Protein AF-G8LL32-F1 (afdb_monomer_lite)

pLDDT: mean 96.15, std 7.53, range [54.66, 98.94]

InterPro domains:
  IPR011234 Fumarylacetoacetase-like, C-terminal [PF01557] (2-169)
  IPR011234 Fumarylacetoacetase-like, C-terminal [PF01557] (186-384)
  IPR012684 4-hydroxyphenylacetate degradation bifunctional isomerase/decarboxylase, C-terminal subunit [TIGR02303] (182-386)
  IPR036663 Fumarylacetoacetase-like, C-terminal domain superfamily [G3DSA:3.90.850.10] (1-174)
  IPR036663 Fumarylacetoacetase-like, C-terminal domain superfamily [G3DSA:3.90.850.10] (175-390)
  IPR036663 Fumarylacetoacetase-like, C-terminal domain superfamily [SSF56529] (2-174)
  IPR036663 Fumarylacetoacetase-like, C-terminal domain superfamily [SSF56529] (180-387)

Foldseek 3Di:
DDADQDPQQEDEFAAADADEPPFWKWWFKFKKFFFAAKFALDALVRQLVGTQAMWIKTQMFTACPDQQAARCLTRHFGNRIYTYDGDPDSFQAQKKKFKDKPNHTDDIDGLPPQPDGPSRVSNVCSHFFIDHGGDIDTRGGDNDTDTDDQQIWIWMDIPRHDIRIHHYHHNVPDDRDPDFDPDAKEKEWDPFFPQSCVVVVDDRDPDTRIGTEDPQQEDEFPEADEDEPPADFKWKFKFKKWFFAAKFALDALVCQVVRTQAIWIKIQMFRPRPDDSGNPPDHSTGHGGNNIYIYPDGDGVVLVVDQQAKWKWKDKVNHTQDIDTSVRGNQDSSRVSNVSNHRHMHGGGYMYGRTGHDRIDGDDAQIWMWMDIPSHDIGIYGYHYPVVVD

Organism: NCBI:txid299767

Radius of gyration: 21.28 Å; chains: 1; bounding box: 47×54×56 Å

Structure (mmCIF, N/CA/C/O backbone):
data_AF-G8LL32-F1
#
_entry.id   AF-G8LL32-F1
#
loop_
_atom_site.group_PDB
_atom_site.id
_atom_site.type_symbol
_atom_site.label_atom_id
_atom_site.label_alt_id
_atom_site.label_comp_id
_atom_site.label_asym_id
_atom_site.label_entity_id
_atom_site.label_seq_id
_atom_site.pdbx_PDB_ins_code
_atom_site.Cartn_x
_atom_site.Cartn_y
_atom_site.Cartn_z
_atom_site.occupancy
_atom_site.B_iso_or_equiv
_atom_site.auth_seq_id
_atom_site.auth_comp_id
_atom_site.auth_asym_id
_atom_site.auth_atom_id
_atom_site.pdbx_PDB_model_num
ATOM 1 N N . MET A 1 1 ? 7.694 8.382 9.536 1.00 93.69 1 MET A N 1
ATOM 2 C CA . MET A 1 1 ? 7.614 6.925 9.305 1.00 93.69 1 MET A CA 1
ATOM 3 C C . MET A 1 1 ? 6.224 6.638 8.783 1.00 93.69 1 MET A C 1
ATOM 5 O O . MET A 1 1 ? 5.277 7.141 9.370 1.00 93.69 1 MET A O 1
ATOM 9 N N . TRP A 1 2 ? 6.109 5.889 7.692 1.00 98.56 2 TRP A N 1
ATOM 10 C CA . TRP A 1 2 ? 4.830 5.624 7.040 1.00 98.56 2 TRP A CA 1
ATOM 11 C C . TRP A 1 2 ? 4.590 4.122 6.922 1.00 98.56 2 TRP A C 1
ATOM 13 O O . TRP A 1 2 ? 5.540 3.364 6.735 1.00 98.56 2 TRP A O 1
ATOM 23 N N . PHE A 1 3 ? 3.328 3.716 6.982 1.00 98.50 3 PHE A N 1
ATOM 24 C CA . PHE A 1 3 ? 2.848 2.377 6.649 1.00 98.50 3 PHE A CA 1
ATOM 25 C C . PHE A 1 3 ? 1.470 2.501 5.991 1.00 98.50 3 PHE A C 1
ATOM 27 O O . PHE A 1 3 ? 0.882 3.582 5.977 1.00 98.50 3 PHE A O 1
ATOM 34 N N . ILE A 1 4 ? 0.963 1.398 5.446 1.00 98.69 4 ILE A N 1
ATOM 35 C CA . ILE A 1 4 ? -0.342 1.335 4.783 1.00 98.69 4 ILE A CA 1
ATOM 36 C C . ILE A 1 4 ? -1.200 0.311 5.522 1.00 98.69 4 ILE A C 1
ATOM 38 O O . ILE A 1 4 ? -0.712 -0.762 5.878 1.00 98.69 4 ILE A O 1
ATOM 42 N N . LYS A 1 5 ? -2.472 0.645 5.743 1.00 98.56 5 LYS A N 1
ATOM 43 C CA . LYS A 1 5 ? -3.515 -0.301 6.148 1.00 98.56 5 LYS A CA 1
ATOM 44 C C . LYS A 1 5 ? -4.241 -0.731 4.865 1.00 98.56 5 LYS A C 1
ATOM 46 O O . LYS A 1 5 ? -5.001 0.073 4.326 1.00 98.56 5 LYS A O 1
ATOM 51 N N . PRO A 1 6 ? -3.928 -1.913 4.293 1.00 97.50 6 PRO A N 1
ATOM 52 C CA . PRO A 1 6 ? -4.515 -2.350 3.027 1.00 97.50 6 PRO A CA 1
ATOM 53 C C . PRO A 1 6 ? -6.019 -2.589 3.153 1.00 97.50 6 PRO A C 1
ATOM 55 O O . PRO A 1 6 ? -6.573 -2.639 4.253 1.00 97.50 6 PRO A O 1
ATOM 58 N N . HIS A 1 7 ? -6.692 -2.736 2.015 1.00 94.94 7 HIS A N 1
ATOM 59 C CA . HIS A 1 7 ? -8.152 -2.758 1.962 1.00 94.94 7 HIS A CA 1
ATOM 60 C C . HIS A 1 7 ? -8.793 -3.865 2.818 1.00 94.94 7 HIS A C 1
ATOM 62 O O . HIS A 1 7 ? -9.849 -3.635 3.395 1.00 94.94 7 HIS A O 1
ATOM 68 N N . ASN A 1 8 ? -8.147 -5.026 2.974 1.00 95.88 8 ASN A N 1
ATOM 69 C CA . ASN A 1 8 ? -8.643 -6.128 3.807 1.00 95.88 8 ASN A CA 1
ATOM 70 C C . ASN A 1 8 ? -8.736 -5.755 5.302 1.00 95.88 8 ASN A C 1
ATOM 72 O O . ASN A 1 8 ? -9.461 -6.390 6.067 1.00 95.88 8 ASN A O 1
ATOM 76 N N . THR A 1 9 ? -8.005 -4.723 5.732 1.00 97.62 9 THR A N 1
ATOM 77 C CA . THR A 1 9 ? -8.032 -4.239 7.116 1.00 97.62 9 THR A CA 1
ATOM 78 C C . THR A 1 9 ? -9.205 -3.300 7.386 1.00 97.62 9 THR A C 1
ATOM 80 O O . THR A 1 9 ? -9.646 -3.198 8.529 1.00 97.62 9 THR A O 1
ATOM 83 N N . VAL A 1 10 ? -9.688 -2.582 6.367 1.00 96.19 10 VAL A N 1
ATOM 84 C CA . VAL A 1 10 ? -10.584 -1.438 6.555 1.00 96.19 10 VAL A CA 1
ATOM 85 C C . VAL A 1 10 ? -12.012 -1.922 6.761 1.00 96.19 10 VAL A C 1
ATOM 87 O O . VAL A 1 10 ? -12.608 -2.513 5.865 1.00 96.19 10 VAL A O 1
ATOM 90 N N . ILE A 1 11 ? -12.575 -1.630 7.932 1.00 96.50 11 ILE A N 1
ATOM 91 C CA . ILE A 1 11 ? -13.955 -1.980 8.295 1.00 96.50 11 ILE A CA 1
ATOM 92 C C . ILE A 1 11 ? -14.689 -0.768 8.871 1.00 96.50 11 ILE A C 1
ATOM 94 O O . ILE A 1 11 ? -14.073 0.249 9.200 1.00 96.50 11 ILE A O 1
ATOM 98 N N . ARG A 1 12 ? -16.016 -0.834 8.963 1.00 96.88 12 ARG A N 1
ATOM 99 C CA . ARG A 1 12 ? -16.858 0.260 9.462 1.00 96.88 12 ARG A CA 1
ATOM 100 C C . ARG A 1 12 ? -17.305 0.006 10.894 1.00 96.88 12 ARG A C 1
ATOM 102 O O . ARG A 1 12 ? -17.034 -1.031 11.487 1.00 96.88 12 ARG A O 1
ATOM 109 N N . THR A 1 13 ? -17.962 1.002 11.480 1.00 97.06 13 THR A N 1
ATOM 110 C CA . THR A 1 13 ? -18.588 0.858 12.799 1.00 97.06 13 THR A CA 1
ATOM 111 C C . THR A 1 13 ? -19.578 -0.314 12.791 1.00 97.06 13 THR A C 1
ATOM 113 O O . THR A 1 13 ? -20.335 -0.486 11.838 1.00 97.06 13 THR A O 1
ATOM 116 N N . GLY A 1 14 ? -19.554 -1.135 13.836 1.00 97.19 14 GLY A N 1
ATOM 117 C CA . GLY A 1 14 ? -20.373 -2.339 13.985 1.00 97.19 14 GLY A CA 1
ATOM 118 C C . GLY A 1 14 ? -19.782 -3.613 13.372 1.00 97.19 14 GLY A C 1
ATOM 119 O O . GLY A 1 14 ? -20.133 -4.700 13.835 1.00 97.19 14 GLY A O 1
ATOM 120 N N . ASP A 1 15 ? -18.869 -3.508 12.403 1.00 97.06 15 ASP A N 1
ATOM 121 C CA . ASP A 1 15 ? -18.200 -4.675 11.819 1.00 97.06 15 ASP A CA 1
ATOM 122 C C . ASP A 1 15 ? -17.259 -5.338 12.843 1.00 97.06 15 ASP A C 1
ATOM 124 O O . ASP A 1 15 ? -16.648 -4.639 13.661 1.00 97.06 15 ASP A O 1
ATOM 128 N N . PRO A 1 16 ? -17.111 -6.674 12.825 1.00 97.94 16 PRO A N 1
ATOM 129 C CA . PRO A 1 16 ? -16.255 -7.367 13.778 1.00 97.94 16 PRO A CA 1
ATOM 130 C C . PRO A 1 16 ? -14.769 -7.132 13.490 1.00 97.94 16 PRO A C 1
ATOM 132 O O . PRO A 1 16 ? -14.341 -7.198 12.341 1.00 97.94 16 PRO A O 1
ATOM 135 N N . ILE A 1 17 ? -13.975 -6.943 14.547 1.00 98.50 17 ILE A N 1
ATOM 136 C CA . ILE A 1 17 ? -12.513 -7.085 14.517 1.00 98.50 17 ILE A CA 1
ATOM 137 C C . ILE A 1 17 ? -12.204 -8.578 14.733 1.00 98.50 17 ILE A C 1
ATOM 139 O O . ILE A 1 17 ? -12.417 -9.069 15.849 1.00 98.50 17 ILE A O 1
ATOM 143 N N . PRO A 1 18 ? -11.724 -9.320 13.714 1.00 98.06 18 PRO A N 1
ATOM 144 C CA . PRO A 1 18 ? -11.361 -10.726 13.857 1.00 98.06 18 PRO A CA 1
ATOM 145 C C . PRO A 1 18 ? -10.114 -10.862 14.733 1.00 98.06 18 PRO A C 1
ATOM 147 O O . PRO A 1 18 ? -9.065 -10.290 14.446 1.00 98.06 18 PRO A O 1
ATOM 150 N N . PHE A 1 19 ? -10.220 -11.618 15.816 1.00 98.50 19 PHE A N 1
ATOM 151 C CA . PHE A 1 19 ? -9.150 -11.836 16.775 1.00 98.50 19 PHE A CA 1
ATOM 152 C C . PHE A 1 19 ? -8.359 -13.101 16.400 1.00 98.50 19 PHE A C 1
ATOM 154 O O . PHE A 1 19 ? -8.915 -14.203 16.504 1.00 98.50 19 PHE A O 1
ATOM 161 N N . PRO A 1 20 ? -7.080 -12.984 15.991 1.00 97.38 20 PRO A N 1
ATOM 162 C CA . PRO A 1 20 ? -6.228 -14.134 15.705 1.00 97.38 20 PRO A CA 1
ATOM 163 C C . PRO A 1 20 ? -5.839 -14.883 16.984 1.00 97.38 20 PRO A C 1
ATOM 165 O O . PRO A 1 20 ? -5.491 -14.290 18.005 1.00 97.38 20 PRO A O 1
ATOM 168 N N . GLN A 1 21 ? -5.873 -16.213 16.941 1.00 94.19 21 GLN A N 1
ATOM 169 C CA . GLN A 1 21 ? -5.579 -17.030 18.121 1.00 94.19 21 GLN A CA 1
ATOM 170 C C . GLN A 1 21 ? -4.102 -17.081 18.465 1.00 94.19 21 GLN A C 1
ATOM 172 O O . GLN A 1 21 ? -3.250 -17.188 17.593 1.00 94.19 21 GLN A O 1
ATOM 177 N N . GLY A 1 22 ? -3.818 -17.088 19.769 1.00 94.94 22 GLY A N 1
ATOM 178 C CA . GLY A 1 22 ? -2.451 -17.159 20.287 1.00 94.94 22 GLY A CA 1
ATOM 179 C C . GLY A 1 22 ? -1.688 -15.838 20.212 1.00 94.94 22 GLY A C 1
ATOM 180 O O . GLY A 1 22 ? -0.536 -15.791 20.629 1.00 94.94 22 GLY A O 1
ATOM 181 N N . GLU A 1 23 ? -2.330 -14.774 19.735 1.00 97.69 23 GLU A N 1
ATOM 182 C CA . GLU A 1 23 ? -1.725 -13.462 19.558 1.00 97.69 23 GLU A CA 1
ATOM 183 C C . GLU A 1 23 ? -2.150 -12.486 20.660 1.00 97.69 23 GLU A C 1
ATOM 185 O O . GLU A 1 23 ? -3.222 -12.599 21.259 1.00 97.69 23 GLU A O 1
ATOM 190 N N . THR A 1 24 ? -1.312 -11.478 20.903 1.00 98.19 24 THR A N 1
ATOM 191 C CA . THR A 1 24 ? -1.713 -10.289 21.666 1.00 98.19 24 THR A CA 1
ATOM 192 C C . THR A 1 24 ? -2.208 -9.237 20.685 1.00 98.19 24 THR A C 1
ATOM 194 O O . THR A 1 24 ? -1.467 -8.841 19.795 1.00 98.19 24 THR A O 1
ATOM 197 N N . VAL A 1 25 ? -3.439 -8.758 20.842 1.00 98.69 25 VAL A N 1
ATOM 198 C CA . VAL A 1 25 ? -4.019 -7.734 19.959 1.00 98.69 25 VAL A CA 1
ATOM 199 C C . VAL A 1 25 ? -4.248 -6.464 20.757 1.00 98.69 25 VAL A C 1
ATOM 201 O O . VAL A 1 25 ? -4.760 -6.519 21.872 1.00 98.69 25 VAL A O 1
ATOM 204 N N . LEU A 1 26 ? -3.867 -5.323 20.194 1.00 98.81 26 LEU A N 1
ATOM 205 C CA . LEU A 1 26 ? -3.928 -4.016 20.832 1.00 98.81 26 LEU A CA 1
ATOM 206 C C . LEU A 1 26 ? -4.859 -3.089 20.049 1.00 98.81 26 LEU A C 1
ATOM 208 O O . LEU A 1 26 ? -4.767 -2.995 18.824 1.00 98.81 26 LEU A O 1
ATOM 212 N N . SER A 1 27 ? -5.707 -2.353 20.765 1.00 98.75 27 SER A N 1
ATOM 213 C CA . SER A 1 27 ? -6.406 -1.194 20.210 1.00 98.75 27 SER A CA 1
ATOM 214 C C . SER A 1 27 ? -5.409 -0.058 19.986 1.00 98.75 27 SER A C 1
ATOM 216 O O . SER A 1 27 ? -4.553 0.205 20.831 1.00 98.75 27 SER A O 1
ATOM 218 N N . GLY A 1 28 ? -5.535 0.643 18.868 1.00 98.50 28 GLY A N 1
ATOM 219 C CA . GLY A 1 28 ? -4.786 1.850 18.533 1.00 98.50 28 GLY A CA 1
ATOM 220 C C . GLY A 1 28 ? -5.731 2.989 18.197 1.00 98.50 28 GLY A C 1
ATOM 221 O O . GLY A 1 28 ? -5.738 3.464 17.062 1.00 98.50 28 GLY A O 1
ATOM 222 N N . ALA A 1 29 ? -6.564 3.396 19.155 1.00 98.81 29 ALA A N 1
ATOM 223 C CA . ALA A 1 29 ? -7.530 4.462 18.931 1.00 98.81 29 ALA A CA 1
ATOM 224 C C . ALA A 1 29 ? -6.843 5.743 18.444 1.00 98.81 29 ALA A C 1
ATOM 226 O O . ALA A 1 29 ? -5.882 6.221 19.047 1.00 98.81 29 ALA A O 1
ATOM 227 N N . THR A 1 30 ? -7.335 6.290 17.339 1.00 98.88 30 THR A N 1
ATOM 228 C CA . THR A 1 30 ? -6.754 7.448 16.664 1.00 98.88 30 THR A CA 1
ATOM 229 C C . THR A 1 30 ? -7.823 8.225 15.894 1.00 98.88 30 THR A C 1
ATOM 231 O O . THR A 1 30 ? -9.017 7.922 15.938 1.00 98.88 30 THR A O 1
ATOM 234 N N . VAL A 1 31 ? -7.392 9.262 15.191 1.00 98.81 31 VAL A N 1
ATOM 235 C CA . VAL A 1 31 ? -8.194 10.023 14.244 1.00 98.81 31 VAL A CA 1
ATOM 236 C C . VAL A 1 31 ? -7.475 10.024 12.899 1.00 98.81 31 VAL A C 1
ATOM 238 O O . VAL A 1 31 ? -6.245 10.025 12.831 1.00 98.81 31 VAL A O 1
ATOM 241 N N . ALA A 1 32 ? -8.248 9.989 11.825 1.00 98.88 32 ALA A N 1
ATOM 242 C CA . ALA A 1 32 ? -7.775 10.082 10.460 1.00 98.88 32 ALA A CA 1
ATOM 243 C C . ALA A 1 32 ? -8.175 11.438 9.880 1.00 98.88 32 ALA A C 1
ATOM 245 O O . ALA A 1 32 ? -9.332 11.835 10.026 1.00 98.88 32 ALA A O 1
ATOM 246 N N . LEU A 1 33 ? -7.262 12.127 9.194 1.00 98.75 33 LEU A N 1
ATOM 247 C CA . LEU A 1 33 ? -7.684 13.139 8.219 1.00 98.75 33 LEU A CA 1
ATOM 248 C C . LEU A 1 33 ? -8.174 12.426 6.959 1.00 98.75 33 LEU A C 1
ATOM 250 O O . LEU A 1 33 ? -7.640 11.372 6.613 1.00 98.75 33 LEU A O 1
ATOM 254 N N . VAL A 1 34 ? -9.154 13.009 6.273 1.00 98.75 34 VAL A N 1
ATOM 255 C CA . VAL A 1 34 ? -9.659 12.518 4.985 1.00 98.75 34 VAL A CA 1
ATOM 256 C C . VAL A 1 34 ? -9.464 13.597 3.929 1.00 98.75 34 VAL A C 1
ATOM 258 O O . VAL A 1 34 ? -9.883 14.742 4.104 1.00 98.75 34 VAL A O 1
ATOM 261 N N . VAL A 1 35 ? -8.819 13.231 2.828 1.00 98.69 35 VAL A N 1
ATOM 262 C CA . VAL A 1 35 ? -8.505 14.123 1.711 1.00 98.69 35 VAL A CA 1
ATOM 263 C C . VAL A 1 35 ? -9.782 14.446 0.928 1.00 98.69 35 VAL A C 1
ATOM 265 O O . VAL A 1 35 ? -10.558 13.555 0.588 1.00 98.69 35 VAL A O 1
ATOM 268 N N . GLY A 1 36 ? -10.027 15.727 0.647 1.00 98.31 36 GLY A N 1
ATOM 269 C CA . GLY A 1 36 ? -11.224 16.218 -0.052 1.00 98.31 36 GLY A CA 1
ATOM 270 C C . GLY A 1 36 ? -11.025 16.574 -1.521 1.00 98.31 36 GLY A C 1
ATOM 271 O O . GLY A 1 36 ? -11.975 16.527 -2.300 1.00 98.31 36 GLY A O 1
ATOM 272 N N . LYS A 1 37 ? -9.797 16.908 -1.915 1.00 98.25 37 LYS A N 1
ATOM 273 C CA . LYS A 1 37 ? -9.388 17.183 -3.300 1.00 98.25 37 LYS A CA 1
ATOM 274 C C . LYS A 1 37 ? -7.978 16.637 -3.517 1.00 98.25 37 LYS A C 1
ATOM 276 O O . LYS A 1 37 ? -7.243 16.484 -2.546 1.00 98.25 37 LYS A O 1
ATOM 281 N N . THR A 1 38 ? -7.606 16.353 -4.765 1.00 98.62 38 THR A N 1
ATOM 282 C CA . THR A 1 38 ? -6.273 15.829 -5.106 1.00 98.62 38 THR A CA 1
ATOM 283 C C . THR A 1 38 ? -5.172 16.665 -4.455 1.00 98.62 38 THR A C 1
ATOM 285 O O . THR A 1 38 ? -5.115 17.872 -4.675 1.00 98.62 38 THR A O 1
ATOM 288 N N . ALA A 1 39 ? -4.315 16.027 -3.660 1.00 98.62 39 ALA A N 1
ATOM 289 C CA . ALA A 1 39 ? -3.266 16.663 -2.876 1.00 98.62 39 ALA A CA 1
ATOM 290 C C . ALA A 1 39 ? -1.891 16.220 -3.384 1.00 98.62 39 ALA A C 1
ATOM 292 O O . ALA A 1 39 ? -1.514 15.054 -3.251 1.00 98.62 39 ALA A O 1
ATOM 293 N N . ARG A 1 40 ? -1.133 17.163 -3.949 1.00 98.19 40 ARG A N 1
ATOM 294 C CA . ARG A 1 40 ? 0.231 16.948 -4.440 1.00 98.19 40 ARG A CA 1
ATOM 295 C C . ARG A 1 40 ? 1.090 18.170 -4.131 1.00 98.19 40 ARG A C 1
ATOM 297 O O . ARG A 1 40 ? 0.722 19.270 -4.522 1.00 98.19 40 ARG A O 1
ATOM 304 N N . ASN A 1 41 ? 2.227 17.967 -3.461 1.00 97.69 41 ASN A N 1
ATOM 305 C CA . ASN A 1 41 ? 3.124 19.032 -2.989 1.00 97.69 41 ASN A CA 1
ATOM 306 C C . ASN A 1 41 ? 2.388 20.125 -2.194 1.00 97.69 41 ASN A C 1
ATOM 308 O O . ASN A 1 41 ? 2.609 21.310 -2.427 1.00 97.69 41 ASN A O 1
ATOM 312 N N . VAL A 1 42 ? 1.488 19.738 -1.286 1.00 98.62 42 VAL A N 1
ATOM 313 C CA . VAL A 1 42 ? 0.660 20.696 -0.542 1.00 98.62 42 VAL A CA 1
ATOM 314 C C . VAL A 1 42 ? 1.506 21.403 0.526 1.00 98.62 42 VAL A C 1
ATOM 316 O O . VAL A 1 42 ? 2.085 20.719 1.376 1.00 98.62 42 VAL A O 1
ATOM 319 N N . PRO A 1 43 ? 1.589 22.746 0.533 1.00 98.56 43 PRO A N 1
ATOM 320 C CA . PRO A 1 43 ? 2.199 23.496 1.629 1.00 98.56 43 PRO A CA 1
ATOM 321 C C . PRO A 1 43 ? 1.439 23.297 2.948 1.00 98.56 43 PRO A C 1
ATOM 323 O O . PRO A 1 43 ? 0.221 23.122 2.957 1.00 98.56 43 PRO A O 1
ATOM 326 N N . VAL A 1 44 ? 2.145 23.334 4.081 1.00 98.50 44 VAL A N 1
ATOM 327 C CA . VAL A 1 44 ? 1.537 23.110 5.409 1.00 98.50 44 VAL A CA 1
ATOM 328 C C . VAL A 1 44 ? 0.410 24.112 5.698 1.00 98.50 44 VAL A C 1
ATOM 330 O O . VAL A 1 44 ? -0.621 23.733 6.246 1.00 98.50 44 VAL A O 1
ATOM 333 N N . ASP A 1 45 ? 0.576 25.373 5.310 1.00 98.25 45 ASP A N 1
ATOM 334 C CA . ASP A 1 45 ? -0.392 26.455 5.512 1.00 98.25 45 ASP A CA 1
ATOM 335 C C . ASP A 1 45 ? -1.637 26.357 4.614 1.00 98.25 45 ASP A C 1
ATOM 337 O O . ASP A 1 45 ? -2.685 26.894 4.970 1.00 98.25 45 ASP A O 1
ATOM 341 N N . GLU A 1 46 ? -1.567 25.605 3.513 1.00 98.25 46 GLU A N 1
ATOM 342 C CA . GLU A 1 46 ? -2.703 25.341 2.617 1.00 98.25 46 GLU A CA 1
ATOM 343 C C . GLU A 1 46 ? -3.421 24.016 2.925 1.00 98.25 46 GLU A C 1
ATOM 345 O O . GLU A 1 46 ? -4.496 23.744 2.385 1.00 98.25 46 GLU A O 1
ATOM 350 N N . ALA A 1 47 ? -2.862 23.175 3.802 1.00 98.31 47 ALA A N 1
ATOM 351 C CA . ALA A 1 47 ? -3.331 21.808 4.027 1.00 98.31 47 ALA A CA 1
ATOM 352 C C . ALA A 1 47 ? -4.822 21.712 4.392 1.00 98.31 47 ALA A C 1
ATOM 354 O O . ALA A 1 47 ? -5.505 20.791 3.942 1.00 98.31 47 ALA A O 1
ATOM 355 N N . ALA A 1 48 ? -5.350 22.675 5.153 1.00 97.62 48 ALA A N 1
ATOM 356 C CA . ALA A 1 48 ? -6.758 22.704 5.550 1.00 97.62 48 ALA A CA 1
ATOM 357 C C . ALA A 1 48 ? -7.720 22.721 4.346 1.00 97.62 48 ALA A C 1
ATOM 359 O O . ALA A 1 48 ? -8.794 22.133 4.415 1.00 97.62 48 ALA A O 1
ATOM 360 N N . GLU A 1 49 ? -7.332 23.323 3.218 1.00 98.06 49 GLU A N 1
ATOM 361 C CA . GLU A 1 49 ? -8.167 23.362 2.012 1.00 98.06 49 GLU A CA 1
ATOM 362 C C . GLU A 1 49 ? -8.251 22.018 1.278 1.00 98.06 49 GLU A C 1
ATOM 364 O O . GLU A 1 49 ? -9.103 21.836 0.403 1.00 98.06 49 GLU A O 1
ATOM 369 N N . TYR A 1 50 ? -7.326 21.104 1.574 1.00 98.56 50 TYR A N 1
ATOM 370 C CA . TYR A 1 50 ? -7.256 19.768 0.989 1.00 98.56 50 TYR A CA 1
ATOM 371 C C . TYR A 1 50 ? -7.890 18.705 1.889 1.00 98.56 50 TYR A C 1
ATOM 373 O O . TYR A 1 50 ? -8.113 17.586 1.431 1.00 98.56 50 TYR A O 1
ATOM 381 N N . ILE A 1 51 ? -8.212 19.041 3.139 1.00 98.62 51 ILE A N 1
ATOM 382 C CA . ILE A 1 51 ? -8.826 18.138 4.113 1.00 98.62 51 ILE A CA 1
ATOM 383 C C . ILE A 1 51 ? -10.349 18.321 4.063 1.00 98.62 51 ILE A C 1
ATOM 385 O O . ILE A 1 51 ? -10.868 19.393 4.355 1.00 98.62 51 ILE A O 1
ATOM 389 N N . ALA A 1 52 ? -11.085 17.264 3.705 1.00 98.50 52 ALA A N 1
ATOM 390 C CA . ALA A 1 52 ? -12.555 17.264 3.733 1.00 98.50 52 ALA A CA 1
ATOM 391 C C . ALA A 1 52 ? -13.112 17.270 5.163 1.00 98.50 52 ALA A C 1
ATOM 393 O O . ALA A 1 52 ? -14.233 17.715 5.411 1.00 98.50 52 ALA A O 1
ATOM 394 N N . GLY A 1 53 ? -12.345 16.705 6.088 1.00 98.62 53 GLY A N 1
ATOM 395 C CA . GLY A 1 53 ? -12.715 16.514 7.476 1.00 98.62 53 GLY A CA 1
ATOM 396 C C . GLY A 1 53 ? -11.903 15.386 8.093 1.00 98.62 53 GLY A C 1
ATOM 397 O O . GLY A 1 53 ? -10.857 14.987 7.575 1.00 98.62 53 GLY A O 1
ATOM 398 N N . TYR A 1 54 ? -12.413 14.860 9.198 1.00 98.88 54 TYR A N 1
ATOM 399 C CA . TYR A 1 54 ? -11.742 13.846 9.995 1.00 98.88 54 TYR A CA 1
ATOM 400 C C . TYR A 1 54 ? -12.700 12.715 10.361 1.00 98.88 54 TYR A C 1
ATOM 402 O O . TYR A 1 54 ? -13.907 12.927 10.447 1.00 98.88 54 TYR A O 1
ATOM 410 N N . ALA A 1 55 ? -12.170 11.528 10.629 1.00 98.81 55 ALA A N 1
ATOM 411 C CA . ALA A 1 55 ? -12.935 10.386 11.122 1.00 98.81 55 ALA A CA 1
ATOM 412 C C . ALA A 1 55 ? -12.194 9.727 12.286 1.00 98.81 55 ALA A C 1
ATOM 414 O O . ALA A 1 55 ? -10.969 9.622 12.255 1.00 98.81 55 ALA A O 1
ATOM 415 N N . LEU A 1 56 ? -12.916 9.252 13.305 1.00 98.88 56 LEU A N 1
ATOM 416 C CA . LEU A 1 56 ? -12.302 8.357 14.292 1.00 98.88 56 LEU A CA 1
ATOM 417 C C . LEU A 1 56 ? -11.844 7.080 13.593 1.00 98.88 56 LEU A C 1
ATOM 419 O O . LEU A 1 56 ? -12.506 6.600 12.674 1.00 98.88 56 LEU A O 1
ATOM 423 N N . ALA A 1 57 ? -10.727 6.525 14.036 1.00 98.88 57 ALA A N 1
ATOM 424 C CA . ALA A 1 57 ? -10.186 5.293 13.494 1.00 98.88 57 ALA A CA 1
ATOM 425 C C . ALA A 1 57 ? -9.554 4.453 14.602 1.00 98.88 57 ALA A C 1
ATOM 427 O O . ALA A 1 57 ? -9.201 4.963 15.664 1.00 98.88 57 ALA A O 1
ATOM 428 N N . ASN A 1 58 ? -9.381 3.165 14.342 1.00 98.88 58 ASN A N 1
ATOM 429 C CA . ASN A 1 58 ? -8.629 2.270 15.203 1.00 98.88 58 ASN A CA 1
ATOM 430 C C . ASN A 1 58 ? -7.497 1.623 14.404 1.00 98.88 58 ASN A C 1
ATOM 432 O O . ASN A 1 58 ? -7.734 0.857 13.474 1.00 98.88 58 ASN A O 1
ATOM 436 N N . GLU A 1 59 ? -6.256 1.923 14.763 1.00 98.50 59 GLU A N 1
ATOM 437 C CA . GLU A 1 59 ? -5.078 1.235 14.251 1.00 98.50 59 GLU A CA 1
ATOM 438 C C . GLU A 1 59 ? -4.838 -0.030 15.082 1.00 98.50 59 GLU A C 1
ATOM 440 O O . GLU A 1 59 ? -3.925 -0.090 15.904 1.00 98.50 59 GLU A O 1
ATOM 445 N N . VAL A 1 60 ? -5.695 -1.037 14.902 1.00 98.81 60 VAL A N 1
ATOM 446 C CA . VAL A 1 60 ? -5.539 -2.323 15.592 1.00 98.81 60 VAL A CA 1
ATOM 447 C C . VAL A 1 60 ? -4.237 -2.971 15.131 1.00 98.81 60 VAL A C 1
ATOM 449 O O . VAL A 1 60 ? -3.918 -2.972 13.937 1.00 98.81 60 VAL A O 1
ATOM 452 N N . SER A 1 61 ? -3.469 -3.499 16.080 1.00 98.75 61 SER A N 1
ATOM 453 C CA . SER A 1 61 ? -2.132 -4.023 15.815 1.00 98.75 61 SER A CA 1
ATOM 454 C C . SER A 1 61 ? -1.768 -5.136 16.792 1.00 98.75 61 SER A C 1
ATOM 456 O O . SER A 1 61 ? -2.217 -5.141 17.937 1.00 98.75 61 SER A O 1
ATOM 458 N N . LEU A 1 62 ? -0.885 -6.041 16.372 1.00 98.56 62 LEU A N 1
ATOM 459 C CA . LEU A 1 62 ? -0.053 -6.805 17.312 1.00 98.56 62 LEU A CA 1
ATOM 460 C C . LEU A 1 62 ? 0.989 -5.871 17.983 1.00 98.56 62 LEU A C 1
ATOM 462 O O . LEU A 1 62 ? 1.134 -4.725 17.534 1.00 98.56 62 LEU A O 1
ATOM 466 N N . PRO A 1 63 ? 1.724 -6.305 19.029 1.00 97.75 63 PRO A N 1
ATOM 467 C CA . PRO A 1 63 ? 2.732 -5.477 19.685 1.00 97.75 63 PRO A CA 1
ATOM 468 C C . PRO A 1 63 ? 3.794 -4.929 18.724 1.00 97.75 63 PRO A C 1
ATOM 470 O O . PRO A 1 63 ? 4.281 -5.617 17.827 1.00 97.75 63 PRO A O 1
ATOM 473 N N . GLU A 1 64 ? 4.178 -3.671 18.931 1.00 92.31 64 GLU A N 1
ATOM 474 C CA . GLU A 1 64 ? 5.194 -2.982 18.131 1.00 92.31 64 GLU A CA 1
ATOM 475 C C . GLU A 1 64 ? 6.597 -3.227 18.706 1.00 92.31 64 GLU A C 1
ATOM 477 O O . GLU A 1 64 ? 7.202 -2.356 19.327 1.00 92.31 64 GLU A O 1
ATOM 482 N N . GLU A 1 65 ? 7.118 -4.440 18.524 1.00 91.94 65 GLU A N 1
ATOM 483 C CA . GLU A 1 65 ? 8.419 -4.843 19.090 1.00 91.94 65 GLU A CA 1
ATOM 484 C C . GLU A 1 65 ? 9.622 -4.335 18.281 1.00 91.94 65 GLU A C 1
ATOM 486 O O . GLU A 1 65 ? 10.738 -4.225 18.791 1.00 91.94 65 GLU A O 1
ATOM 491 N N . SER A 1 66 ? 9.410 -4.019 17.003 1.00 95.06 66 SER A N 1
ATOM 492 C CA . SER A 1 66 ? 10.441 -3.509 16.107 1.00 95.06 66 SER A CA 1
ATOM 493 C C . SER A 1 66 ? 9.858 -2.518 15.113 1.00 95.06 66 SER A C 1
ATOM 495 O O . SER A 1 66 ? 8.780 -2.718 14.556 1.00 95.06 66 SER A O 1
ATOM 497 N N . PHE A 1 67 ? 10.631 -1.472 14.837 1.00 96.00 67 PHE A N 1
ATOM 498 C CA . PHE A 1 67 ? 10.329 -0.491 13.799 1.00 96.00 67 PHE A CA 1
ATOM 499 C C . PHE A 1 67 ? 11.283 -0.596 12.607 1.00 96.00 67 PHE A C 1
ATOM 501 O O . PHE A 1 67 ? 11.243 0.257 11.729 1.00 96.00 67 PHE A O 1
ATOM 508 N N . TYR A 1 68 ? 12.145 -1.620 12.546 1.00 95.94 68 TYR A N 1
ATOM 509 C CA . TYR A 1 68 ? 13.149 -1.727 11.485 1.00 95.94 68 TYR A CA 1
ATOM 510 C C . TYR A 1 68 ? 12.553 -2.176 10.145 1.00 95.94 68 TYR A C 1
ATOM 512 O O . TYR A 1 68 ? 12.757 -1.514 9.127 1.00 95.94 68 TYR A O 1
ATOM 520 N N . ARG A 1 69 ? 11.805 -3.286 10.129 1.00 96.56 69 ARG A N 1
ATOM 521 C CA . ARG A 1 69 ? 11.113 -3.801 8.934 1.00 96.56 69 ARG A CA 1
ATOM 522 C C . ARG A 1 69 ? 9.623 -3.460 8.970 1.00 96.56 69 ARG A C 1
ATOM 524 O O . ARG A 1 69 ? 9.094 -3.271 10.063 1.00 96.56 69 ARG A O 1
ATOM 531 N N . PRO A 1 70 ? 8.953 -3.356 7.809 1.00 98.06 70 PRO A N 1
ATOM 532 C CA . PRO A 1 70 ? 7.515 -3.121 7.750 1.00 98.06 70 PRO A CA 1
ATOM 533 C C . PRO A 1 70 ? 6.738 -4.137 8.591 1.00 98.06 70 PRO A C 1
ATOM 535 O O . PRO A 1 70 ? 6.941 -5.345 8.480 1.00 98.06 70 PRO A O 1
ATOM 538 N N . ALA A 1 71 ? 5.832 -3.642 9.429 1.00 97.56 71 ALA A N 1
ATOM 539 C CA . ALA A 1 71 ? 5.086 -4.444 10.393 1.00 97.56 71 ALA A CA 1
ATOM 540 C C . ALA A 1 71 ? 3.858 -5.134 9.756 1.00 97.56 71 ALA A C 1
ATOM 542 O O . ALA A 1 71 ? 2.733 -4.982 10.229 1.00 97.56 71 ALA A O 1
ATOM 543 N N . ILE A 1 72 ? 4.0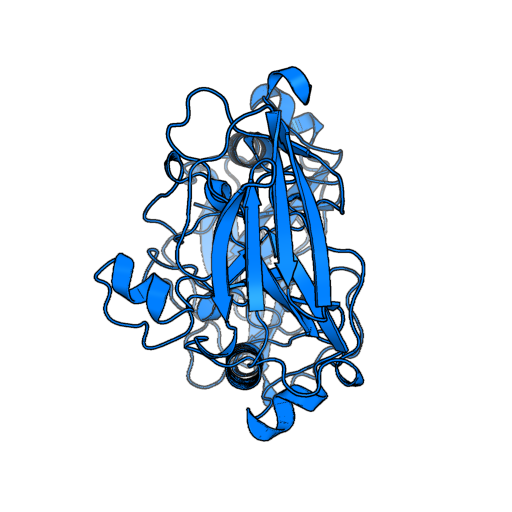61 -5.872 8.655 1.00 98.38 72 ILE A N 1
ATOM 544 C CA . ILE A 1 72 ? 2.975 -6.429 7.826 1.00 98.38 72 ILE A CA 1
ATOM 545 C C . ILE A 1 72 ? 2.076 -7.379 8.629 1.00 98.38 72 ILE A C 1
ATOM 547 O O . ILE A 1 72 ? 0.885 -7.109 8.760 1.00 98.38 72 ILE A O 1
ATOM 551 N N . LYS A 1 73 ? 2.641 -8.418 9.259 1.00 97.50 73 LYS A N 1
ATOM 552 C CA . LYS A 1 73 ? 1.890 -9.356 10.122 1.00 97.50 73 LYS A CA 1
ATOM 553 C C . LYS A 1 73 ? 1.186 -8.672 11.295 1.00 97.50 73 LYS A C 1
ATOM 555 O O . LYS A 1 73 ? 0.133 -9.125 11.732 1.00 97.50 73 LYS A O 1
ATOM 560 N N . ALA A 1 74 ? 1.774 -7.596 11.817 1.00 98.38 74 ALA A N 1
ATOM 561 C CA . ALA A 1 74 ? 1.224 -6.900 12.971 1.00 98.38 74 ALA A CA 1
ATOM 562 C C . ALA A 1 74 ? 0.025 -6.022 12.603 1.00 98.38 74 ALA A C 1
ATOM 564 O O . ALA A 1 74 ? -0.928 -5.953 13.374 1.00 98.38 74 ALA A O 1
ATOM 565 N N . LYS A 1 75 ? 0.071 -5.356 11.442 1.00 98.62 75 LYS A N 1
ATOM 566 C CA . LYS A 1 75 ? -0.863 -4.274 11.094 1.00 98.62 75 LYS A CA 1
ATOM 567 C C . LYS A 1 75 ? -1.803 -4.590 9.933 1.00 98.62 75 LYS A C 1
ATOM 569 O O . LYS A 1 75 ? -2.811 -3.903 9.806 1.00 98.62 75 LYS A O 1
ATOM 574 N N . CYS A 1 76 ? -1.511 -5.582 9.095 1.00 98.50 76 CYS A N 1
ATOM 575 C CA . CYS A 1 76 ? -2.250 -5.832 7.849 1.00 98.50 76 CYS A CA 1
ATOM 576 C C . CYS A 1 76 ? -3.243 -7.004 7.925 1.00 98.50 76 CYS A C 1
ATOM 578 O O . CYS A 1 76 ? -3.731 -7.445 6.888 1.00 98.50 76 CYS A O 1
ATOM 580 N N . ARG A 1 77 ? -3.541 -7.516 9.125 1.00 98.31 77 ARG A N 1
ATOM 581 C CA . ARG A 1 77 ? -4.538 -8.581 9.321 1.00 98.31 77 ARG A CA 1
ATOM 582 C C . ARG A 1 77 ? -5.951 -8.084 9.009 1.00 98.31 77 ARG A C 1
ATOM 584 O O . ARG A 1 77 ? -6.242 -6.891 9.113 1.00 98.31 77 ARG A O 1
ATOM 591 N N . ASP A 1 78 ? -6.826 -9.005 8.631 1.00 97.44 78 ASP A N 1
ATOM 592 C CA . ASP A 1 78 ? -8.204 -8.681 8.258 1.00 97.44 78 ASP A CA 1
ATOM 593 C C . ASP A 1 78 ? -8.918 -7.915 9.383 1.00 97.44 78 ASP A C 1
ATOM 595 O O . ASP A 1 78 ? -8.786 -8.251 10.557 1.00 97.44 78 ASP A O 1
ATOM 599 N N . GLY A 1 79 ? -9.645 -6.851 9.037 1.00 97.12 79 GLY A N 1
ATOM 600 C CA . GLY A 1 79 ? -10.394 -6.038 10.003 1.00 97.12 79 GLY A CA 1
ATOM 601 C C . GLY A 1 79 ? -9.567 -5.175 10.968 1.00 97.12 79 GLY A C 1
ATOM 602 O O . GLY A 1 79 ? -10.133 -4.590 11.889 1.00 97.12 79 GLY A O 1
ATOM 603 N N . PHE A 1 80 ? -8.245 -5.054 10.790 1.00 98.62 80 PHE A N 1
ATOM 604 C CA . PHE A 1 80 ? -7.382 -4.300 11.715 1.00 98.62 80 PHE A CA 1
ATOM 605 C C . PHE A 1 80 ? -7.400 -2.765 11.533 1.00 98.62 80 PHE A C 1
ATOM 607 O O . PHE A 1 80 ? -6.561 -2.063 12.105 1.00 98.62 80 PHE A O 1
ATOM 614 N N . CYS A 1 81 ? -8.313 -2.214 10.735 1.00 98.62 81 CYS A N 1
ATOM 615 C CA . CYS A 1 81 ? -8.488 -0.773 10.550 1.00 98.62 81 CYS A CA 1
ATOM 616 C C . CYS A 1 81 ? -9.966 -0.337 10.562 1.00 98.62 81 CYS A C 1
ATOM 618 O O . CYS A 1 81 ? -10.494 0.103 9.538 1.00 98.62 81 CYS A O 1
ATOM 620 N N . PRO A 1 82 ? -10.661 -0.416 11.709 1.00 98.75 82 PRO A N 1
ATOM 621 C CA . PRO A 1 82 ? -11.930 0.277 11.875 1.00 98.75 82 PRO A CA 1
ATOM 622 C C . PRO A 1 82 ? -11.818 1.771 11.550 1.00 98.75 82 PRO A C 1
ATOM 624 O O . PRO A 1 82 ? -10.965 2.468 12.102 1.00 98.75 82 PRO A O 1
ATOM 627 N N . LEU A 1 83 ? -12.692 2.268 10.677 1.00 98.56 83 LEU A N 1
ATOM 628 C CA . LEU A 1 83 ? -12.753 3.666 10.257 1.00 98.56 83 LEU A CA 1
ATOM 629 C C . LEU A 1 83 ? -14.194 4.178 10.339 1.00 98.56 83 LEU A C 1
ATOM 631 O O . LEU A 1 83 ? -15.096 3.686 9.651 1.00 98.56 83 LEU A O 1
ATOM 635 N N . GLY A 1 84 ? -14.391 5.183 11.186 1.00 98.38 84 GLY A N 1
ATOM 636 C CA . GLY A 1 84 ? -15.677 5.802 11.471 1.00 98.38 84 GLY A CA 1
ATOM 637 C C . GLY A 1 84 ? -16.178 6.733 10.371 1.00 98.38 84 GLY A C 1
ATOM 638 O O . GLY A 1 84 ? -15.664 6.777 9.251 1.00 98.38 84 GLY A O 1
ATOM 639 N N . GLU A 1 85 ? -17.225 7.478 10.712 1.00 97.94 85 GLU A N 1
ATOM 640 C CA . GLU A 1 85 ? -17.844 8.449 9.815 1.00 97.94 85 GLU A CA 1
ATOM 641 C C . GLU A 1 85 ? -16.993 9.715 9.678 1.00 97.94 85 GLU A C 1
ATOM 643 O O . GLU A 1 85 ? -16.372 10.180 10.637 1.00 97.94 85 GLU A O 1
ATOM 648 N N . LEU A 1 86 ? -16.997 10.283 8.472 1.00 98.12 86 LEU A N 1
ATOM 649 C CA . LEU A 1 86 ? -16.370 11.566 8.185 1.00 98.12 86 LEU A CA 1
ATOM 650 C C . LEU A 1 86 ? -17.166 12.703 8.832 1.00 98.12 86 LEU A C 1
ATOM 652 O O . LEU A 1 86 ? -18.370 12.835 8.616 1.00 98.12 86 LEU A O 1
ATOM 656 N N . VAL A 1 87 ? -16.465 13.578 9.544 1.00 97.69 87 VAL A N 1
ATOM 657 C CA . VAL A 1 87 ? -17.008 14.792 10.144 1.00 97.69 87 VAL A CA 1
ATOM 658 C C . VAL A 1 87 ? -16.228 16.001 9.650 1.00 97.69 87 VAL A C 1
ATOM 660 O O . VAL A 1 87 ? -15.000 16.051 9.742 1.00 97.69 87 VAL A O 1
ATOM 663 N N . ALA A 1 88 ? -16.950 17.012 9.175 1.00 95.81 88 ALA A N 1
ATOM 664 C CA . ALA A 1 88 ? -16.382 18.303 8.807 1.00 95.81 88 ALA A CA 1
ATOM 665 C C . ALA A 1 88 ? -16.092 19.145 10.066 1.00 95.81 88 ALA A C 1
ATOM 667 O O . ALA A 1 88 ? -16.855 20.042 10.425 1.00 95.81 88 ALA A O 1
ATOM 668 N N . VAL A 1 89 ? -14.997 18.830 10.762 1.00 94.31 89 VAL A N 1
ATOM 669 C CA . VAL A 1 89 ? -14.409 19.685 11.806 1.00 94.31 89 VAL A CA 1
ATOM 670 C C . VAL A 1 89 ? -13.190 20.419 11.248 1.00 94.31 89 VAL A C 1
ATOM 672 O O . VAL A 1 89 ? -12.476 19.877 10.411 1.00 94.31 89 VAL A O 1
ATOM 675 N N . GLY A 1 90 ? -12.956 21.657 11.695 1.00 89.50 90 GLY A N 1
ATOM 676 C CA . GLY A 1 90 ? -11.899 22.509 11.129 1.00 89.50 90 GLY A CA 1
ATOM 677 C C . GLY A 1 90 ? -10.471 22.083 11.488 1.00 89.50 90 GLY A C 1
ATOM 678 O O . GLY A 1 90 ? -9.553 22.333 10.718 1.00 89.50 90 GLY A O 1
ATOM 679 N N . HIS A 1 91 ? -10.282 21.450 12.646 1.00 95.00 91 HIS A N 1
ATOM 680 C CA . HIS A 1 91 ? -9.007 20.893 13.096 1.00 95.00 91 HIS A CA 1
ATOM 681 C C . HIS A 1 91 ? -9.257 19.857 14.196 1.00 95.00 91 HIS A C 1
ATOM 683 O O . HIS A 1 91 ? -10.350 19.777 14.763 1.00 95.00 91 HIS A O 1
ATOM 689 N N . VAL A 1 92 ? -8.217 19.096 14.532 1.00 97.94 92 VAL A N 1
ATOM 690 C CA . VAL A 1 92 ? -8.215 18.127 15.641 1.00 97.94 92 VAL A CA 1
ATOM 691 C C . VAL A 1 92 ? -7.124 18.427 16.665 1.00 97.94 92 VAL A C 1
ATOM 693 O O . VAL A 1 92 ? -6.687 17.537 17.384 1.00 97.94 92 VAL A O 1
ATOM 696 N N . ASP A 1 93 ? -6.677 19.679 16.742 1.00 96.75 93 ASP A N 1
ATOM 697 C CA . ASP A 1 93 ? -5.699 20.129 17.736 1.00 96.75 93 ASP A CA 1
ATOM 698 C C . ASP A 1 93 ? -6.248 20.022 19.162 1.00 96.75 93 ASP A C 1
ATOM 700 O O . ASP A 1 93 ? -7.401 20.377 19.425 1.00 96.75 93 ASP A O 1
ATOM 704 N N . ASN A 1 94 ? -5.399 19.585 20.094 1.00 98.12 94 ASN A N 1
ATOM 705 C CA . ASN A 1 94 ? -5.739 19.382 21.506 1.00 98.12 94 ASN A CA 1
ATOM 706 C C . ASN A 1 94 ? -6.941 18.440 21.730 1.00 98.12 94 ASN A C 1
ATOM 708 O O . ASN A 1 94 ? -7.644 18.541 22.742 1.00 98.12 94 ASN A O 1
ATOM 712 N N . LEU A 1 95 ? -7.207 17.536 20.787 1.00 98.62 95 LEU A N 1
ATOM 713 C CA . LEU A 1 95 ? -8.308 16.585 20.848 1.00 98.62 95 LEU A CA 1
ATOM 714 C C . LEU A 1 95 ? -7.923 15.417 21.755 1.00 98.62 95 LEU A C 1
ATOM 716 O O . LEU A 1 95 ? -6.980 14.685 21.465 1.00 98.62 95 LEU A O 1
ATOM 720 N N . THR A 1 96 ? -8.689 15.213 22.826 1.00 98.75 96 THR A N 1
ATOM 721 C CA . THR A 1 96 ? -8.602 13.982 23.616 1.00 98.75 96 THR A CA 1
ATOM 722 C C . THR A 1 96 ? -9.389 12.872 22.927 1.00 98.75 96 THR A C 1
ATOM 724 O O . THR A 1 96 ? -10.586 13.028 22.667 1.00 98.75 96 THR A O 1
ATOM 727 N N . ILE A 1 97 ? -8.712 11.760 22.660 1.00 98.81 97 ILE A N 1
ATOM 728 C CA . ILE A 1 97 ? -9.273 10.529 22.108 1.00 98.81 97 ILE A CA 1
ATOM 729 C C . ILE A 1 97 ? -9.354 9.520 23.249 1.00 98.81 97 ILE A C 1
ATOM 731 O O . ILE A 1 97 ? -8.366 9.288 23.939 1.00 98.81 97 ILE A O 1
ATOM 735 N N . VAL A 1 98 ? -10.537 8.951 23.459 1.00 98.81 98 VAL A N 1
ATOM 736 C CA . VAL A 1 98 ? -10.838 8.030 24.559 1.00 98.81 98 VAL A CA 1
ATOM 737 C C . VAL A 1 98 ? -11.184 6.661 23.989 1.00 98.81 98 VAL A C 1
ATOM 739 O O . VAL A 1 98 ? -11.962 6.562 23.037 1.00 98.81 98 VAL A O 1
ATOM 742 N N . THR A 1 99 ? -10.634 5.612 24.596 1.00 98.88 99 THR A N 1
ATOM 743 C CA . THR A 1 99 ? -10.996 4.218 24.333 1.00 98.88 99 THR A CA 1
ATOM 744 C C . THR A 1 99 ? -11.800 3.676 25.505 1.00 98.88 99 THR A C 1
ATOM 746 O O . THR A 1 99 ? -11.320 3.644 26.638 1.00 98.88 99 THR A O 1
ATOM 749 N N . GLU A 1 100 ? -13.000 3.180 25.231 1.00 98.81 100 GLU A N 1
ATOM 750 C CA . GLU A 1 100 ? -13.783 2.378 26.164 1.00 98.81 100 GLU A CA 1
ATOM 751 C C . GLU A 1 100 ? -13.774 0.907 25.741 1.00 98.81 100 GLU A C 1
ATOM 753 O O . GLU A 1 100 ? -13.928 0.580 24.563 1.00 98.81 100 GLU A O 1
ATOM 758 N N . ILE A 1 101 ? -13.652 0.011 26.719 1.00 98.81 101 ILE A N 1
ATOM 759 C CA . ILE A 1 101 ? -13.855 -1.428 26.547 1.00 98.81 101 ILE A CA 1
ATOM 760 C C . ILE A 1 101 ? -15.048 -1.829 27.409 1.00 98.81 101 ILE A C 1
ATOM 762 O O . ILE A 1 101 ? -15.069 -1.607 28.622 1.00 98.81 101 ILE A O 1
ATOM 766 N N . ASN A 1 102 ? -16.073 -2.406 26.781 1.00 98.56 102 ASN A N 1
ATOM 767 C CA . ASN A 1 102 ? -17.298 -2.855 27.450 1.00 98.56 102 ASN A CA 1
ATOM 768 C C . ASN A 1 102 ? -17.994 -1.739 28.263 1.00 98.56 102 ASN A C 1
ATOM 770 O O . ASN A 1 102 ? -18.551 -1.985 29.335 1.00 98.56 102 ASN A O 1
ATOM 774 N N . GLY A 1 103 ? -17.959 -0.506 27.740 1.00 97.94 103 GLY A N 1
ATOM 775 C CA . GLY A 1 103 ? -18.576 0.683 28.343 1.00 97.94 103 GLY A CA 1
ATOM 776 C C . GLY A 1 103 ? -17.815 1.267 29.537 1.00 97.94 103 GLY A C 1
ATOM 777 O O . GLY A 1 103 ? -18.397 2.007 30.328 1.00 97.94 103 GLY A O 1
ATOM 778 N N . ARG A 1 104 ? -16.541 0.900 29.718 1.00 98.44 104 ARG A N 1
ATOM 779 C CA . ARG A 1 104 ? -15.646 1.484 30.724 1.00 98.44 104 ARG A CA 1
ATOM 780 C C . ARG A 1 104 ? -14.428 2.069 30.037 1.00 98.44 104 ARG A C 1
ATOM 782 O O . ARG A 1 104 ? -13.834 1.400 29.198 1.00 98.44 104 ARG A O 1
ATOM 789 N N . GLU A 1 105 ? -14.044 3.277 30.428 1.00 98.44 105 GLU A N 1
ATOM 790 C CA . GLU A 1 105 ? -12.805 3.893 29.961 1.00 98.44 105 GLU A CA 1
ATOM 791 C C . GLU A 1 105 ? -11.608 2.990 30.288 1.00 98.44 105 GLU A C 1
ATOM 793 O O . GLU A 1 105 ? -11.432 2.557 31.430 1.00 98.44 105 GLU A O 1
ATOM 798 N N . ALA A 1 106 ? -10.827 2.681 29.258 1.00 98.38 106 ALA A N 1
ATOM 799 C CA . ALA A 1 106 ? -9.639 1.841 29.328 1.00 98.38 106 ALA A CA 1
ATOM 800 C C . ALA A 1 106 ? -8.362 2.627 28.997 1.00 98.38 106 ALA A C 1
ATOM 802 O O . ALA A 1 106 ? -7.297 2.275 29.497 1.00 98.38 106 ALA A O 1
ATOM 803 N N . ASP A 1 107 ? -8.468 3.675 28.174 1.00 98.56 107 ASP A N 1
ATOM 804 C CA . ASP A 1 107 ? -7.355 4.542 27.780 1.00 98.56 107 ASP A CA 1
ATOM 805 C C . ASP A 1 107 ? -7.850 5.913 27.308 1.00 98.56 107 ASP A C 1
ATOM 807 O O . ASP A 1 107 ? -8.987 6.050 26.848 1.00 98.56 107 ASP A O 1
ATOM 811 N N . HIS A 1 108 ? -6.972 6.912 27.369 1.00 98.50 108 HIS A N 1
ATOM 812 C CA . HIS A 1 108 ? -7.139 8.173 26.663 1.00 98.50 108 HIS A CA 1
ATOM 813 C C . HIS A 1 108 ? -5.781 8.796 26.332 1.00 98.50 108 HIS A C 1
ATOM 815 O O . HIS A 1 108 ? -4.809 8.639 27.070 1.00 98.50 108 HIS A O 1
ATOM 821 N N . TRP A 1 109 ? -5.724 9.585 25.264 1.00 98.75 109 TRP A N 1
ATOM 822 C CA . TRP A 1 109 ? -4.535 10.360 24.899 1.00 98.75 109 TRP A CA 1
ATOM 823 C C . TRP A 1 109 ? -4.919 11.633 24.138 1.00 98.75 109 TRP A C 1
ATOM 825 O O . TRP A 1 109 ? -6.085 11.807 23.775 1.00 98.75 109 TRP A O 1
ATOM 835 N N . ASN A 1 110 ? -3.970 12.551 23.923 1.00 98.75 110 ASN A N 1
ATOM 836 C CA . ASN A 1 110 ? -4.246 13.845 23.302 1.00 98.75 110 ASN A CA 1
ATOM 837 C C . ASN A 1 110 ? -3.401 14.094 22.040 1.00 98.75 110 ASN A C 1
ATOM 839 O O . ASN A 1 110 ? -2.194 13.867 22.029 1.00 98.75 110 ASN A O 1
ATOM 843 N N . THR A 1 111 ? -4.020 14.618 20.978 1.00 98.75 111 THR A N 1
ATOM 844 C CA . THR A 1 111 ? -3.327 14.940 19.714 1.00 98.75 111 THR A CA 1
ATOM 845 C C . THR A 1 111 ? -2.249 16.017 19.850 1.00 98.75 111 THR A C 1
ATOM 847 O O . THR A 1 111 ? -1.376 16.091 18.990 1.00 98.75 111 THR A O 1
ATOM 850 N N . ALA A 1 112 ? -2.263 16.823 20.917 1.00 98.38 112 ALA A N 1
ATOM 851 C CA . ALA A 1 112 ? -1.206 17.792 21.213 1.00 98.38 112 ALA A CA 1
ATOM 852 C C . ALA A 1 112 ? 0.155 17.136 21.505 1.00 98.38 112 ALA A C 1
ATOM 854 O O . ALA A 1 112 ? 1.183 17.797 21.379 1.00 98.38 112 ALA A O 1
ATOM 855 N N . ASP A 1 113 ? 0.167 15.847 21.857 1.00 98.38 113 ASP A N 1
ATOM 856 C CA . ASP A 1 113 ? 1.392 15.091 22.127 1.00 98.38 113 ASP A CA 1
ATOM 857 C C . ASP A 1 113 ? 2.034 14.527 20.841 1.00 98.38 113 ASP A C 1
ATOM 859 O O . ASP A 1 113 ? 3.112 13.928 20.884 1.00 98.38 113 ASP A O 1
ATOM 863 N N . LEU A 1 114 ? 1.391 14.702 19.678 1.00 98.44 114 LEU A N 1
ATOM 864 C CA . LEU A 1 114 ? 1.941 14.280 18.391 1.00 98.44 114 LEU A CA 1
ATOM 865 C C . LEU A 1 114 ? 3.107 15.176 17.969 1.00 98.44 114 LEU A C 1
ATOM 867 O O . LEU A 1 114 ? 3.049 16.399 18.046 1.00 98.44 114 LEU A O 1
ATOM 871 N N . GLN A 1 115 ? 4.150 14.558 17.411 1.00 98.38 115 GLN A N 1
ATOM 872 C CA . GLN A 1 115 ? 5.281 15.294 16.844 1.00 98.38 115 GLN A CA 1
ATOM 873 C C . GLN A 1 115 ? 4.913 16.051 15.559 1.00 98.38 115 GLN A C 1
ATOM 875 O O . GLN A 1 115 ? 5.509 17.087 15.276 1.00 98.38 115 GLN A O 1
ATOM 880 N N . ARG A 1 116 ? 4.002 15.496 14.750 1.00 98.44 116 ARG A N 1
ATOM 881 C CA . ARG A 1 116 ? 3.498 16.128 13.528 1.00 98.44 116 ARG A CA 1
ATOM 882 C C . ARG A 1 116 ? 1.984 16.203 13.577 1.00 98.44 116 ARG A C 1
ATOM 884 O O . ARG A 1 116 ? 1.336 15.196 13.857 1.00 98.44 116 ARG A O 1
ATOM 891 N N . ASN A 1 117 ? 1.435 17.368 13.270 1.00 98.50 117 ASN A N 1
ATOM 892 C CA . ASN A 1 117 ? -0.006 17.556 13.155 1.00 98.50 117 ASN A CA 1
ATOM 893 C C . ASN A 1 117 ? -0.536 17.083 11.784 1.00 98.50 117 ASN A C 1
ATOM 895 O O . ASN A 1 117 ? 0.216 16.656 10.903 1.00 98.50 117 ASN A O 1
ATOM 899 N N . ALA A 1 118 ? -1.854 17.174 11.588 1.00 98.62 118 ALA A N 1
ATOM 900 C CA . ALA A 1 118 ? -2.511 16.749 10.351 1.00 98.62 118 ALA A CA 1
ATOM 901 C C . ALA A 1 118 ? -1.98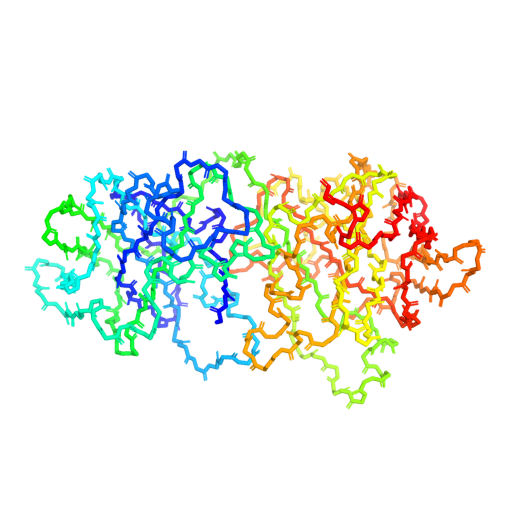1 17.466 9.094 1.00 98.62 118 ALA A C 1
ATOM 903 O O . ALA A 1 118 ? -1.780 16.826 8.062 1.00 98.62 118 ALA A O 1
ATOM 904 N N . ALA A 1 119 ? -1.733 18.775 9.182 1.00 98.69 119 ALA A N 1
ATOM 905 C CA . ALA A 1 119 ? -1.246 19.576 8.065 1.00 98.69 119 ALA A CA 1
ATOM 906 C C . ALA A 1 119 ? 0.188 19.193 7.669 1.00 98.69 119 ALA A C 1
ATOM 908 O O . ALA A 1 119 ? 0.486 19.010 6.490 1.00 98.69 119 ALA A O 1
ATOM 909 N N . GLU A 1 120 ? 1.061 18.997 8.658 1.00 98.81 120 GLU A N 1
ATOM 910 C CA . GLU A 1 120 ? 2.442 18.559 8.450 1.00 98.81 120 GLU A CA 1
ATOM 911 C C . GLU A 1 120 ? 2.512 17.148 7.858 1.00 98.81 120 GLU A C 1
ATOM 913 O O . GLU A 1 120 ? 3.352 16.888 6.998 1.00 98.81 120 GLU A O 1
ATOM 918 N N . LEU A 1 121 ? 1.627 16.238 8.281 1.00 98.88 121 LEU A N 1
ATOM 919 C CA . LEU A 1 121 ? 1.546 14.891 7.712 1.00 98.88 121 LEU A CA 1
ATOM 920 C C . LEU A 1 121 ? 1.058 14.913 6.260 1.00 98.88 121 LEU A C 1
ATOM 922 O O . LEU A 1 121 ? 1.676 14.270 5.411 1.00 98.88 121 LEU A O 1
ATOM 926 N N . LEU A 1 122 ? -0.005 15.666 5.957 1.00 98.88 122 LEU A N 1
ATOM 927 C CA . LEU A 1 122 ? -0.503 15.803 4.587 1.00 98.88 122 LEU A CA 1
ATOM 928 C C . LEU A 1 122 ? 0.558 16.417 3.666 1.00 98.88 122 LEU A C 1
ATOM 930 O O . LEU A 1 122 ? 0.799 15.908 2.571 1.00 98.88 122 LEU A O 1
ATOM 934 N N . SER A 1 123 ? 1.226 17.477 4.123 1.00 98.88 123 SER A N 1
ATOM 935 C CA . SER A 1 123 ? 2.309 18.119 3.379 1.00 98.88 123 SER A CA 1
ATOM 936 C C . SER A 1 123 ? 3.465 17.146 3.126 1.00 98.88 123 SER A C 1
ATOM 938 O O . SER A 1 123 ? 3.855 16.930 1.979 1.00 98.88 123 SER A O 1
ATOM 940 N N . ALA A 1 124 ? 3.944 16.462 4.170 1.00 98.81 124 ALA A N 1
ATOM 941 C CA . ALA A 1 124 ? 5.074 15.541 4.068 1.00 98.81 124 ALA A CA 1
ATOM 942 C C . ALA A 1 124 ? 4.794 14.313 3.187 1.00 98.81 124 ALA A C 1
ATOM 944 O O . ALA A 1 124 ? 5.699 13.841 2.500 1.00 98.81 124 ALA A O 1
ATOM 945 N N . LEU A 1 125 ? 3.574 13.766 3.206 1.00 98.81 125 LEU A N 1
ATOM 946 C CA . LEU A 1 125 ? 3.217 12.636 2.345 1.00 98.81 125 LEU A CA 1
ATOM 947 C C . LEU A 1 125 ? 2.994 13.093 0.896 1.00 98.81 125 LEU A C 1
ATOM 949 O O . LEU A 1 125 ? 3.541 12.493 -0.031 1.00 98.81 125 LEU A O 1
ATOM 953 N N . SER A 1 126 ? 2.274 14.205 0.702 1.00 98.75 126 SER A N 1
ATOM 954 C CA . SER A 1 126 ? 1.999 14.750 -0.633 1.00 98.75 126 SER A CA 1
ATOM 955 C C . SER A 1 126 ? 3.242 15.287 -1.359 1.00 98.75 126 SER A C 1
ATOM 957 O O . SER A 1 126 ? 3.202 15.448 -2.581 1.00 98.75 126 SER A O 1
ATOM 959 N N . GLU A 1 127 ? 4.366 15.501 -0.659 1.00 98.56 127 GLU A N 1
ATOM 960 C CA . GLU A 1 127 ? 5.692 15.812 -1.235 1.00 98.56 127 GLU A CA 1
ATOM 961 C C . GLU A 1 127 ? 6.161 14.747 -2.244 1.00 98.56 127 GLU A C 1
ATOM 963 O O . GLU A 1 127 ? 6.888 15.054 -3.192 1.00 98.56 127 GLU A O 1
ATOM 968 N N . PHE A 1 128 ? 5.739 13.489 -2.088 1.00 98.62 128 PHE A N 1
ATOM 969 C CA . PHE A 1 128 ? 6.161 12.404 -2.980 1.00 98.62 128 PHE A CA 1
ATOM 970 C C . PHE A 1 128 ? 5.041 11.463 -3.427 1.00 98.62 128 PHE A C 1
ATOM 972 O O . PHE A 1 128 ? 5.243 10.743 -4.407 1.00 98.62 128 PHE A O 1
ATOM 979 N N . ALA A 1 129 ? 3.904 11.455 -2.733 1.00 98.62 129 ALA A N 1
ATOM 980 C CA . ALA A 1 129 ? 2.766 10.604 -3.037 1.00 98.62 129 ALA A CA 1
ATOM 981 C C . ALA A 1 129 ? 1.491 11.442 -3.192 1.00 98.62 129 ALA A C 1
ATOM 983 O O . ALA A 1 129 ? 0.977 11.970 -2.211 1.00 98.62 129 ALA A O 1
ATOM 984 N N . THR A 1 130 ? 0.975 11.566 -4.415 1.00 98.75 130 THR A N 1
ATOM 985 C CA . THR A 1 130 ? -0.326 12.187 -4.682 1.00 98.75 130 THR A CA 1
ATOM 986 C C . THR A 1 130 ? -1.419 11.440 -3.923 1.00 98.75 130 THR A C 1
ATOM 988 O O . THR A 1 130 ? -1.586 10.235 -4.113 1.00 98.75 130 THR A O 1
ATOM 991 N N . LEU A 1 131 ? -2.197 12.167 -3.120 1.00 98.75 131 LEU A N 1
ATOM 992 C CA . LEU A 1 131 ? -3.400 11.637 -2.481 1.00 98.75 131 LEU A CA 1
ATOM 993 C C . LEU A 1 131 ? -4.649 12.078 -3.245 1.00 98.75 131 LEU A C 1
ATOM 995 O O . LEU A 1 131 ? -4.754 13.222 -3.693 1.00 98.75 131 LEU A O 1
ATOM 999 N N . SER A 1 132 ? -5.607 11.172 -3.379 1.00 98.31 132 SER A N 1
ATOM 1000 C CA . SER A 1 132 ? -6.893 11.381 -4.040 1.00 98.31 132 SER A CA 1
ATOM 1001 C C . SER A 1 132 ? -8.008 11.678 -3.031 1.00 98.31 132 SER A C 1
ATOM 1003 O O . SER A 1 132 ? -7.878 11.355 -1.850 1.00 98.31 132 SER A O 1
ATOM 1005 N N . PRO A 1 133 ? -9.136 12.277 -3.464 1.00 98.44 133 PRO A N 1
ATOM 1006 C CA . PRO A 1 133 ? -10.307 12.419 -2.605 1.00 98.44 133 PRO A CA 1
ATOM 1007 C C . PRO A 1 133 ? -10.736 11.073 -2.008 1.00 98.44 133 PRO A C 1
ATOM 1009 O O . PRO A 1 133 ? -10.918 10.101 -2.738 1.00 98.44 133 PRO A O 1
ATOM 1012 N N . GLY A 1 134 ? -10.923 11.035 -0.690 1.00 97.19 134 GLY A N 1
ATOM 1013 C CA . GLY A 1 134 ? -11.259 9.825 0.061 1.00 97.19 134 GLY A CA 1
ATOM 1014 C C . GLY A 1 134 ? -10.061 9.090 0.666 1.00 97.19 134 GLY A C 1
ATOM 1015 O O . GLY A 1 134 ? -10.273 8.298 1.585 1.00 97.19 134 GLY A O 1
ATOM 1016 N N . ASP A 1 135 ? -8.828 9.380 0.236 1.00 98.44 135 ASP A N 1
ATOM 1017 C CA . ASP A 1 135 ? -7.634 8.865 0.910 1.00 98.44 135 ASP A CA 1
ATOM 1018 C C . ASP A 1 135 ? -7.559 9.402 2.343 1.00 98.44 135 ASP A C 1
ATOM 1020 O O . ASP A 1 135 ? -8.010 10.513 2.642 1.00 98.44 135 ASP A O 1
ATOM 1024 N N . ALA A 1 136 ? -6.973 8.612 3.241 1.00 98.56 136 ALA A N 1
ATOM 1025 C CA . ALA A 1 136 ? -6.914 8.934 4.658 1.00 98.56 136 ALA A CA 1
ATOM 1026 C C . ALA A 1 136 ? -5.504 8.764 5.231 1.00 98.56 136 ALA A C 1
ATOM 1028 O O . ALA A 1 136 ? -4.769 7.852 4.851 1.00 98.56 136 ALA A O 1
ATOM 1029 N N . ILE A 1 137 ? -5.152 9.620 6.193 1.00 98.88 137 ILE A N 1
ATOM 1030 C CA . ILE A 1 137 ? -3.912 9.508 6.972 1.00 98.88 137 ILE A CA 1
ATOM 1031 C C . ILE A 1 137 ? -4.290 9.392 8.446 1.00 98.88 137 ILE A C 1
ATOM 1033 O O . ILE A 1 137 ? -4.874 10.320 9.008 1.00 98.88 137 ILE A O 1
ATOM 1037 N N . LEU A 1 138 ? -3.943 8.265 9.073 1.00 98.88 138 LEU A N 1
ATOM 1038 C CA . LEU A 1 138 ? -4.042 8.103 10.526 1.00 98.88 138 LEU A CA 1
ATOM 1039 C C . LEU A 1 138 ? -2.977 8.983 11.190 1.00 98.88 138 LEU A C 1
ATOM 1041 O O . LEU A 1 138 ? -1.804 8.897 10.827 1.00 98.88 138 LEU A O 1
ATOM 1045 N N . LEU A 1 139 ? -3.366 9.833 12.144 1.00 98.75 139 LEU A N 1
ATOM 1046 C CA . LEU A 1 139 ? -2.462 10.869 12.666 1.00 98.75 139 LEU A CA 1
ATOM 1047 C C . LEU A 1 139 ? -1.390 10.337 13.625 1.00 98.75 139 LEU A C 1
ATOM 1049 O O . LEU A 1 139 ? -0.375 10.995 13.843 1.00 98.75 139 LEU A O 1
ATOM 1053 N N . GLY A 1 140 ? -1.600 9.147 14.182 1.00 98.31 140 GLY A N 1
ATOM 1054 C CA . GLY A 1 140 ? -0.660 8.492 15.085 1.00 98.31 140 GLY A CA 1
ATOM 1055 C C . GLY A 1 140 ? -1.343 7.900 16.307 1.00 98.31 140 GLY A C 1
ATOM 1056 O O . GLY A 1 140 ? -2.547 8.039 16.505 1.00 98.31 140 GLY A O 1
ATOM 1057 N N . THR A 1 141 ? -0.561 7.219 17.125 1.00 98.19 141 THR A N 1
ATOM 1058 C CA . THR A 1 141 ? -1.014 6.523 18.332 1.00 98.19 141 THR A CA 1
ATOM 1059 C C . THR A 1 141 ? 0.030 6.696 19.432 1.00 98.19 141 THR A C 1
ATOM 1061 O O . THR A 1 141 ? 1.223 6.773 19.116 1.00 98.19 141 THR A O 1
ATOM 1064 N N . PRO A 1 142 ? -0.369 6.707 20.712 1.00 97.00 142 PRO A N 1
ATOM 1065 C CA . PRO A 1 142 ? 0.573 6.689 21.823 1.00 97.00 142 PRO A CA 1
ATOM 1066 C C . PRO A 1 142 ? 1.322 5.348 21.899 1.00 97.00 142 PRO A C 1
ATOM 1068 O O . PRO A 1 142 ? 0.922 4.346 21.304 1.00 97.00 142 PRO A O 1
ATOM 1071 N N . HIS A 1 143 ? 2.418 5.328 22.664 1.00 92.81 143 HIS A N 1
ATOM 1072 C CA . HIS A 1 143 ? 3.170 4.098 22.931 1.00 92.81 143 HIS A CA 1
ATOM 1073 C C . HIS A 1 143 ? 2.364 3.094 23.770 1.00 92.81 143 HIS A C 1
ATOM 1075 O O . HIS A 1 143 ? 2.375 1.898 23.493 1.00 92.81 143 HIS A O 1
ATOM 1081 N N . SER A 1 144 ? 1.664 3.583 24.799 1.00 92.56 144 SER A N 1
ATOM 1082 C CA . SER A 1 144 ? 0.784 2.757 25.627 1.00 92.56 144 SER A CA 1
ATOM 1083 C C . SER A 1 144 ? -0.498 2.451 24.865 1.00 92.56 144 SER A C 1
ATOM 1085 O O . SER A 1 144 ? -1.126 3.361 24.335 1.00 92.56 144 SER A O 1
ATOM 1087 N N . ARG A 1 145 ? -0.891 1.178 24.819 1.00 97.62 145 ARG A N 1
ATOM 1088 C CA . ARG A 1 145 ? -2.098 0.711 24.130 1.00 97.62 145 ARG A CA 1
ATOM 1089 C C . ARG A 1 145 ? -2.831 -0.316 24.978 1.00 97.62 145 ARG A C 1
ATOM 1091 O O . ARG A 1 145 ? -2.216 -1.011 25.787 1.00 97.62 145 ARG A O 1
ATOM 1098 N N . VAL A 1 146 ? -4.137 -0.442 24.761 1.00 97.50 146 VAL A N 1
ATOM 1099 C CA . VAL A 1 146 ? -4.978 -1.384 25.510 1.00 97.50 146 VAL A CA 1
ATOM 1100 C C . VAL A 1 146 ? -5.107 -2.719 24.781 1.00 97.50 146 VAL A C 1
ATOM 1102 O O . VAL A 1 146 ? -5.395 -2.723 23.580 1.00 97.50 146 VAL A O 1
ATOM 1105 N N . PRO A 1 147 ? -4.909 -3.855 25.471 1.00 98.38 147 PRO A N 1
ATOM 1106 C CA . PRO A 1 147 ? -5.139 -5.164 24.886 1.00 98.38 147 PRO A CA 1
ATOM 1107 C C . PRO A 1 147 ? -6.631 -5.418 24.677 1.00 98.38 147 PRO A C 1
ATOM 1109 O O . PRO A 1 147 ? -7.465 -4.981 25.468 1.00 98.38 147 PRO A O 1
ATOM 1112 N N . LEU A 1 148 ? -6.942 -6.154 23.618 1.00 98.62 148 LEU A N 1
ATOM 1113 C CA . LEU A 1 148 ? -8.283 -6.592 23.256 1.00 98.62 148 LEU A CA 1
ATOM 1114 C C . LEU A 1 148 ? -8.433 -8.093 23.497 1.00 98.62 148 LEU A C 1
ATOM 1116 O O . LEU A 1 148 ? -7.441 -8.823 23.478 1.00 98.62 148 LEU A O 1
ATOM 1120 N N . GLN A 1 149 ? -9.665 -8.555 23.700 1.00 98.31 149 GLN A N 1
ATOM 1121 C CA . GLN A 1 149 ? -10.021 -9.968 23.815 1.00 98.31 149 GLN A CA 1
ATOM 1122 C C . GLN A 1 149 ? -11.321 -10.276 23.054 1.00 98.31 149 GLN A C 1
ATOM 1124 O O . GLN A 1 149 ? -12.189 -9.406 22.946 1.00 98.31 149 GLN A O 1
ATOM 1129 N N . PRO A 1 150 ? -11.512 -11.514 22.555 1.00 98.38 150 PRO A N 1
ATOM 1130 C CA . PRO A 1 150 ? -12.801 -11.945 22.019 1.00 98.38 150 PRO A CA 1
ATOM 1131 C C . PRO A 1 150 ? -13.946 -11.688 23.010 1.00 98.38 150 PRO A C 1
ATOM 1133 O O . PRO A 1 150 ? -13.857 -12.042 24.186 1.00 98.38 150 PRO A O 1
ATOM 1136 N N . GLY A 1 151 ? -15.030 -11.085 22.524 1.00 98.12 151 GLY A N 1
ATOM 1137 C CA . GLY A 1 151 ? -16.187 -10.672 23.319 1.00 98.12 151 GLY A CA 1
ATOM 1138 C C . GLY A 1 151 ? -16.172 -9.202 23.749 1.00 98.12 151 GLY A C 1
ATOM 1139 O O . GLY A 1 151 ? -17.216 -8.699 24.173 1.00 98.12 151 GLY A O 1
ATOM 1140 N N . ASP A 1 152 ? -15.046 -8.499 23.606 1.00 98.75 152 ASP A N 1
ATOM 1141 C CA . ASP A 1 152 ? -14.985 -7.067 23.886 1.00 98.75 152 ASP A CA 1
ATOM 1142 C C . ASP A 1 152 ? -15.826 -6.258 22.897 1.00 98.75 152 ASP A C 1
ATOM 1144 O O . ASP A 1 152 ? -15.872 -6.535 21.699 1.00 98.75 152 ASP A O 1
ATOM 1148 N N . ARG A 1 153 ? -16.450 -5.189 23.394 1.00 98.75 153 ARG A N 1
ATOM 1149 C CA . ARG A 1 153 ? -16.906 -4.064 22.572 1.00 98.75 153 ARG A CA 1
ATOM 1150 C C . ARG A 1 153 ? -15.962 -2.894 22.773 1.00 98.75 153 ARG A C 1
ATOM 1152 O O . ARG A 1 153 ? -15.898 -2.343 23.874 1.00 98.75 153 ARG A O 1
ATOM 1159 N N . VAL A 1 154 ? -15.238 -2.542 21.718 1.00 98.81 154 VAL A N 1
ATOM 1160 C CA . VAL A 1 154 ? -14.242 -1.469 21.721 1.00 98.81 154 VAL A CA 1
ATOM 1161 C C . VAL A 1 154 ? -14.882 -0.235 21.122 1.00 98.81 154 VAL A C 1
ATOM 1163 O O . VAL A 1 154 ? -15.293 -0.257 19.964 1.00 98.81 154 VAL A O 1
ATOM 1166 N N . ARG A 1 155 ? -14.968 0.837 21.905 1.00 98.88 155 ARG A N 1
ATOM 1167 C CA . ARG A 1 155 ? -15.591 2.096 21.503 1.00 98.88 155 ARG A CA 1
ATOM 1168 C C . ARG A 1 155 ? -14.576 3.228 21.579 1.00 98.88 155 ARG A C 1
ATOM 1170 O O . ARG A 1 155 ? -13.921 3.409 22.597 1.00 98.88 155 ARG A O 1
ATOM 1177 N N . ILE A 1 156 ? -14.464 3.996 20.504 1.00 98.88 156 ILE A N 1
ATOM 1178 C CA . ILE A 1 156 ? -13.606 5.174 20.401 1.00 98.88 156 ILE A CA 1
ATOM 1179 C C . ILE A 1 156 ? -14.485 6.415 20.404 1.00 98.88 156 ILE A C 1
ATOM 1181 O O . ILE A 1 156 ? -15.493 6.498 19.692 1.00 98.88 156 ILE A O 1
ATOM 1185 N N . LEU A 1 157 ? -14.090 7.380 21.225 1.00 98.75 157 LEU A N 1
ATOM 1186 C CA . LEU A 1 157 ? -14.818 8.610 21.481 1.00 98.75 157 LEU A CA 1
ATOM 1187 C C . LEU A 1 157 ? -13.870 9.800 21.367 1.00 98.75 157 LEU A C 1
ATOM 1189 O O . LEU A 1 157 ? -12.753 9.771 21.876 1.00 98.75 157 LEU A O 1
ATOM 1193 N N . ALA A 1 158 ? -14.347 10.879 20.759 1.00 98.62 158 ALA A N 1
ATOM 1194 C CA . ALA A 1 158 ? -13.720 12.187 20.866 1.00 98.62 158 ALA A CA 1
ATOM 1195 C C . ALA A 1 158 ? -14.785 13.277 20.712 1.00 98.62 158 ALA A C 1
ATOM 1197 O O . ALA A 1 158 ? -15.813 13.087 20.053 1.00 98.62 158 ALA A O 1
ATOM 1198 N N . LYS A 1 159 ? -14.562 14.438 21.331 1.00 98.00 159 LYS A N 1
ATOM 1199 C CA . LYS A 1 159 ? -15.515 15.553 21.271 1.00 98.00 159 LYS A CA 1
ATOM 1200 C C . LYS A 1 159 ? -15.728 15.995 19.818 1.00 98.00 159 LYS A C 1
ATOM 1202 O O . LYS A 1 159 ? -14.773 16.339 19.134 1.00 98.00 159 LYS A O 1
ATOM 1207 N N . GLY A 1 160 ? -16.988 16.055 19.388 1.00 97.44 160 GLY A N 1
ATOM 1208 C CA . GLY A 1 160 ? -17.355 16.483 18.033 1.00 97.44 160 GLY A CA 1
ATOM 1209 C C . GLY A 1 160 ? -17.414 15.357 17.000 1.00 97.44 160 GLY A C 1
ATOM 1210 O O . GLY A 1 160 ? -17.712 15.645 15.848 1.00 97.44 160 GLY A O 1
ATOM 1211 N N . PHE A 1 161 ? -17.191 14.101 17.399 1.00 98.62 161 PHE A N 1
ATOM 1212 C CA . PHE A 1 161 ? -17.247 12.941 16.511 1.00 98.62 161 PHE A CA 1
ATOM 1213 C C . PHE A 1 161 ? -18.377 11.974 16.902 1.00 98.62 161 PHE A C 1
ATOM 1215 O O . PHE A 1 161 ? -18.614 11.769 18.097 1.00 98.62 161 PHE A O 1
ATOM 1222 N N . PRO A 1 162 ? -19.053 11.333 15.929 1.00 98.44 162 PRO A N 1
ATOM 1223 C CA . PRO A 1 162 ? -19.794 10.102 16.170 1.00 98.44 162 PRO A CA 1
ATOM 1224 C C . PRO A 1 162 ? -18.862 9.041 16.755 1.00 98.44 162 PRO A C 1
ATOM 1226 O O . PRO A 1 162 ? -17.704 8.937 16.356 1.00 98.44 162 PRO A O 1
ATOM 1229 N N . SER A 1 163 ? -19.363 8.239 17.692 1.00 98.12 163 SER A N 1
ATOM 1230 C CA . SER A 1 163 ? -18.584 7.130 18.243 1.00 98.12 163 SER A CA 1
ATOM 1231 C C . SER A 1 163 ? -18.318 6.065 17.182 1.00 98.12 163 SER A C 1
ATOM 1233 O O . SER A 1 163 ? -19.244 5.658 16.478 1.00 98.12 163 SER A O 1
ATOM 1235 N N . LEU A 1 164 ? -17.094 5.550 17.149 1.00 98.81 164 LEU A N 1
ATOM 1236 C CA . LEU A 1 164 ? -16.735 4.345 16.405 1.00 98.81 164 LEU A CA 1
ATOM 1237 C C . LEU A 1 164 ? -16.752 3.165 17.378 1.00 98.81 164 LEU A C 1
ATOM 1239 O O . LEU A 1 164 ? -16.048 3.214 18.380 1.00 98.81 164 LEU A O 1
ATOM 1243 N N . GLU A 1 165 ? -17.558 2.136 17.126 1.00 98.75 165 GLU A N 1
ATOM 1244 C CA . GLU A 1 165 ? -17.640 0.966 18.007 1.00 98.75 165 GLU A CA 1
ATOM 1245 C C . GLU A 1 165 ? -17.588 -0.327 17.205 1.00 98.75 165 GLU A C 1
ATOM 1247 O O . GLU A 1 165 ? -18.307 -0.473 16.221 1.00 98.75 165 GLU A O 1
ATOM 1252 N N . ASN A 1 166 ? -16.768 -1.280 17.643 1.00 98.81 166 ASN A N 1
ATOM 1253 C CA . ASN A 1 166 ? -16.597 -2.564 16.976 1.00 98.81 166 ASN A CA 1
ATOM 1254 C C . ASN A 1 166 ? -16.558 -3.702 18.007 1.00 98.81 166 ASN A C 1
ATOM 1256 O O . ASN A 1 166 ? -15.868 -3.579 19.027 1.00 98.81 166 ASN A O 1
ATOM 1260 N N . PRO A 1 167 ? -17.275 -4.815 17.772 1.00 98.69 167 PRO A N 1
ATOM 1261 C CA . PRO A 1 167 ? -17.089 -6.025 18.555 1.00 98.69 167 PRO A CA 1
ATOM 1262 C C . PRO A 1 167 ? -15.785 -6.729 18.156 1.00 98.69 167 PRO A C 1
ATOM 1264 O O . PRO A 1 167 ? -15.442 -6.806 16.979 1.00 98.69 167 PRO A O 1
ATOM 1267 N N . VAL A 1 168 ? -15.079 -7.289 19.131 1.00 98.75 168 VAL A N 1
ATOM 1268 C CA . VAL A 1 168 ? -13.936 -8.180 18.919 1.00 98.75 168 VAL A CA 1
ATOM 1269 C C . VAL A 1 168 ? -14.455 -9.611 18.944 1.00 98.75 168 VAL A C 1
ATOM 1271 O O . VAL A 1 168 ? -15.112 -10.024 19.900 1.00 98.75 168 VAL A O 1
ATOM 1274 N N . VAL A 1 169 ? -14.192 -10.369 17.886 1.00 98.44 169 VAL A N 1
ATOM 1275 C CA . VAL A 1 169 ? -14.777 -11.701 17.669 1.00 98.44 169 VAL A CA 1
ATOM 1276 C C . VAL A 1 169 ? -13.662 -12.682 17.341 1.00 98.44 169 VAL A C 1
ATOM 1278 O O . VAL A 1 169 ? -12.723 -12.313 16.649 1.00 98.44 169 VAL A O 1
ATOM 1281 N N . ASP A 1 170 ? -13.739 -13.923 17.824 1.00 97.69 170 ASP A N 1
ATOM 1282 C CA . ASP A 1 170 ? -12.790 -14.972 17.424 1.00 97.69 170 ASP A CA 1
ATOM 1283 C C . ASP A 1 170 ? -12.790 -15.114 15.892 1.00 97.69 170 ASP A C 1
ATOM 1285 O O . ASP A 1 170 ? -13.854 -15.238 15.284 1.00 97.69 170 ASP A O 1
ATOM 1289 N N . GLU A 1 171 ? -11.617 -15.092 15.251 1.00 95.69 171 GLU A N 1
ATOM 1290 C CA . GLU A 1 171 ? -11.525 -15.131 13.784 1.00 95.69 171 GLU A CA 1
ATOM 1291 C C . GLU A 1 171 ? -12.246 -16.336 13.150 1.00 95.69 171 GLU A C 1
ATOM 1293 O O . GLU A 1 171 ? -12.705 -16.245 12.016 1.00 95.69 171 GLU A O 1
ATOM 1298 N N . ARG A 1 172 ? -12.408 -17.450 13.883 1.00 94.06 172 ARG A N 1
ATOM 1299 C CA . ARG A 1 172 ? -13.121 -18.650 13.406 1.00 94.06 172 ARG A CA 1
ATOM 1300 C C . ARG A 1 172 ? -14.629 -18.445 13.268 1.00 94.06 172 ARG A C 1
ATOM 1302 O O . ARG A 1 172 ? -15.293 -19.250 12.620 1.00 94.06 172 ARG A O 1
ATOM 1309 N N . GLU A 1 173 ? -15.172 -17.427 13.926 1.00 94.12 173 GLU A N 1
ATOM 1310 C CA . GLU A 1 173 ? -16.601 -17.107 13.944 1.00 94.12 173 GLU A CA 1
ATOM 1311 C C . GLU A 1 173 ? -16.960 -16.004 12.938 1.00 94.12 173 GLU A C 1
ATOM 1313 O O . GLU A 1 173 ? -18.140 -15.754 12.687 1.00 94.12 173 GLU A O 1
ATOM 1318 N N . VAL A 1 174 ? -15.958 -15.355 12.336 1.00 90.75 174 VAL A N 1
ATOM 1319 C CA . VAL A 1 174 ? -16.159 -14.301 11.342 1.00 90.75 174 VAL A CA 1
ATOM 1320 C C . VAL A 1 174 ? -16.193 -14.914 9.944 1.00 90.75 174 VAL A C 1
ATOM 1322 O O . VAL A 1 174 ? -15.289 -15.636 9.531 1.00 90.75 174 VAL A O 1
ATOM 1325 N N . ALA A 1 175 ? -17.238 -14.608 9.177 1.00 81.62 175 ALA A N 1
ATOM 1326 C CA . ALA A 1 175 ? -17.271 -14.958 7.764 1.00 81.62 175 ALA A CA 1
ATOM 1327 C C . ALA A 1 175 ? -16.280 -14.078 6.986 1.00 81.62 175 ALA A C 1
ATOM 1329 O O . ALA A 1 175 ? -16.326 -12.852 7.087 1.00 81.62 175 ALA A O 1
ATOM 1330 N N . HIS A 1 176 ? -15.419 -14.686 6.170 1.00 71.50 176 HIS A N 1
ATOM 1331 C CA . HIS A 1 176 ? -14.540 -13.926 5.283 1.00 71.50 176 HIS A CA 1
ATOM 1332 C C . HIS A 1 176 ? -15.357 -13.141 4.257 1.00 71.50 176 HIS A C 1
ATOM 1334 O O . HIS A 1 176 ? -16.322 -13.660 3.684 1.00 71.50 176 HIS A O 1
ATOM 1340 N N . ALA A 1 177 ? -14.944 -11.895 4.014 1.00 63.03 177 ALA A N 1
ATOM 1341 C CA . ALA A 1 177 ? -15.561 -11.035 3.018 1.00 63.03 177 ALA A CA 1
ATOM 1342 C C . ALA A 1 177 ? -15.594 -11.748 1.657 1.00 63.03 177 ALA A C 1
ATOM 1344 O O . ALA A 1 177 ? -14.560 -12.133 1.105 1.00 63.03 177 ALA A O 1
ATOM 1345 N N . GLN A 1 178 ? -16.802 -11.938 1.124 1.00 55.06 178 GLN A N 1
ATOM 1346 C CA . GLN A 1 178 ? -17.008 -12.547 -0.183 1.00 55.06 178 GLN A CA 1
ATOM 1347 C C . GLN A 1 178 ? -17.166 -11.454 -1.233 1.00 55.06 178 GLN A C 1
ATOM 1349 O O . GLN A 1 178 ? -18.213 -10.819 -1.330 1.00 55.06 178 GLN A O 1
ATOM 1354 N N . GLY A 1 179 ? -16.123 -11.245 -2.030 1.00 59.66 179 GLY A N 1
ATOM 1355 C CA . GLY A 1 179 ? -16.189 -10.402 -3.218 1.00 59.66 179 GLY A CA 1
ATOM 1356 C C . GLY A 1 179 ? -14.882 -9.666 -3.503 1.00 59.66 179 GLY A C 1
ATOM 1357 O O . GLY A 1 179 ? -14.100 -9.431 -2.583 1.00 59.66 179 GLY A O 1
ATOM 1358 N N . PRO A 1 180 ? -14.623 -9.318 -4.774 1.00 67.62 180 PRO A N 1
ATOM 1359 C CA . PRO A 1 180 ? -13.486 -8.484 -5.130 1.00 67.62 180 PRO A CA 1
ATOM 1360 C C . PRO A 1 180 ? -13.671 -7.076 -4.556 1.00 67.62 180 PRO A C 1
ATOM 1362 O O . PRO A 1 180 ? -14.742 -6.478 -4.686 1.00 67.62 180 PRO A O 1
ATOM 1365 N N . HIS A 1 181 ? -12.624 -6.538 -3.939 1.00 79.94 181 HIS A N 1
ATOM 1366 C CA . HIS A 1 181 ? -12.580 -5.137 -3.551 1.00 79.94 181 HIS A CA 1
ATOM 1367 C C . HIS A 1 181 ? -12.208 -4.273 -4.772 1.00 79.94 181 HIS A C 1
ATOM 1369 O O . HIS A 1 181 ? -11.426 -4.711 -5.617 1.00 79.94 181 HIS A O 1
ATOM 1375 N N . PRO A 1 182 ? -12.753 -3.048 -4.917 1.00 79.62 182 PRO A N 1
ATOM 1376 C CA . PRO A 1 182 ? -12.462 -2.185 -6.070 1.00 79.62 182 PRO A CA 1
ATOM 1377 C C . PRO A 1 182 ? -10.994 -1.740 -6.158 1.00 79.62 182 PRO A C 1
ATOM 1379 O O . PRO A 1 182 ? -10.554 -1.268 -7.203 1.00 79.62 182 PRO A O 1
ATOM 1382 N N . HIS A 1 183 ? -10.244 -1.884 -5.066 1.00 81.44 183 HIS A N 1
ATOM 1383 C CA . HIS A 1 183 ? -8.826 -1.560 -4.984 1.00 81.44 183 HIS A CA 1
ATOM 1384 C C . HIS A 1 183 ? -8.022 -2.822 -4.693 1.00 81.44 183 HIS A C 1
ATOM 1386 O O . HIS A 1 183 ? -8.322 -3.509 -3.719 1.00 81.44 183 HIS A O 1
ATOM 1392 N N . ALA A 1 184 ? -6.989 -3.064 -5.497 1.00 92.38 184 ALA A N 1
ATOM 1393 C CA . ALA A 1 184 ? -6.013 -4.126 -5.293 1.00 92.38 184 ALA A CA 1
ATOM 1394 C C . ALA A 1 184 ? -4.864 -3.663 -4.388 1.00 92.38 184 ALA A C 1
ATOM 1396 O O . ALA A 1 184 ? -4.418 -2.515 -4.471 1.00 92.38 184 ALA A O 1
ATOM 1397 N N . THR A 1 185 ? -4.350 -4.566 -3.560 1.00 98.19 185 THR A N 1
ATOM 1398 C CA . THR A 1 185 ? -3.103 -4.361 -2.817 1.00 98.19 185 THR A CA 1
ATOM 1399 C C . THR A 1 185 ? -1.909 -4.762 -3.681 1.00 98.19 185 THR A C 1
ATOM 1401 O O . THR A 1 185 ? -1.899 -5.837 -4.278 1.00 98.19 185 THR A O 1
ATOM 1404 N N . LEU A 1 186 ? -0.873 -3.918 -3.714 1.00 98.81 186 LEU A N 1
ATOM 1405 C CA . LEU A 1 186 ? 0.418 -4.232 -4.328 1.00 98.81 186 LEU A CA 1
ATOM 1406 C C . LEU A 1 186 ? 1.441 -4.577 -3.240 1.00 98.81 186 LEU A C 1
ATOM 1408 O O . LEU A 1 186 ? 1.994 -3.689 -2.585 1.00 98.81 186 LEU A O 1
ATOM 1412 N N . PHE A 1 187 ? 1.678 -5.872 -3.055 1.00 98.88 187 PHE A N 1
ATOM 1413 C CA . PHE A 1 187 ? 2.766 -6.408 -2.245 1.00 98.88 187 PHE A CA 1
ATOM 1414 C C . PHE A 1 187 ? 4.058 -6.435 -3.060 1.00 98.88 187 PHE A C 1
ATOM 1416 O O . PHE A 1 187 ? 4.036 -6.685 -4.264 1.00 98.88 187 PHE A O 1
ATOM 1423 N N . ALA A 1 188 ? 5.187 -6.229 -2.394 1.00 98.81 188 ALA A N 1
ATOM 1424 C CA . ALA A 1 188 ? 6.507 -6.336 -2.994 1.00 98.81 188 ALA A CA 1
ATOM 1425 C C . ALA A 1 188 ? 7.491 -7.008 -2.034 1.00 98.81 188 ALA A C 1
ATOM 1427 O O . ALA A 1 188 ? 7.368 -6.891 -0.807 1.00 98.81 188 ALA A O 1
ATOM 1428 N N . LEU A 1 189 ? 8.447 -7.740 -2.604 1.00 98.31 189 LEU A N 1
ATOM 1429 C CA . LEU A 1 189 ? 9.424 -8.532 -1.871 1.00 98.31 189 LEU A CA 1
ATOM 1430 C C . LEU A 1 189 ? 10.810 -7.897 -1.944 1.00 98.31 189 LEU A C 1
ATOM 1432 O O . LEU A 1 189 ? 11.361 -7.669 -3.013 1.00 98.31 189 LEU A O 1
ATOM 1436 N N . GLY A 1 190 ? 11.429 -7.680 -0.786 1.00 94.12 190 GLY A N 1
ATOM 1437 C CA . GLY A 1 190 ? 12.843 -7.329 -0.723 1.00 94.12 190 GLY A CA 1
ATOM 1438 C C . GLY A 1 190 ? 13.729 -8.571 -0.618 1.00 94.12 190 GLY A C 1
ATOM 1439 O O . GLY A 1 190 ? 13.422 -9.490 0.135 1.00 94.12 190 GLY A O 1
ATOM 1440 N N . LEU A 1 191 ? 14.881 -8.554 -1.299 1.00 89.56 191 LEU A N 1
ATOM 1441 C CA . LEU A 1 191 ? 15.943 -9.567 -1.162 1.00 89.56 191 LEU A CA 1
ATOM 1442 C C . LEU A 1 191 ? 15.492 -11.010 -1.466 1.00 89.56 191 LEU A C 1
ATOM 1444 O O . LEU A 1 191 ? 15.919 -11.933 -0.779 1.00 89.56 191 LEU A O 1
ATOM 1448 N N . ASN A 1 192 ? 14.647 -11.212 -2.481 1.00 95.00 192 ASN A N 1
ATOM 1449 C CA . ASN A 1 192 ? 14.087 -12.530 -2.807 1.00 95.00 192 ASN A CA 1
ATOM 1450 C C . ASN A 1 192 ? 14.807 -13.272 -3.951 1.00 95.00 192 ASN A C 1
ATOM 1452 O O . ASN A 1 192 ? 14.278 -14.243 -4.473 1.00 95.00 192 ASN A O 1
ATOM 1456 N N . TYR A 1 193 ? 16.012 -12.845 -4.333 1.00 90.12 193 TYR A N 1
ATOM 1457 C CA . TYR A 1 193 ? 16.872 -13.550 -5.292 1.00 90.12 193 TYR A CA 1
ATOM 1458 C C . TYR A 1 193 ? 18.187 -13.935 -4.617 1.00 90.12 193 TYR A C 1
ATOM 1460 O O . TYR A 1 193 ? 18.839 -13.072 -4.018 1.00 90.12 193 TYR A O 1
ATOM 1468 N N . ALA A 1 194 ? 18.598 -15.202 -4.737 1.00 78.69 194 ALA A N 1
ATOM 1469 C CA . ALA A 1 194 ? 19.810 -15.728 -4.095 1.00 78.69 194 ALA A CA 1
ATOM 1470 C C . ALA A 1 194 ? 21.057 -14.891 -4.437 1.00 78.69 194 ALA A C 1
ATOM 1472 O O . ALA A 1 194 ? 21.837 -14.504 -3.561 1.00 78.69 194 ALA A O 1
ATOM 1473 N N . ASP A 1 195 ? 21.174 -14.519 -5.708 1.00 70.94 195 ASP A N 1
ATOM 1474 C CA . ASP A 1 195 ? 22.265 -13.709 -6.233 1.00 70.94 195 ASP A CA 1
ATOM 1475 C C . ASP A 1 195 ? 22.280 -12.280 -5.668 1.00 70.94 195 ASP A C 1
ATOM 1477 O O . ASP A 1 195 ? 23.346 -11.771 -5.319 1.00 70.94 195 ASP A O 1
ATOM 1481 N N . HIS A 1 196 ? 21.115 -11.644 -5.504 1.00 64.06 196 HIS A N 1
ATOM 1482 C CA . HIS A 1 196 ? 21.026 -10.288 -4.952 1.00 64.06 196 HIS A CA 1
ATOM 1483 C C . HIS A 1 196 ? 21.279 -10.258 -3.434 1.00 64.06 196 HIS A C 1
ATOM 1485 O O . HIS A 1 196 ? 21.911 -9.333 -2.921 1.00 64.06 196 HIS A O 1
ATOM 1491 N N . ALA A 1 197 ? 20.849 -11.295 -2.706 1.00 61.00 197 ALA A N 1
ATOM 1492 C CA . ALA A 1 197 ? 21.130 -11.430 -1.277 1.00 61.00 197 ALA A CA 1
ATOM 1493 C C . ALA A 1 197 ? 22.638 -11.583 -0.995 1.00 61.00 197 ALA A C 1
ATOM 1495 O O . ALA A 1 197 ? 23.144 -11.028 -0.015 1.00 61.00 197 ALA A O 1
ATOM 1496 N N . SER A 1 198 ? 23.362 -12.282 -1.880 1.00 60.75 198 SER A N 1
ATOM 1497 C CA . SER A 1 198 ? 24.810 -12.499 -1.759 1.00 60.75 198 SER A CA 1
ATOM 1498 C C . SER A 1 198 ? 25.644 -11.220 -1.943 1.00 60.75 198 SER A C 1
ATOM 1500 O O . SER A 1 198 ? 26.635 -11.030 -1.236 1.00 60.75 198 SER A O 1
ATOM 1502 N N . GLU A 1 199 ? 25.215 -10.307 -2.825 1.00 57.84 199 GLU A N 1
ATOM 1503 C CA . GLU A 1 199 ? 25.899 -9.037 -3.128 1.00 57.84 199 GLU A CA 1
ATOM 1504 C C . GLU A 1 199 ? 25.942 -8.091 -1.917 1.00 57.84 199 GLU A C 1
ATOM 1506 O O . GLU A 1 199 ? 26.871 -7.303 -1.749 1.00 57.84 199 GLU A O 1
ATOM 1511 N N . LEU A 1 200 ? 24.952 -8.203 -1.034 1.00 56.72 200 LEU A N 1
ATOM 1512 C CA . LEU A 1 200 ? 24.774 -7.317 0.111 1.00 56.72 200 LEU A CA 1
ATOM 1513 C C . LEU A 1 200 ? 25.338 -7.884 1.428 1.00 56.72 200 LEU A C 1
ATOM 1515 O O . LEU A 1 200 ? 25.093 -7.306 2.486 1.00 56.72 200 LEU A O 1
ATOM 1519 N N . ALA A 1 201 ? 26.084 -8.998 1.382 1.00 54.66 201 ALA A N 1
ATOM 1520 C CA . ALA A 1 201 ? 26.648 -9.686 2.552 1.00 54.66 201 ALA A CA 1
ATOM 1521 C C . ALA A 1 201 ? 25.618 -9.994 3.667 1.00 54.66 201 ALA A C 1
ATOM 1523 O O . ALA A 1 201 ? 25.974 -10.095 4.844 1.00 54.66 201 ALA A O 1
ATOM 1524 N N . PHE A 1 202 ? 24.336 -10.146 3.315 1.00 57.44 202 PHE A N 1
ATOM 1525 C CA . PHE A 1 202 ? 23.287 -10.502 4.268 1.00 57.44 202 PHE A CA 1
ATOM 1526 C C . PHE A 1 202 ? 23.189 -12.019 4.427 1.00 57.44 202 PHE A C 1
ATOM 1528 O O . PHE A 1 202 ? 23.358 -12.782 3.478 1.00 57.44 202 PHE A O 1
ATOM 1535 N N . THR A 1 203 ? 22.859 -12.463 5.643 1.00 62.41 203 THR A N 1
ATOM 1536 C CA . THR A 1 203 ? 22.345 -13.827 5.825 1.00 62.41 203 THR A CA 1
ATOM 1537 C C . THR A 1 203 ? 21.013 -13.910 5.074 1.00 62.41 203 THR A C 1
ATOM 1539 O O . THR A 1 203 ? 20.212 -12.981 5.234 1.00 62.41 203 THR A O 1
ATOM 1542 N N . PRO A 1 204 ? 20.762 -14.953 4.259 1.00 63.09 204 PRO A N 1
ATOM 1543 C CA . PRO A 1 204 ? 19.481 -15.113 3.588 1.00 63.09 204 PRO A CA 1
ATOM 1544 C C . PRO A 1 204 ? 18.331 -14.957 4.589 1.00 63.09 204 PRO A C 1
ATOM 1546 O O . PRO A 1 204 ? 18.418 -15.501 5.697 1.00 63.09 204 PRO A O 1
ATOM 1549 N N . PRO A 1 205 ? 17.291 -14.181 4.249 1.00 76.56 205 PRO A N 1
ATOM 1550 C CA . PRO A 1 205 ? 16.179 -13.960 5.157 1.00 76.56 205 PRO A CA 1
ATOM 1551 C C . PRO A 1 205 ? 15.516 -15.298 5.509 1.00 76.56 205 PRO A C 1
ATOM 1553 O O . PRO A 1 205 ? 15.313 -16.147 4.647 1.00 76.56 205 PRO A O 1
ATOM 1556 N N . THR A 1 206 ? 15.185 -15.496 6.786 1.00 85.00 206 THR A N 1
ATOM 1557 C CA . THR A 1 206 ? 14.482 -16.702 7.261 1.00 85.00 206 THR A CA 1
ATOM 1558 C C . THR A 1 206 ? 12.971 -16.622 7.052 1.00 85.00 206 THR A C 1
ATOM 1560 O O . THR A 1 206 ? 12.287 -17.637 7.119 1.00 85.00 206 THR A O 1
ATOM 1563 N N . GLU A 1 207 ? 12.450 -15.421 6.801 1.00 93.19 207 GLU A N 1
ATOM 1564 C CA . GLU A 1 207 ? 11.068 -15.166 6.397 1.00 93.19 207 GLU A CA 1
ATOM 1565 C C . GLU A 1 207 ? 11.015 -14.072 5.315 1.00 93.19 207 GLU A C 1
ATOM 1567 O O . GLU A 1 207 ? 11.917 -13.230 5.265 1.00 93.19 207 GLU A O 1
ATOM 1572 N N . PRO A 1 208 ? 9.977 -14.045 4.459 1.00 96.56 208 PRO A N 1
ATOM 1573 C CA . PRO A 1 208 ? 9.838 -13.031 3.418 1.00 96.56 208 PRO A CA 1
ATOM 1574 C C . PRO A 1 208 ? 9.835 -11.596 3.961 1.00 96.56 208 PRO A C 1
ATOM 1576 O O . PRO A 1 208 ? 9.037 -11.242 4.830 1.00 96.56 208 PRO A O 1
ATOM 1579 N N . LEU A 1 209 ? 10.680 -10.731 3.391 1.00 96.81 209 LEU A N 1
ATOM 1580 C CA . LEU A 1 209 ? 10.622 -9.289 3.626 1.00 96.81 209 LEU A CA 1
ATOM 1581 C C . LEU A 1 209 ? 9.556 -8.672 2.714 1.00 96.81 209 LEU A C 1
ATOM 1583 O O . LEU A 1 209 ? 9.847 -8.304 1.577 1.00 96.81 209 LEU A O 1
ATOM 1587 N N . VAL A 1 210 ? 8.333 -8.548 3.223 1.00 98.62 210 VAL A N 1
ATOM 1588 C CA . VAL A 1 210 ? 7.200 -7.967 2.488 1.00 98.62 210 VAL A CA 1
ATOM 1589 C C . VAL A 1 210 ? 7.037 -6.483 2.821 1.00 98.62 210 VAL A C 1
ATOM 1591 O O . VAL A 1 210 ? 7.157 -6.072 3.977 1.00 98.62 210 VAL A O 1
ATOM 1594 N N . PHE A 1 211 ? 6.713 -5.676 1.813 1.00 98.81 211 PHE A N 1
ATOM 1595 C CA . PHE A 1 211 ? 6.219 -4.308 1.971 1.00 98.81 211 PHE A CA 1
ATOM 1596 C C . PHE A 1 211 ? 5.049 -4.038 1.016 1.00 98.81 211 PHE A C 1
ATOM 1598 O O . PHE A 1 211 ? 4.827 -4.789 0.069 1.00 98.81 211 PHE A O 1
ATOM 1605 N N . ILE A 1 212 ? 4.276 -2.983 1.287 1.00 98.75 212 ILE A N 1
ATOM 1606 C CA . ILE A 1 212 ? 3.119 -2.583 0.473 1.00 98.75 212 ILE A CA 1
ATOM 1607 C C . ILE A 1 212 ? 3.439 -1.270 -0.230 1.00 98.75 212 ILE A C 1
ATOM 1609 O O . ILE A 1 212 ? 4.034 -0.368 0.365 1.00 98.75 212 ILE A O 1
ATOM 1613 N N . LYS A 1 213 ? 3.018 -1.162 -1.488 1.00 98.88 213 LYS A N 1
ATOM 1614 C CA . LYS A 1 213 ? 3.168 0.034 -2.316 1.00 98.88 213 LYS A CA 1
ATOM 1615 C C . LYS A 1 213 ? 1.809 0.713 -2.511 1.00 98.88 213 LYS A C 1
ATOM 1617 O O . LYS A 1 213 ? 0.827 0.051 -2.841 1.00 98.88 213 LYS A O 1
ATOM 1622 N N . ALA A 1 214 ? 1.747 2.028 -2.295 1.00 98.50 214 ALA A N 1
ATOM 1623 C CA . ALA A 1 214 ? 0.521 2.807 -2.498 1.00 98.50 214 ALA A CA 1
ATOM 1624 C C . ALA A 1 214 ? 0.190 2.946 -4.000 1.00 98.50 214 ALA A C 1
ATOM 1626 O O . ALA A 1 214 ? 1.113 3.067 -4.801 1.00 98.50 214 ALA A O 1
ATOM 1627 N N . PRO A 1 215 ? -1.092 2.947 -4.410 1.00 97.69 215 PRO A N 1
ATOM 1628 C CA . PRO A 1 215 ? -1.491 2.812 -5.818 1.00 97.69 215 PRO A CA 1
ATOM 1629 C C . PRO A 1 215 ? -1.025 3.955 -6.735 1.00 97.69 215 PRO A C 1
ATOM 1631 O O . PRO A 1 215 ? -0.767 3.726 -7.912 1.00 97.69 215 PRO A O 1
ATOM 1634 N N . ASN A 1 216 ? -0.855 5.168 -6.209 1.00 97.44 216 ASN A N 1
ATOM 1635 C CA . ASN A 1 216 ? -0.357 6.347 -6.932 1.00 97.44 216 ASN A CA 1
ATOM 1636 C C . ASN A 1 216 ? 1.069 6.171 -7.498 1.00 97.44 216 ASN A C 1
ATOM 1638 O O . ASN A 1 216 ? 1.480 6.892 -8.408 1.00 97.44 216 ASN A O 1
ATOM 1642 N N . THR A 1 217 ? 1.839 5.206 -6.987 1.00 98.81 217 THR A N 1
ATOM 1643 C CA . THR A 1 217 ? 3.158 4.886 -7.545 1.00 98.81 217 THR A CA 1
ATOM 1644 C C . THR A 1 217 ? 3.083 4.205 -8.909 1.00 98.81 217 THR A C 1
ATOM 1646 O O . THR A 1 217 ? 4.057 4.237 -9.661 1.00 98.81 217 THR A O 1
ATOM 1649 N N . VAL A 1 218 ? 1.945 3.589 -9.236 1.00 98.62 218 VAL A N 1
ATOM 1650 C CA . VAL A 1 218 ? 1.778 2.816 -10.462 1.00 98.62 218 VAL A CA 1
ATOM 1651 C C . VAL A 1 218 ? 1.651 3.750 -11.662 1.00 98.62 218 VAL A C 1
ATOM 1653 O O . VAL A 1 218 ? 0.887 4.711 -11.646 1.00 98.62 218 VAL A O 1
ATOM 1656 N N . THR A 1 219 ? 2.384 3.441 -12.728 1.00 98.62 219 THR A N 1
ATOM 1657 C CA . THR A 1 219 ? 2.212 4.057 -14.048 1.00 98.62 219 THR A CA 1
ATOM 1658 C C . THR A 1 219 ? 2.195 2.980 -15.130 1.00 98.62 219 THR A C 1
ATOM 1660 O O . THR A 1 219 ? 2.610 1.848 -14.890 1.00 98.62 219 THR A O 1
ATOM 1663 N N . GLY A 1 220 ? 1.665 3.301 -16.308 1.00 98.31 220 GLY A N 1
ATOM 1664 C CA . GLY A 1 220 ? 1.514 2.341 -17.402 1.00 98.31 220 GLY A CA 1
ATOM 1665 C C . GLY A 1 220 ? 2.780 2.132 -18.235 1.00 98.31 220 GLY A C 1
ATOM 1666 O O . GLY A 1 220 ? 3.844 2.696 -17.967 1.00 98.31 220 GLY A O 1
ATOM 1667 N N . ASP A 1 221 ? 2.630 1.357 -19.309 1.00 98.50 221 ASP A N 1
ATOM 1668 C CA . ASP A 1 221 ? 3.670 1.185 -20.322 1.00 98.50 221 ASP A CA 1
ATOM 1669 C C . ASP A 1 221 ? 3.934 2.478 -21.113 1.00 98.50 221 ASP A C 1
ATOM 1671 O O . ASP A 1 221 ? 3.044 3.308 -21.341 1.00 98.50 221 ASP A O 1
ATOM 1675 N N . ASN A 1 222 ? 5.187 2.638 -21.532 1.00 98.44 222 ASN A N 1
ATOM 1676 C CA . ASN A 1 222 ? 5.702 3.762 -22.306 1.00 98.44 222 ASN A CA 1
ATOM 1677 C C . ASN A 1 222 ? 5.499 5.139 -21.635 1.00 98.44 222 ASN A C 1
ATOM 1679 O O . ASN A 1 222 ? 5.484 6.165 -22.319 1.00 98.44 222 ASN A O 1
ATOM 1683 N N . GLN A 1 223 ? 5.345 5.163 -20.308 1.00 98.62 223 GLN A N 1
ATOM 1684 C CA . GLN A 1 223 ? 5.221 6.379 -19.499 1.00 98.62 223 GLN A CA 1
ATOM 1685 C C . GLN A 1 223 ? 6.584 6.866 -18.987 1.00 98.62 223 GLN A C 1
ATOM 1687 O O . GLN A 1 223 ? 7.631 6.288 -19.286 1.00 98.62 223 GLN A O 1
ATOM 1692 N N . THR A 1 224 ? 6.569 7.946 -18.208 1.00 98.81 224 THR A N 1
ATOM 1693 C CA . THR A 1 224 ? 7.762 8.538 -17.598 1.00 98.81 224 THR A CA 1
ATOM 1694 C C . THR A 1 224 ? 7.807 8.324 -16.089 1.00 98.81 224 THR A C 1
ATOM 1696 O O . THR A 1 2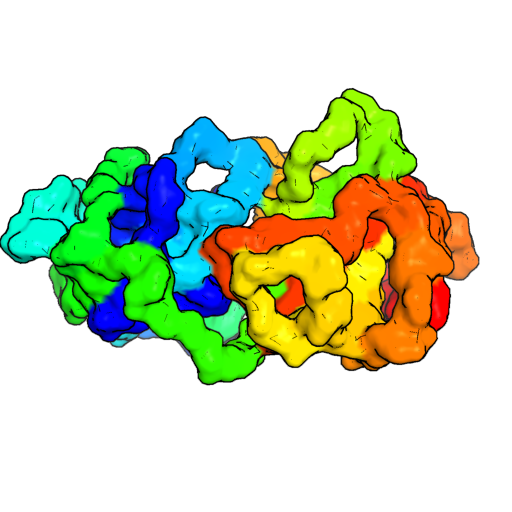24 ? 6.764 8.334 -15.435 1.00 98.81 224 THR A O 1
ATOM 1699 N N . SER A 1 225 ? 9.012 8.218 -15.528 1.00 98.88 225 SER A N 1
ATOM 1700 C CA . SER A 1 225 ? 9.261 8.214 -14.081 1.00 98.88 225 SER A CA 1
ATOM 1701 C C . SER A 1 225 ? 10.269 9.304 -13.717 1.00 98.88 225 SER A C 1
ATOM 1703 O O . SER A 1 225 ? 11.273 9.503 -14.402 1.00 98.88 225 SER A O 1
ATOM 1705 N N . VAL A 1 226 ? 9.993 10.048 -12.646 1.00 98.81 226 VAL A N 1
ATOM 1706 C CA . VAL A 1 226 ? 10.782 11.235 -12.287 1.00 98.81 226 VAL A CA 1
ATOM 1707 C C . VAL A 1 226 ? 11.985 10.844 -11.432 1.00 98.81 226 VAL A C 1
ATOM 1709 O O . VAL A 1 226 ? 11.814 10.294 -10.342 1.00 98.81 226 VAL A O 1
ATOM 1712 N N . ARG A 1 227 ? 13.196 11.198 -11.879 1.00 98.81 227 ARG A N 1
ATOM 1713 C CA . ARG A 1 227 ? 14.381 11.219 -11.012 1.00 98.81 227 ARG A CA 1
ATOM 1714 C C . ARG A 1 227 ? 14.377 12.527 -10.208 1.00 98.81 227 ARG A C 1
ATOM 1716 O O . ARG A 1 227 ? 14.373 13.595 -10.827 1.00 98.81 227 ARG A O 1
ATOM 1723 N N . PRO A 1 228 ? 14.398 12.473 -8.864 1.00 98.56 228 PRO A N 1
ATOM 1724 C CA . PRO A 1 228 ? 14.474 13.678 -8.046 1.00 98.56 228 PRO A CA 1
ATOM 1725 C C . PRO A 1 228 ? 15.760 14.468 -8.296 1.00 98.56 228 PRO A C 1
ATOM 1727 O O . PRO A 1 228 ? 16.812 13.901 -8.610 1.00 98.56 228 PRO A O 1
ATOM 1730 N N . ASN A 1 229 ? 15.687 15.780 -8.116 1.00 98.06 229 ASN A N 1
ATOM 1731 C CA . ASN A 1 229 ? 16.863 16.635 -8.166 1.00 98.06 229 ASN A CA 1
ATOM 1732 C C . ASN A 1 229 ? 17.827 16.297 -7.018 1.00 98.06 229 ASN A C 1
ATOM 1734 O O . ASN A 1 229 ? 17.413 15.944 -5.915 1.00 98.06 229 ASN A O 1
ATOM 1738 N N . ASN A 1 230 ? 19.129 16.450 -7.277 1.00 97.50 230 ASN A N 1
ATOM 1739 C CA . ASN A 1 230 ? 20.186 16.379 -6.260 1.00 97.50 230 ASN A CA 1
ATOM 1740 C C . ASN A 1 230 ? 20.269 15.056 -5.468 1.00 97.50 230 ASN A C 1
ATOM 1742 O O . ASN A 1 230 ? 20.720 15.069 -4.327 1.00 97.50 230 ASN A O 1
ATOM 1746 N N . ILE A 1 231 ? 19.876 13.932 -6.074 1.00 98.62 231 ILE A N 1
ATOM 1747 C CA . ILE A 1 231 ? 20.092 12.585 -5.521 1.00 98.62 231 ILE A CA 1
ATOM 1748 C C . ILE A 1 231 ? 21.257 11.871 -6.205 1.00 98.62 231 ILE A C 1
ATOM 1750 O O . ILE A 1 231 ? 21.484 12.032 -7.411 1.00 98.62 231 ILE A O 1
ATOM 1754 N N . GLU A 1 232 ? 21.968 11.049 -5.442 1.00 98.31 232 GLU A N 1
ATOM 1755 C CA . GLU A 1 232 ? 23.116 10.278 -5.902 1.00 98.31 232 GLU A CA 1
ATOM 1756 C C . GLU A 1 232 ? 22.688 9.072 -6.738 1.00 98.31 232 GLU A C 1
ATOM 1758 O O . GLU A 1 232 ? 23.241 8.871 -7.820 1.00 98.31 232 GLU A O 1
ATOM 1763 N N . TYR A 1 233 ? 21.690 8.292 -6.298 1.00 98.50 2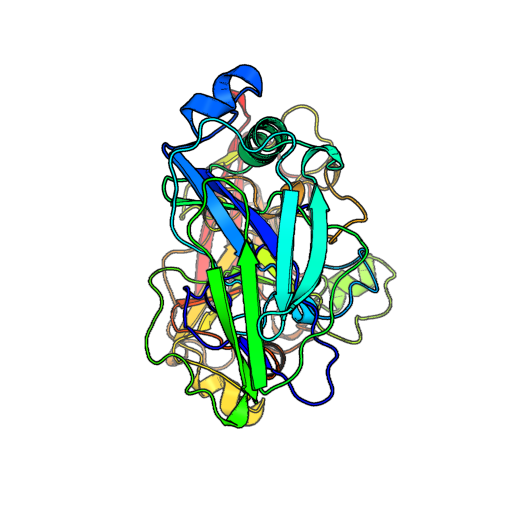33 TYR A N 1
ATOM 1764 C CA . TYR A 1 233 ? 21.428 6.989 -6.914 1.00 98.50 233 TYR A CA 1
ATOM 1765 C C . TYR A 1 233 ? 19.941 6.614 -7.018 1.00 98.50 233 TYR A C 1
ATOM 1767 O O . TYR A 1 233 ? 19.237 6.427 -6.018 1.00 98.50 233 TYR A O 1
ATOM 1775 N N . MET A 1 234 ? 19.487 6.425 -8.259 1.00 98.81 234 MET A N 1
ATOM 1776 C CA . MET A 1 234 ? 18.186 5.853 -8.617 1.00 98.81 234 MET A CA 1
ATOM 1777 C C . MET A 1 234 ? 18.415 4.643 -9.511 1.00 98.81 234 MET A C 1
ATOM 1779 O O . MET A 1 234 ? 19.081 4.768 -10.532 1.00 98.81 234 MET A O 1
ATOM 1783 N N . HIS A 1 235 ? 17.827 3.496 -9.181 1.00 98.81 235 HIS A N 1
ATOM 1784 C CA . HIS A 1 235 ? 17.991 2.268 -9.965 1.00 98.81 235 HIS A CA 1
ATOM 1785 C C . HIS A 1 235 ? 16.650 1.586 -10.243 1.00 98.81 235 HIS A C 1
ATOM 1787 O O . HIS A 1 235 ? 15.696 1.741 -9.478 1.00 98.81 235 HIS A O 1
ATOM 1793 N N . TYR A 1 236 ? 16.594 0.847 -11.353 1.00 98.81 236 TYR A N 1
ATOM 1794 C CA . TYR A 1 236 ? 15.475 -0.018 -11.745 1.00 98.81 236 TYR A CA 1
ATOM 1795 C C . TYR A 1 236 ? 15.509 -1.356 -11.005 1.00 98.81 236 TYR A C 1
ATOM 1797 O O . TYR A 1 236 ? 16.570 -1.802 -10.571 1.00 98.81 236 TYR A O 1
ATOM 1805 N N . GLU A 1 237 ? 14.367 -2.029 -10.938 1.00 98.75 237 GLU A N 1
ATOM 1806 C CA . GLU A 1 237 ? 14.228 -3.378 -10.385 1.00 98.75 237 GLU A CA 1
ATOM 1807 C C . GLU A 1 237 ? 13.214 -4.142 -11.254 1.00 98.75 237 GLU A C 1
ATOM 1809 O O . GLU A 1 237 ? 12.008 -3.937 -11.124 1.00 98.75 237 GLU A O 1
ATOM 1814 N N . ALA A 1 238 ? 13.684 -4.957 -12.209 1.00 98.69 238 ALA A N 1
ATOM 1815 C CA . ALA A 1 238 ? 12.793 -5.766 -13.045 1.00 98.69 238 ALA A CA 1
ATOM 1816 C C . ALA A 1 238 ? 12.216 -6.930 -12.241 1.00 98.69 238 ALA A C 1
ATOM 1818 O O . ALA A 1 238 ? 12.973 -7.772 -11.754 1.00 98.69 238 ALA A O 1
ATOM 1819 N N . GLU A 1 239 ? 10.887 -7.008 -12.165 1.00 98.88 239 GLU A N 1
ATOM 1820 C CA . GLU A 1 239 ? 10.213 -8.039 -11.377 1.00 98.88 239 GLU A CA 1
ATOM 1821 C C . GLU A 1 239 ? 9.096 -8.744 -12.149 1.00 98.88 239 GLU A C 1
ATOM 1823 O O . GLU A 1 239 ? 8.311 -8.127 -12.880 1.00 98.88 239 GLU A O 1
ATOM 1828 N N . LEU A 1 240 ? 8.984 -10.054 -11.914 1.00 98.88 240 LEU A N 1
ATOM 1829 C CA . LEU A 1 240 ? 7.762 -10.802 -12.185 1.00 98.88 240 LEU A CA 1
ATOM 1830 C C . LEU A 1 240 ? 6.717 -10.416 -11.131 1.00 98.88 240 LEU A C 1
ATOM 1832 O O . LEU A 1 240 ? 6.984 -10.492 -9.928 1.00 98.88 240 LEU A O 1
ATOM 1836 N N . VAL A 1 241 ? 5.513 -10.077 -11.585 1.00 98.94 241 VAL A N 1
ATOM 1837 C CA . VAL A 1 241 ? 4.367 -9.790 -10.722 1.00 98.94 241 VAL A CA 1
ATOM 1838 C C . VAL A 1 241 ? 3.325 -10.889 -10.870 1.00 98.94 241 VAL A C 1
ATOM 1840 O O . VAL A 1 241 ? 2.856 -11.176 -11.971 1.00 98.94 241 VAL A O 1
ATOM 1843 N N . VAL A 1 242 ? 2.930 -11.486 -9.751 1.00 98.94 242 VAL A N 1
ATOM 1844 C CA . VAL A 1 242 ? 1.848 -12.476 -9.686 1.00 98.94 242 VAL A CA 1
ATOM 1845 C C . VAL A 1 242 ? 0.540 -11.756 -9.396 1.00 98.94 242 VAL A C 1
ATOM 1847 O O . VAL A 1 242 ? 0.485 -10.974 -8.452 1.00 98.94 242 VAL A O 1
ATOM 1850 N N . VAL A 1 243 ? -0.512 -12.036 -10.168 1.00 98.81 243 VAL A N 1
ATOM 1851 C CA . VAL A 1 243 ? -1.852 -11.474 -9.941 1.00 98.81 243 VAL A CA 1
ATOM 1852 C C . VAL A 1 243 ? -2.772 -12.542 -9.360 1.00 98.81 243 VAL A C 1
ATOM 1854 O O . VAL A 1 243 ? -2.939 -13.621 -9.938 1.00 98.81 243 VAL A O 1
ATOM 1857 N N . ILE A 1 244 ? -3.394 -12.239 -8.225 1.00 98.56 244 ILE A N 1
ATOM 1858 C CA . ILE A 1 244 ? -4.362 -13.103 -7.551 1.00 98.56 244 ILE A CA 1
ATOM 1859 C C . ILE A 1 244 ? -5.694 -13.071 -8.310 1.00 98.56 244 ILE A C 1
ATOM 1861 O O . ILE A 1 244 ? -6.204 -12.016 -8.675 1.00 98.56 244 ILE A O 1
ATOM 1865 N N . GLY A 1 245 ? -6.266 -14.246 -8.569 1.00 97.12 245 GLY A N 1
ATOM 1866 C CA . GLY A 1 245 ? -7.528 -14.432 -9.293 1.00 97.12 245 GLY A CA 1
ATOM 1867 C C . GLY A 1 245 ? -8.683 -14.944 -8.442 1.00 97.12 245 GLY A C 1
ATOM 1868 O O . GLY A 1 245 ? -9.836 -14.864 -8.863 1.00 97.12 245 GLY A O 1
ATOM 1869 N N . LYS A 1 246 ? -8.395 -15.483 -7.255 1.00 96.06 246 LYS A N 1
ATOM 1870 C CA . LYS A 1 246 ? -9.394 -15.990 -6.309 1.00 96.06 246 LYS A CA 1
ATOM 1871 C C . LYS A 1 246 ? -9.033 -15.546 -4.902 1.00 96.06 246 LYS A C 1
ATOM 1873 O O . LYS A 1 246 ? -7.856 -15.500 -4.565 1.00 96.06 246 LYS A O 1
ATOM 1878 N N . THR A 1 247 ? -10.044 -15.278 -4.082 1.00 96.00 247 THR A N 1
ATOM 1879 C CA . THR A 1 247 ? -9.850 -14.958 -2.665 1.00 96.00 247 THR A CA 1
ATOM 1880 C C . THR A 1 247 ? -9.114 -16.098 -1.960 1.00 96.00 247 THR A C 1
ATOM 1882 O O . THR A 1 247 ? -9.617 -17.219 -1.974 1.00 96.00 247 THR A O 1
ATOM 1885 N N . ALA A 1 248 ? -7.957 -15.823 -1.356 1.00 96.31 248 ALA A N 1
ATOM 1886 C CA . ALA A 1 248 ? -7.114 -16.795 -0.661 1.00 96.31 248 ALA A CA 1
ATOM 1887 C C . ALA A 1 248 ? -6.977 -16.429 0.822 1.00 96.31 248 ALA A C 1
ATOM 1889 O O . ALA A 1 248 ? -6.537 -15.331 1.156 1.00 96.31 248 ALA A O 1
ATOM 1890 N N . HIS A 1 249 ? -7.316 -17.365 1.705 1.00 96.12 249 HIS A N 1
ATOM 1891 C CA . HIS A 1 249 ? -7.104 -17.266 3.147 1.00 96.12 249 HIS A CA 1
ATOM 1892 C C . HIS A 1 249 ? -6.769 -18.659 3.689 1.00 96.12 249 HIS A C 1
ATOM 1894 O O . HIS A 1 249 ? -7.467 -19.623 3.366 1.00 96.12 249 HIS A O 1
ATOM 1900 N N . LYS A 1 250 ? -5.689 -18.770 4.468 1.00 96.25 250 LYS A N 1
ATOM 1901 C CA . LYS A 1 250 ? -5.125 -20.024 4.998 1.00 96.25 250 LYS A CA 1
ATOM 1902 C C . LYS A 1 250 ? -4.948 -21.103 3.919 1.00 96.25 250 LYS A C 1
ATOM 1904 O O . LYS A 1 250 ? -5.281 -22.270 4.121 1.00 96.25 250 LYS A O 1
ATOM 1909 N N . VAL A 1 251 ? -4.430 -20.699 2.757 1.00 98.12 251 VAL A N 1
ATOM 1910 C CA . VAL A 1 251 ? -4.186 -21.584 1.611 1.00 98.12 251 VAL A CA 1
ATOM 1911 C C . VAL A 1 251 ? -2.858 -22.311 1.789 1.00 98.12 251 VAL A C 1
ATOM 1913 O O . VAL A 1 251 ? -1.849 -21.709 2.153 1.00 98.12 251 VAL A O 1
ATOM 1916 N N . SER A 1 252 ? -2.842 -23.617 1.517 1.00 98.69 252 SER A N 1
ATOM 1917 C CA . SER A 1 252 ? -1.603 -24.395 1.543 1.00 98.69 252 SER A CA 1
ATOM 1918 C C . SER A 1 252 ? -0.726 -24.100 0.322 1.00 98.69 252 SER A C 1
ATOM 1920 O O . SER A 1 252 ? -1.231 -23.830 -0.766 1.00 98.69 252 SER A O 1
ATOM 1922 N N . GLU A 1 253 ? 0.597 -24.230 0.456 1.00 98.50 253 GLU A N 1
ATOM 1923 C CA . GLU A 1 253 ? 1.534 -24.039 -0.667 1.00 98.50 253 GLU A CA 1
ATOM 1924 C C . GLU A 1 253 ? 1.180 -24.923 -1.878 1.00 98.50 253 GLU A C 1
ATOM 1926 O O . GLU A 1 253 ? 1.231 -24.480 -3.022 1.00 98.50 253 GLU A O 1
ATOM 1931 N N . ARG A 1 254 ? 0.723 -26.158 -1.631 1.00 98.44 254 ARG A N 1
ATOM 1932 C CA . ARG A 1 254 ? 0.303 -27.103 -2.677 1.00 98.44 254 ARG A CA 1
ATOM 1933 C C . ARG A 1 254 ? -0.886 -26.596 -3.503 1.00 98.44 254 ARG A C 1
ATOM 1935 O O . ARG A 1 254 ? -0.990 -26.934 -4.676 1.00 98.44 254 ARG A O 1
ATOM 1942 N N . GLU A 1 255 ? -1.785 -25.833 -2.891 1.00 98.44 255 GLU A N 1
ATOM 1943 C CA . GLU A 1 255 ? -3.021 -25.329 -3.510 1.00 98.44 255 GLU A CA 1
ATOM 1944 C C . GLU A 1 255 ? -2.872 -23.889 -4.021 1.00 98.44 255 GLU A C 1
ATOM 1946 O O . GLU A 1 255 ? -3.706 -23.410 -4.784 1.00 98.44 255 GLU A O 1
ATOM 1951 N N . ALA A 1 256 ? -1.797 -23.192 -3.649 1.00 98.69 256 ALA A N 1
ATOM 1952 C CA . ALA A 1 256 ? -1.609 -21.767 -3.912 1.00 98.69 256 ALA A CA 1
ATOM 1953 C C . ALA A 1 256 ? -1.733 -21.375 -5.396 1.00 98.69 256 ALA A C 1
ATOM 1955 O O . ALA A 1 256 ? -2.325 -20.345 -5.722 1.00 98.69 256 ALA A O 1
ATOM 1956 N N . MET A 1 257 ? -1.243 -22.211 -6.316 1.00 98.69 257 MET A N 1
ATOM 1957 C CA . MET A 1 257 ? -1.298 -21.921 -7.756 1.00 98.69 257 MET A CA 1
ATOM 1958 C C . MET A 1 257 ? -2.732 -21.912 -8.324 1.00 98.69 257 MET A C 1
ATOM 1960 O O . MET A 1 257 ? -2.992 -21.305 -9.370 1.00 98.69 257 MET A O 1
ATOM 1964 N N . ASP A 1 258 ? -3.705 -22.499 -7.621 1.00 98.56 258 ASP A N 1
ATOM 1965 C CA . ASP A 1 258 ? -5.119 -22.455 -8.014 1.00 98.56 258 ASP A CA 1
ATOM 1966 C C . ASP A 1 258 ? -5.746 -21.067 -7.840 1.00 98.56 258 ASP A C 1
ATOM 1968 O O . ASP A 1 258 ? -6.781 -20.784 -8.462 1.00 98.56 258 ASP A O 1
ATOM 1972 N N . TYR A 1 259 ? -5.104 -20.210 -7.040 1.00 98.38 259 TYR A N 1
ATOM 1973 C CA . TYR A 1 259 ? -5.532 -18.850 -6.711 1.00 98.38 259 TYR A CA 1
ATOM 1974 C C . TYR A 1 259 ? -4.892 -17.785 -7.601 1.00 98.38 259 TYR A C 1
ATOM 1976 O O . TYR A 1 259 ? -5.330 -16.639 -7.577 1.00 98.38 259 TYR A O 1
ATOM 1984 N N . VAL A 1 260 ? -3.908 -18.148 -8.425 1.00 98.81 260 VAL A N 1
ATOM 1985 C CA . VAL A 1 260 ? -3.276 -17.243 -9.395 1.00 98.81 260 VAL A CA 1
ATOM 1986 C C . VAL A 1 260 ? -4.196 -17.050 -10.608 1.00 98.81 260 VAL A C 1
ATOM 1988 O O . VAL A 1 260 ? -4.725 -18.028 -11.147 1.00 98.81 260 VAL A O 1
ATOM 1991 N N . ALA A 1 261 ? -4.384 -15.794 -11.030 1.00 98.50 261 ALA A N 1
ATOM 1992 C CA . ALA A 1 261 ? -4.979 -15.435 -12.321 1.00 98.50 261 ALA A CA 1
ATOM 1993 C C . ALA A 1 261 ? -3.936 -15.499 -13.443 1.00 98.50 261 ALA A C 1
ATOM 1995 O O . ALA A 1 261 ? -4.195 -16.033 -14.520 1.00 98.50 261 ALA A O 1
ATOM 1996 N N . GLY A 1 262 ? -2.751 -14.953 -13.185 1.00 98.75 262 GLY A N 1
ATOM 1997 C CA . GLY A 1 262 ? -1.693 -14.867 -14.174 1.00 98.75 262 GLY A CA 1
ATOM 1998 C C . GLY A 1 262 ? -0.526 -14.010 -13.714 1.00 98.75 262 GLY A C 1
ATOM 1999 O O . GLY A 1 262 ? -0.338 -13.777 -12.517 1.00 98.75 262 GLY A O 1
ATOM 2000 N N . TYR A 1 263 ? 0.239 -13.542 -14.691 1.00 98.94 263 TYR A N 1
ATOM 2001 C CA . TYR A 1 263 ? 1.512 -12.867 -14.499 1.00 98.94 263 TYR A CA 1
ATOM 2002 C C . TYR A 1 263 ? 1.569 -11.563 -15.285 1.00 98.94 263 TYR A C 1
ATOM 2004 O O . TYR A 1 263 ? 1.083 -11.483 -16.411 1.00 98.94 263 TYR A O 1
ATOM 2012 N N . THR A 1 264 ? 2.192 -10.547 -14.706 1.00 98.81 264 THR A N 1
ATOM 2013 C CA . THR A 1 264 ? 2.557 -9.301 -15.388 1.00 98.81 264 THR A CA 1
ATOM 2014 C C . THR A 1 264 ? 3.989 -8.916 -15.004 1.00 98.81 264 THR A C 1
ATOM 2016 O O . THR A 1 264 ? 4.681 -9.662 -14.308 1.00 98.81 264 THR A O 1
ATOM 2019 N N . VAL A 1 265 ? 4.466 -7.778 -15.494 1.00 98.75 265 VAL A N 1
ATOM 2020 C CA . VAL A 1 265 ? 5.809 -7.252 -15.244 1.00 98.75 265 VAL A CA 1
ATOM 2021 C C . VAL A 1 265 ? 5.713 -5.851 -14.657 1.00 98.75 265 VAL A C 1
ATOM 2023 O O . VAL A 1 265 ? 4.898 -5.042 -15.113 1.00 98.75 265 VAL A O 1
ATOM 2026 N N . CYS A 1 266 ? 6.563 -5.552 -13.676 1.00 98.88 266 CYS A N 1
ATOM 2027 C CA . CYS A 1 266 ? 6.789 -4.189 -13.211 1.00 98.88 266 CYS A CA 1
ATOM 2028 C C . CYS A 1 266 ? 8.273 -3.826 -13.180 1.00 98.88 266 CYS A C 1
ATOM 2030 O O . CYS A 1 266 ? 9.152 -4.687 -13.245 1.00 98.88 266 CYS A O 1
ATOM 2032 N N . ASN A 1 267 ? 8.527 -2.527 -13.051 1.00 98.88 267 ASN A N 1
ATOM 2033 C CA . ASN A 1 267 ? 9.825 -1.979 -12.692 1.00 98.88 267 ASN A CA 1
ATOM 2034 C C . ASN A 1 267 ? 9.709 -1.262 -11.333 1.00 98.88 267 ASN A C 1
ATOM 2036 O O . ASN A 1 267 ? 9.090 -0.203 -11.258 1.00 98.88 267 ASN A O 1
ATOM 2040 N N . ASP A 1 268 ? 10.251 -1.840 -10.258 1.00 98.81 268 ASP A N 1
ATOM 2041 C CA . ASP A 1 268 ? 10.129 -1.314 -8.888 1.00 98.81 268 ASP A CA 1
ATOM 2042 C C . ASP A 1 268 ? 11.270 -0.342 -8.527 1.00 98.81 268 ASP A C 1
ATOM 2044 O O . ASP A 1 268 ? 12.147 -0.638 -7.706 1.00 98.81 268 ASP A O 1
ATOM 2048 N N . TYR A 1 269 ? 11.266 0.848 -9.138 1.00 98.94 269 TYR A N 1
ATOM 2049 C CA . TYR A 1 269 ? 12.325 1.833 -8.914 1.00 98.94 269 TYR A CA 1
ATOM 2050 C C . TYR A 1 269 ? 12.541 2.150 -7.430 1.00 98.94 269 TYR A C 1
ATOM 2052 O O . TYR A 1 269 ? 11.613 2.222 -6.618 1.00 98.94 269 TYR A O 1
ATOM 2060 N N . ALA A 1 270 ? 13.793 2.440 -7.087 1.00 98.75 270 ALA A N 1
ATOM 2061 C CA . ALA A 1 270 ? 14.150 2.929 -5.767 1.00 98.75 270 ALA A CA 1
ATOM 2062 C C . ALA A 1 270 ? 15.141 4.090 -5.835 1.00 98.75 270 ALA A C 1
ATOM 2064 O O . ALA A 1 270 ? 16.052 4.120 -6.658 1.00 98.75 270 ALA A O 1
ATOM 2065 N N . ILE A 1 271 ? 14.966 5.028 -4.903 1.00 98.62 271 ILE A N 1
ATOM 2066 C CA . ILE A 1 271 ? 15.896 6.126 -4.631 1.00 98.62 271 ILE A CA 1
ATOM 2067 C C . ILE A 1 271 ? 16.684 5.768 -3.373 1.00 98.62 271 ILE A C 1
ATOM 2069 O O . ILE A 1 271 ? 16.127 5.782 -2.271 1.00 98.62 271 ILE A O 1
ATOM 2073 N N . ARG A 1 272 ? 17.962 5.400 -3.517 1.00 97.44 272 ARG A N 1
ATOM 2074 C CA . ARG A 1 272 ? 18.760 4.885 -2.387 1.00 97.44 272 ARG A CA 1
ATOM 2075 C C . ARG A 1 272 ? 18.970 5.938 -1.305 1.00 97.44 272 ARG A C 1
ATOM 2077 O O . ARG A 1 272 ? 18.922 5.591 -0.128 1.00 97.44 272 ARG A O 1
ATOM 2084 N N . ASP A 1 273 ? 19.118 7.196 -1.699 1.00 98.31 273 ASP A N 1
ATOM 2085 C CA . ASP A 1 273 ? 19.328 8.352 -0.826 1.00 98.31 273 ASP A CA 1
ATOM 2086 C C . ASP A 1 273 ? 18.234 8.524 0.241 1.00 98.31 273 ASP A C 1
ATOM 2088 O O . ASP A 1 273 ? 18.489 9.053 1.318 1.00 98.31 273 ASP A O 1
ATOM 2092 N N . TYR A 1 274 ? 17.007 8.069 -0.034 1.00 98.44 274 TYR A N 1
ATOM 2093 C CA . TYR A 1 274 ? 15.864 8.230 0.874 1.00 98.44 274 TYR A CA 1
ATOM 2094 C C . TYR A 1 274 ? 15.622 7.010 1.775 1.00 98.44 274 TYR A C 1
ATOM 2096 O O . TYR A 1 274 ? 14.618 6.944 2.493 1.00 98.44 274 TYR A O 1
ATOM 2104 N N . LEU A 1 275 ? 16.516 6.016 1.743 1.00 97.31 275 LEU A N 1
ATOM 2105 C CA . LEU A 1 275 ? 16.429 4.863 2.630 1.00 97.31 275 LEU A CA 1
ATOM 2106 C C . LEU A 1 275 ? 16.729 5.261 4.072 1.00 97.31 275 LEU A C 1
ATOM 2108 O O . LEU A 1 275 ? 17.826 5.683 4.420 1.00 97.31 275 LEU A O 1
ATOM 2112 N N . GLU A 1 276 ? 15.766 4.977 4.937 1.00 96.06 276 GLU A N 1
ATOM 2113 C CA . GLU A 1 276 ? 15.903 5.090 6.385 1.00 96.06 276 GLU A CA 1
ATOM 2114 C C . GLU A 1 276 ? 15.816 3.701 7.032 1.00 96.06 276 GLU A C 1
ATOM 2116 O O . GLU A 1 276 ? 15.472 2.709 6.385 1.00 96.06 276 GLU A O 1
ATOM 2121 N N . ASN A 1 277 ? 16.118 3.620 8.328 1.00 97.38 277 ASN A N 1
ATOM 2122 C CA . ASN A 1 277 ? 16.051 2.377 9.106 1.00 97.38 277 ASN A CA 1
ATOM 2123 C C . ASN A 1 277 ? 14.735 2.226 9.886 1.00 97.38 277 ASN A C 1
ATOM 2125 O O . ASN A 1 277 ? 14.689 1.496 10.872 1.00 97.38 277 ASN A O 1
ATOM 2129 N N . TYR A 1 278 ? 13.677 2.896 9.424 1.00 96.12 278 TYR A N 1
ATOM 2130 C CA . TYR A 1 278 ? 12.320 2.760 9.942 1.00 96.12 278 TYR A CA 1
ATOM 2131 C C . TYR A 1 278 ? 11.405 2.221 8.845 1.00 96.12 278 TYR A C 1
ATOM 2133 O O . TYR A 1 278 ? 11.286 2.844 7.789 1.00 96.12 278 TYR A O 1
ATOM 2141 N N . TYR A 1 279 ? 10.795 1.060 9.089 1.00 97.94 279 TYR A N 1
ATOM 2142 C CA . TYR A 1 279 ? 9.988 0.302 8.128 1.00 97.94 279 TYR A CA 1
ATOM 2143 C C . TYR A 1 279 ? 10.659 0.206 6.754 1.00 97.94 279 TYR A C 1
ATOM 2145 O O . TYR A 1 279 ? 10.106 0.596 5.735 1.00 97.94 279 TYR A O 1
ATOM 2153 N N . ARG A 1 280 ? 11.901 -0.286 6.742 1.00 97.25 280 ARG A N 1
ATOM 2154 C CA . ARG A 1 280 ? 12.778 -0.334 5.571 1.00 97.25 280 ARG A CA 1
ATOM 2155 C C . ARG A 1 280 ? 12.423 -1.497 4.624 1.00 97.25 280 ARG A C 1
ATOM 2157 O O . ARG A 1 280 ? 12.521 -2.649 5.066 1.00 97.25 280 ARG A O 1
ATOM 2164 N N . PRO A 1 281 ? 12.203 -1.251 3.316 1.00 98.00 281 PRO A N 1
ATOM 2165 C CA . PRO A 1 281 ? 12.214 0.053 2.636 1.00 98.00 281 PRO A CA 1
ATOM 2166 C C . PRO A 1 281 ? 10.915 0.850 2.857 1.00 98.00 281 PRO A C 1
ATOM 2168 O O . PRO A 1 281 ? 9.825 0.292 2.800 1.00 98.00 281 PRO A O 1
ATOM 2171 N N . ASN A 1 282 ? 11.043 2.161 3.091 1.00 98.44 282 ASN A N 1
ATOM 2172 C CA . ASN A 1 282 ? 9.915 3.031 3.440 1.00 98.44 282 ASN A CA 1
ATOM 2173 C C . ASN A 1 282 ? 9.222 3.644 2.199 1.00 98.44 282 ASN A C 1
ATOM 2175 O O . ASN A 1 282 ? 9.758 3.627 1.088 1.00 98.44 282 ASN A O 1
ATOM 2179 N N . LEU A 1 283 ? 8.041 4.244 2.395 1.00 98.75 283 LEU A N 1
ATOM 2180 C CA . LEU A 1 283 ? 7.218 4.810 1.313 1.00 98.75 283 LEU A CA 1
ATOM 2181 C C . LEU A 1 283 ? 7.911 5.922 0.507 1.00 98.75 283 LEU A C 1
ATOM 2183 O O . LEU A 1 283 ? 7.693 6.005 -0.699 1.00 98.75 283 LEU A O 1
ATOM 2187 N N . ARG A 1 284 ? 8.772 6.748 1.121 1.00 98.62 284 ARG A N 1
ATOM 2188 C CA . ARG A 1 284 ? 9.488 7.822 0.402 1.00 98.62 284 ARG A CA 1
ATOM 2189 C C . ARG A 1 284 ? 10.434 7.253 -0.661 1.00 98.62 284 ARG A C 1
ATOM 2191 O O . ARG A 1 284 ? 10.739 7.950 -1.627 1.00 98.62 284 ARG A O 1
ATOM 2198 N N . VAL A 1 285 ? 10.860 5.997 -0.500 1.00 98.81 285 VAL A N 1
ATOM 2199 C CA . VAL A 1 285 ? 11.632 5.230 -1.489 1.00 98.81 285 VAL A CA 1
ATOM 2200 C C . VAL A 1 285 ? 10.709 4.519 -2.476 1.00 98.81 285 VAL A C 1
ATOM 2202 O O . VAL A 1 285 ? 10.928 4.621 -3.677 1.00 98.81 285 VAL A O 1
ATOM 2205 N N . LYS A 1 286 ? 9.697 3.795 -1.975 1.00 98.75 286 LYS A N 1
ATOM 2206 C CA . LYS A 1 286 ? 8.970 2.759 -2.734 1.00 98.75 286 LYS A CA 1
ATOM 2207 C C . LYS A 1 286 ? 7.522 3.102 -3.112 1.00 98.75 286 LYS A C 1
ATOM 2209 O O . LYS A 1 286 ? 6.839 2.270 -3.697 1.00 98.75 286 LYS A O 1
ATOM 2214 N N . SER A 1 287 ? 7.004 4.283 -2.795 1.00 98.75 287 SER A N 1
ATOM 2215 C CA . SER A 1 287 ? 5.629 4.700 -3.145 1.00 98.75 287 SER A CA 1
ATOM 2216 C C . SER A 1 287 ? 5.567 6.119 -3.707 1.00 98.75 287 SER A C 1
ATOM 2218 O O . SER A 1 287 ? 4.600 6.846 -3.498 1.00 98.75 287 SER A O 1
ATOM 2220 N N . ARG A 1 288 ? 6.625 6.522 -4.417 1.00 98.81 288 ARG A N 1
ATOM 2221 C CA . ARG A 1 288 ? 6.672 7.800 -5.131 1.00 98.81 288 ARG A CA 1
ATOM 2222 C C . ARG A 1 288 ? 5.803 7.734 -6.386 1.00 98.81 288 ARG A C 1
ATOM 2224 O O . ARG A 1 288 ? 5.790 6.693 -7.049 1.00 98.81 288 ARG A O 1
ATOM 2231 N N . ASP A 1 289 ? 5.132 8.831 -6.718 1.00 98.81 289 ASP A N 1
ATOM 2232 C CA . ASP A 1 289 ? 4.265 8.936 -7.900 1.00 98.81 289 ASP A CA 1
ATOM 2233 C C . ASP A 1 289 ? 4.950 8.442 -9.177 1.00 98.81 289 ASP A C 1
ATOM 2235 O O . ASP A 1 289 ? 6.036 8.902 -9.526 1.00 98.81 289 ASP A O 1
ATOM 2239 N N . GLY A 1 290 ? 4.310 7.503 -9.876 1.00 98.69 290 GLY A N 1
ATOM 2240 C CA . GLY A 1 290 ? 4.780 6.990 -11.163 1.00 98.69 290 GLY A CA 1
ATOM 2241 C C . GLY A 1 290 ? 6.139 6.275 -11.156 1.00 98.69 290 GLY A C 1
ATOM 2242 O O . GLY A 1 290 ? 6.696 6.052 -12.228 1.00 98.69 290 GLY A O 1
ATOM 2243 N N . LEU A 1 291 ? 6.699 5.910 -9.997 1.00 98.88 291 LEU A N 1
ATOM 2244 C CA . LEU A 1 291 ? 7.958 5.149 -9.898 1.00 98.88 291 LEU A CA 1
ATOM 2245 C C . LEU A 1 291 ? 7.762 3.625 -9.908 1.00 98.88 291 LEU A C 1
ATOM 2247 O O . LEU A 1 291 ? 8.688 2.880 -9.608 1.00 98.88 291 LEU A O 1
ATOM 2251 N N . THR A 1 292 ? 6.577 3.149 -10.278 1.00 98.88 292 THR A N 1
ATOM 2252 C CA . THR A 1 292 ? 6.318 1.725 -10.512 1.00 98.88 292 THR A CA 1
ATOM 2253 C C . THR A 1 292 ? 5.611 1.530 -11.844 1.00 98.88 292 THR A C 1
ATOM 2255 O O . THR A 1 292 ? 4.395 1.330 -11.876 1.00 98.88 292 THR A O 1
ATOM 2258 N N . PRO A 1 293 ? 6.332 1.609 -12.974 1.00 98.88 293 PRO A N 1
ATOM 2259 C CA . PRO A 1 293 ? 5.803 1.111 -14.232 1.00 98.88 293 PRO A CA 1
ATOM 2260 C C . PRO A 1 293 ? 5.294 -0.318 -14.048 1.00 98.88 293 PRO A C 1
ATOM 2262 O O . PRO A 1 293 ? 6.015 -1.171 -13.530 1.00 98.88 293 PRO A O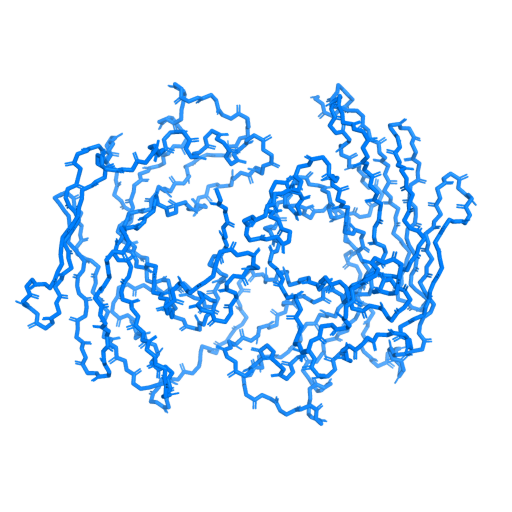 1
ATOM 2265 N N . LEU A 1 294 ? 4.064 -0.575 -14.473 1.00 98.75 294 LEU A N 1
ATOM 2266 C CA . LEU A 1 294 ? 3.401 -1.870 -14.406 1.00 98.75 294 LEU A CA 1
ATOM 2267 C C . LEU A 1 294 ? 2.699 -2.114 -15.739 1.00 98.75 294 LEU A C 1
ATOM 2269 O O . LEU A 1 294 ? 1.955 -1.260 -16.230 1.00 98.75 294 LEU A O 1
ATOM 2273 N N . SER A 1 295 ? 2.919 -3.285 -16.331 1.00 98.00 295 SER A N 1
ATOM 2274 C CA . SER A 1 295 ? 2.230 -3.637 -17.568 1.00 98.00 295 SER A CA 1
ATOM 2275 C C . SER A 1 295 ? 0.732 -3.860 -17.304 1.00 98.00 295 SER A C 1
ATOM 2277 O O . SER A 1 295 ? 0.375 -4.619 -16.397 1.00 98.00 295 SER A O 1
ATOM 2279 N N . PRO A 1 296 ? -0.169 -3.257 -18.108 1.00 93.69 296 PRO A N 1
ATOM 2280 C CA . PRO A 1 296 ? -1.609 -3.484 -17.989 1.00 93.69 296 PRO A CA 1
ATOM 2281 C C . PRO A 1 296 ? -2.031 -4.870 -18.502 1.00 93.69 296 PRO A C 1
ATOM 2283 O O . PRO A 1 296 ? -3.184 -5.269 -18.340 1.00 93.69 296 PRO A O 1
ATOM 2286 N N . HIS A 1 297 ? -1.125 -5.598 -19.157 1.00 96.81 297 HIS A N 1
ATOM 2287 C CA . HIS A 1 297 ? -1.391 -6.918 -19.708 1.00 96.81 297 HIS A CA 1
ATOM 2288 C C . HIS A 1 297 ? -1.042 -8.004 -18.696 1.00 96.81 297 HIS A C 1
ATOM 2290 O O . HIS A 1 297 ? 0.074 -8.052 -18.190 1.00 96.81 297 HIS A O 1
ATOM 2296 N N . ILE A 1 298 ? -1.993 -8.905 -18.451 1.00 98.50 298 ILE A N 1
ATOM 2297 C CA . ILE A 1 298 ? -1.797 -10.085 -17.609 1.00 98.50 298 ILE A CA 1
ATOM 2298 C C . ILE A 1 298 ? -1.749 -11.303 -18.529 1.00 98.50 298 ILE A C 1
ATOM 2300 O O . ILE A 1 298 ? -2.742 -11.633 -19.182 1.00 98.50 298 ILE A O 1
ATOM 2304 N N . ALA A 1 299 ? -0.601 -11.972 -18.580 1.00 98.44 299 ALA A N 1
ATOM 2305 C CA . ALA A 1 299 ? -0.477 -13.282 -19.197 1.00 98.44 299 ALA A CA 1
ATOM 2306 C C . ALA A 1 299 ? -1.226 -14.300 -18.319 1.00 98.44 299 ALA A C 1
ATOM 2308 O O . ALA A 1 299 ? -0.890 -14.427 -17.139 1.00 98.44 299 ALA A O 1
ATOM 2309 N N . PRO A 1 300 ? -2.245 -15.011 -18.836 1.00 98.31 300 PRO A N 1
ATOM 2310 C CA . PRO A 1 300 ? -2.977 -15.995 -18.043 1.00 98.31 300 PRO A CA 1
ATOM 2311 C C . PRO A 1 300 ? -2.026 -17.103 -17.587 1.00 98.31 300 PRO A C 1
ATOM 2313 O O . PRO A 1 300 ? -1.104 -17.466 -18.323 1.00 98.31 300 PRO A O 1
ATOM 2316 N N . LYS A 1 301 ? -2.241 -17.659 -16.390 1.00 98.38 301 LYS A N 1
ATOM 2317 C CA . LYS A 1 301 ? -1.310 -18.656 -15.834 1.00 98.38 301 LYS A CA 1
ATOM 2318 C C . LYS A 1 301 ? -1.127 -19.879 -16.735 1.00 98.38 301 LYS A C 1
ATOM 2320 O O . LYS A 1 301 ? -0.054 -20.460 -16.768 1.00 98.38 301 LYS A O 1
ATOM 2325 N N . GLU A 1 302 ? -2.144 -20.242 -17.512 1.00 98.06 302 GLU A N 1
ATOM 2326 C CA . GLU A 1 302 ? -2.112 -21.376 -18.436 1.00 98.06 302 GLU A CA 1
ATOM 2327 C C . GLU A 1 302 ? -1.125 -21.163 -19.597 1.00 98.06 302 GLU A C 1
ATOM 2329 O O . GLU A 1 302 ? -0.656 -22.136 -20.186 1.00 98.06 302 GLU A O 1
ATOM 2334 N N . ALA A 1 303 ? -0.791 -19.908 -19.923 1.00 98.06 303 ALA A N 1
ATOM 2335 C CA . ALA A 1 303 ? 0.223 -19.575 -20.924 1.00 98.06 303 ALA A CA 1
ATOM 2336 C C . ALA A 1 303 ? 1.659 -19.680 -20.380 1.00 98.06 303 ALA A C 1
ATOM 2338 O O . ALA A 1 303 ? 2.600 -19.731 -21.170 1.00 98.06 303 ALA A O 1
ATOM 2339 N N . ILE A 1 304 ? 1.827 -19.734 -19.055 1.00 98.38 304 ILE A N 1
ATOM 2340 C CA . ILE A 1 304 ? 3.116 -19.782 -18.357 1.00 98.38 304 ILE A CA 1
ATOM 2341 C C . ILE A 1 304 ? 3.145 -21.049 -17.483 1.00 98.38 304 ILE A C 1
ATOM 2343 O O . ILE A 1 304 ? 2.903 -20.985 -16.278 1.00 98.38 304 ILE A O 1
ATOM 2347 N N . PRO A 1 305 ? 3.403 -22.230 -18.077 1.00 94.75 305 PRO A N 1
ATOM 2348 C CA . PRO A 1 305 ? 3.337 -23.500 -17.354 1.00 94.75 305 PRO A CA 1
ATOM 2349 C C . PRO A 1 305 ? 4.423 -23.646 -16.279 1.00 94.75 305 PRO A C 1
ATOM 2351 O O . PRO A 1 305 ? 4.232 -24.408 -15.334 1.00 94.75 305 PRO A O 1
ATOM 2354 N N . ASP A 1 306 ? 5.542 -22.929 -16.420 1.00 97.75 306 ASP A N 1
ATOM 2355 C CA . ASP A 1 306 ? 6.650 -22.923 -15.464 1.00 97.75 306 ASP A CA 1
ATOM 2356 C C . ASP A 1 306 ? 7.073 -21.478 -15.126 1.00 97.75 306 ASP A C 1
ATOM 2358 O O . ASP A 1 306 ? 7.936 -20.902 -15.794 1.00 97.75 306 ASP A O 1
ATOM 2362 N N . PRO A 1 307 ? 6.448 -20.848 -14.114 1.00 98.38 307 PRO A N 1
ATOM 2363 C CA . PRO A 1 307 ? 6.749 -19.468 -13.733 1.00 98.38 307 PRO A CA 1
ATOM 2364 C C . PRO A 1 307 ? 8.086 -19.320 -12.987 1.00 98.38 307 PRO A C 1
ATOM 2366 O O . PRO A 1 307 ? 8.531 -18.196 -12.751 1.00 98.38 307 PRO A O 1
ATOM 2369 N N . HIS A 1 308 ? 8.745 -20.428 -12.633 1.00 98.44 308 HIS A N 1
ATOM 2370 C CA . HIS A 1 308 ? 10.052 -20.467 -11.968 1.00 98.44 308 HIS A CA 1
ATOM 2371 C C . HIS A 1 308 ? 11.199 -20.734 -12.950 1.00 98.44 308 HIS A C 1
ATOM 2373 O O . HIS A 1 308 ? 12.304 -21.055 -12.530 1.00 98.44 308 HIS A O 1
ATOM 2379 N N . ASN A 1 309 ? 10.958 -20.585 -14.253 1.00 98.25 309 ASN A N 1
ATOM 2380 C CA . ASN A 1 309 ? 11.973 -20.716 -15.296 1.00 98.25 309 ASN A CA 1
ATOM 2381 C C . ASN A 1 309 ? 11.871 -19.584 -16.336 1.00 98.25 309 ASN A C 1
ATOM 2383 O O . ASN A 1 309 ? 11.941 -19.814 -17.542 1.00 98.25 309 ASN A O 1
ATOM 2387 N N . LEU A 1 310 ? 11.650 -18.353 -15.870 1.00 98.62 310 LEU A N 1
ATOM 2388 C CA . LEU A 1 310 ? 11.496 -17.173 -16.720 1.00 98.62 310 LEU A CA 1
ATOM 2389 C C . LEU A 1 310 ? 12.731 -16.289 -16.637 1.00 98.62 310 LEU A C 1
ATOM 2391 O O . LEU A 1 310 ? 13.170 -15.924 -15.545 1.00 98.62 310 LEU A O 1
ATOM 2395 N N . THR A 1 311 ? 13.250 -15.877 -17.790 1.00 98.75 311 THR A N 1
ATOM 2396 C CA . THR A 1 311 ? 14.335 -14.896 -17.851 1.00 98.75 311 THR A CA 1
ATOM 2397 C C . THR A 1 311 ? 13.798 -13.484 -17.604 1.00 98.75 311 THR A C 1
ATOM 2399 O O . THR A 1 311 ? 12.855 -13.057 -18.270 1.00 98.75 311 THR A O 1
ATOM 2402 N N . LEU A 1 312 ? 14.440 -12.730 -16.706 1.00 98.75 312 LEU A N 1
ATOM 2403 C CA . LEU A 1 312 ? 14.222 -11.292 -16.524 1.00 98.75 312 LEU A CA 1
ATOM 2404 C C . LEU A 1 312 ? 15.417 -10.521 -17.074 1.00 98.75 312 LEU A C 1
ATOM 2406 O O . LEU A 1 312 ? 16.566 -10.912 -16.847 1.00 98.75 312 LEU A O 1
ATOM 2410 N N . ARG A 1 313 ? 15.160 -9.415 -17.773 1.00 98.81 313 ARG A N 1
ATOM 2411 C CA . ARG A 1 313 ? 16.192 -8.522 -18.313 1.00 98.81 313 ARG A CA 1
ATOM 2412 C C . ARG A 1 313 ? 15.824 -7.064 -18.109 1.00 98.81 313 ARG A C 1
ATOM 2414 O O . ARG A 1 313 ? 14.661 -6.702 -18.270 1.00 98.81 313 ARG A O 1
ATOM 2421 N N . THR A 1 314 ? 16.840 -6.237 -17.878 1.00 98.88 314 THR A N 1
ATOM 2422 C CA . THR A 1 314 ? 16.714 -4.778 -17.962 1.00 98.88 314 THR A CA 1
ATOM 2423 C C . THR A 1 314 ? 17.718 -4.210 -18.946 1.00 98.88 314 THR A C 1
ATOM 2425 O O . THR A 1 314 ? 18.915 -4.508 -18.874 1.00 98.88 314 THR A O 1
ATOM 2428 N N . PHE A 1 315 ? 17.227 -3.361 -19.843 1.00 98.88 315 PHE A N 1
ATOM 2429 C CA . PHE A 1 315 ? 18.023 -2.600 -20.790 1.00 98.88 315 PHE A CA 1
ATOM 2430 C C . PHE A 1 315 ? 17.935 -1.111 -20.470 1.00 98.88 315 PHE A C 1
ATOM 2432 O O . PHE A 1 315 ? 16.848 -0.609 -20.188 1.00 98.88 315 PHE A O 1
ATOM 2439 N N . VAL A 1 316 ? 19.056 -0.402 -20.572 1.00 98.88 316 VAL A N 1
ATOM 2440 C CA . VAL A 1 316 ? 19.106 1.064 -20.501 1.00 98.88 316 VAL A CA 1
ATOM 2441 C C . VAL A 1 316 ? 19.672 1.577 -21.814 1.00 98.88 316 VAL A C 1
ATOM 2443 O O . VAL A 1 316 ? 20.792 1.229 -22.179 1.00 98.88 316 VAL A O 1
ATOM 2446 N N . ASN A 1 317 ? 18.890 2.354 -22.563 1.00 98.75 317 ASN A N 1
ATOM 2447 C CA . ASN A 1 317 ? 19.257 2.844 -23.898 1.00 98.75 317 ASN A CA 1
ATOM 2448 C C . ASN A 1 317 ? 19.714 1.717 -24.852 1.00 98.75 317 ASN A C 1
ATOM 2450 O O . ASN A 1 317 ? 20.636 1.880 -25.649 1.00 98.75 317 ASN A O 1
ATOM 2454 N N . GLY A 1 318 ? 19.081 0.544 -24.738 1.00 98.56 318 GLY A N 1
ATOM 2455 C CA . GLY A 1 318 ? 19.397 -0.656 -25.521 1.00 98.56 318 GLY A CA 1
ATOM 2456 C C . GLY A 1 318 ? 20.567 -1.501 -24.997 1.00 98.56 318 GLY A C 1
ATOM 2457 O O . GLY A 1 318 ? 20.761 -2.614 -25.481 1.00 98.56 318 GLY A O 1
ATOM 2458 N N . GLU A 1 319 ? 21.319 -1.036 -23.997 1.00 98.75 319 GLU A N 1
ATOM 2459 C CA . GLU A 1 319 ? 22.381 -1.809 -23.348 1.00 98.75 319 GLU A CA 1
ATOM 2460 C C . GLU A 1 319 ? 21.788 -2.732 -22.278 1.00 98.75 319 GLU A C 1
ATOM 2462 O O . GLU A 1 319 ? 21.128 -2.261 -21.354 1.00 98.75 319 GLU A O 1
ATOM 2467 N N . LEU A 1 320 ? 22.035 -4.042 -22.371 1.00 98.69 320 LEU A N 1
ATOM 2468 C CA . LEU A 1 320 ? 21.658 -4.996 -21.324 1.00 98.69 320 LEU A CA 1
ATOM 2469 C C . LEU A 1 320 ? 22.477 -4.724 -20.057 1.00 98.69 320 LEU A C 1
ATOM 2471 O O . LEU A 1 320 ? 23.701 -4.833 -20.088 1.00 98.69 320 LEU A O 1
ATOM 2475 N N . ARG A 1 321 ? 21.805 -4.426 -18.943 1.00 98.25 321 ARG A N 1
ATOM 2476 C CA . ARG A 1 321 ? 22.465 -4.124 -17.661 1.00 98.25 321 ARG A CA 1
ATOM 2477 C C . ARG A 1 321 ? 22.090 -5.055 -16.518 1.00 98.25 321 ARG A C 1
ATOM 2479 O O . ARG A 1 321 ? 22.884 -5.240 -15.601 1.00 98.25 321 ARG A O 1
ATOM 2486 N N . GLN A 1 322 ? 20.931 -5.694 -16.615 1.00 98.44 322 GLN A N 1
ATOM 2487 C CA . GLN A 1 322 ? 20.457 -6.658 -15.633 1.00 98.44 322 GLN A CA 1
ATOM 2488 C C . GLN A 1 322 ? 19.972 -7.913 -16.335 1.00 98.44 322 GLN A C 1
ATOM 2490 O O . GLN A 1 322 ? 19.271 -7.821 -17.343 1.00 98.44 322 GLN A O 1
ATOM 2495 N N . GLN A 1 323 ? 20.309 -9.074 -15.784 1.00 98.25 323 GLN A N 1
ATOM 2496 C CA . GLN A 1 323 ? 19.755 -10.346 -16.221 1.00 98.25 323 GLN A CA 1
ATOM 2497 C C . GLN A 1 323 ? 19.686 -11.315 -15.041 1.00 98.25 323 GLN A C 1
ATOM 2499 O O . GLN A 1 323 ? 20.639 -11.425 -14.271 1.00 98.25 323 GLN A O 1
ATOM 2504 N N . GLY A 1 324 ? 18.577 -12.040 -14.930 1.00 97.38 324 GLY A N 1
ATOM 2505 C CA . GLY A 1 324 ? 18.393 -13.114 -13.957 1.00 97.38 324 GLY A CA 1
ATOM 2506 C C . GLY A 1 324 ? 17.312 -14.092 -14.401 1.00 97.38 324 GLY A C 1
ATOM 2507 O O . GLY A 1 324 ? 16.745 -13.944 -15.484 1.00 97.38 324 GLY A O 1
ATOM 2508 N N . THR A 1 325 ? 17.025 -15.087 -13.565 1.00 98.31 325 THR A N 1
ATOM 2509 C CA . THR A 1 325 ? 15.961 -16.069 -13.804 1.00 98.31 325 THR A CA 1
ATOM 2510 C C . THR A 1 325 ? 15.093 -16.241 -12.565 1.00 98.31 325 THR A C 1
ATOM 2512 O O . THR A 1 325 ? 15.603 -16.229 -11.447 1.00 98.31 325 THR A O 1
ATOM 2515 N N . THR A 1 326 ? 13.782 -16.426 -12.733 1.00 98.50 326 THR A N 1
ATOM 2516 C CA . THR A 1 326 ? 12.877 -16.738 -11.611 1.00 98.50 326 THR A CA 1
ATOM 2517 C C . THR A 1 326 ? 13.193 -18.072 -10.925 1.00 98.50 326 THR A C 1
ATOM 2519 O O . THR A 1 326 ? 12.679 -18.320 -9.835 1.00 98.50 326 THR A O 1
ATOM 2522 N N . ALA A 1 327 ? 14.082 -18.893 -11.495 1.00 97.56 327 ALA A N 1
ATOM 2523 C CA . ALA A 1 327 ? 14.630 -20.078 -10.832 1.00 97.56 327 ALA A CA 1
ATOM 2524 C C . ALA A 1 327 ? 15.444 -19.730 -9.572 1.00 97.56 327 ALA A C 1
ATOM 2526 O O . ALA A 1 327 ? 15.592 -20.571 -8.687 1.00 97.56 327 ALA A O 1
ATOM 2527 N N . ASP A 1 328 ? 15.934 -18.489 -9.474 1.00 96.25 328 ASP A N 1
ATOM 2528 C CA . ASP A 1 328 ? 16.746 -18.004 -8.354 1.00 96.25 328 ASP A CA 1
ATOM 2529 C C . ASP A 1 328 ? 15.912 -17.368 -7.225 1.00 96.25 328 ASP A C 1
ATOM 2531 O O . ASP A 1 328 ? 16.484 -16.815 -6.275 1.00 96.25 328 ASP A O 1
ATOM 2535 N N . LEU A 1 329 ? 14.574 -17.418 -7.318 1.00 96.94 329 LEU A N 1
ATOM 2536 C CA . LEU A 1 329 ? 13.686 -16.957 -6.251 1.00 96.94 329 LEU A CA 1
ATOM 2537 C C . LEU A 1 329 ? 13.946 -17.754 -4.963 1.00 96.94 329 LEU A C 1
ATOM 2539 O O . LEU A 1 329 ? 13.839 -18.979 -4.949 1.00 96.94 329 LEU A O 1
ATOM 2543 N N . ILE A 1 330 ? 14.245 -17.057 -3.863 1.00 95.56 330 ILE A N 1
ATOM 2544 C CA . ILE A 1 330 ? 14.483 -17.679 -2.548 1.00 95.56 330 ILE A CA 1
ATOM 2545 C C . ILE A 1 330 ? 13.171 -18.239 -1.992 1.00 95.56 330 ILE A C 1
ATOM 2547 O O . ILE A 1 330 ? 13.102 -19.393 -1.571 1.00 95.56 330 ILE A O 1
ATOM 255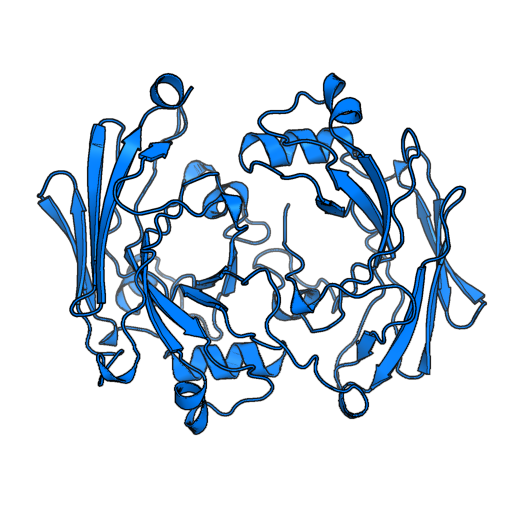1 N N . PHE A 1 331 ? 12.124 -17.416 -2.008 1.00 97.62 331 PHE A N 1
ATOM 2552 C CA . PHE A 1 331 ? 10.765 -17.798 -1.662 1.00 97.62 331 PHE A CA 1
ATOM 2553 C C . PHE A 1 331 ? 9.944 -17.929 -2.942 1.00 97.62 331 PHE A C 1
ATOM 2555 O O . PHE A 1 331 ? 9.764 -16.964 -3.692 1.00 97.62 331 PHE A O 1
ATOM 2562 N N . SER A 1 332 ? 9.447 -19.141 -3.187 1.00 98.44 332 SER A N 1
ATOM 2563 C CA . SER A 1 332 ? 8.663 -19.475 -4.372 1.00 98.44 332 SER A CA 1
ATOM 2564 C C . SER A 1 332 ? 7.310 -18.741 -4.375 1.00 98.44 332 SER A C 1
ATOM 2566 O O . SER A 1 332 ? 6.747 -18.430 -3.329 1.00 98.44 332 SER A O 1
ATOM 2568 N N . ILE A 1 333 ? 6.740 -18.501 -5.560 1.00 98.81 333 ILE A N 1
ATOM 2569 C CA . ILE A 1 333 ? 5.370 -17.978 -5.726 1.00 98.81 333 ILE A CA 1
ATOM 2570 C C . ILE A 1 333 ? 4.327 -18.692 -4.837 1.00 98.81 333 ILE A C 1
ATOM 2572 O O . ILE A 1 333 ? 3.627 -17.996 -4.098 1.00 98.81 333 ILE A O 1
ATOM 2576 N N . PRO A 1 334 ? 4.198 -20.038 -4.853 1.00 98.81 334 PRO A N 1
ATOM 2577 C CA . PRO A 1 334 ? 3.212 -20.707 -4.009 1.00 98.81 334 PRO A CA 1
ATOM 2578 C C . PRO A 1 334 ? 3.506 -20.537 -2.511 1.00 98.81 334 PRO A C 1
ATOM 2580 O O . PRO A 1 334 ? 2.567 -20.378 -1.730 1.00 98.81 334 PRO A O 1
ATOM 2583 N N . PHE A 1 335 ? 4.783 -20.489 -2.110 1.00 98.75 335 PHE A N 1
ATOM 2584 C CA . PHE A 1 335 ? 5.170 -20.209 -0.728 1.00 98.75 335 PHE A CA 1
ATOM 2585 C C . PHE A 1 335 ? 4.744 -18.801 -0.300 1.00 98.75 335 PHE A C 1
ATOM 2587 O O . PHE A 1 335 ? 4.173 -18.637 0.773 1.00 98.75 335 PHE A O 1
ATOM 2594 N N . LEU A 1 336 ? 4.974 -17.781 -1.134 1.00 98.88 336 LEU A N 1
ATOM 2595 C CA . LEU A 1 336 ? 4.598 -16.393 -0.839 1.00 98.88 336 LEU A CA 1
ATOM 2596 C C . LEU A 1 336 ? 3.083 -16.228 -0.672 1.00 98.88 336 LEU A C 1
ATOM 2598 O O . LEU A 1 336 ? 2.637 -15.560 0.259 1.00 98.88 336 LEU A O 1
ATOM 2602 N N . ILE A 1 337 ? 2.293 -16.866 -1.540 1.00 98.88 337 ILE A N 1
ATOM 2603 C CA . ILE A 1 337 ? 0.827 -16.864 -1.442 1.00 98.88 337 ILE A CA 1
ATOM 2604 C C . ILE A 1 337 ? 0.385 -17.542 -0.143 1.00 98.88 337 ILE A C 1
ATOM 2606 O O . ILE A 1 337 ? -0.414 -16.967 0.594 1.00 98.88 337 ILE A O 1
ATOM 2610 N N . ALA A 1 338 ? 0.924 -18.726 0.166 1.00 98.81 338 ALA A N 1
ATOM 2611 C CA . ALA A 1 338 ? 0.611 -19.432 1.404 1.00 98.81 338 ALA A CA 1
ATOM 2612 C C . ALA A 1 338 ? 0.979 -18.590 2.637 1.00 98.81 338 ALA A C 1
ATOM 2614 O O . ALA A 1 338 ? 0.140 -18.401 3.516 1.00 98.81 338 ALA A O 1
ATOM 2615 N N . TYR A 1 339 ? 2.183 -18.009 2.650 1.00 98.81 339 TYR A N 1
ATOM 2616 C CA . TYR A 1 339 ? 2.694 -17.146 3.716 1.00 98.81 339 TYR A CA 1
ATOM 2617 C C . TYR A 1 339 ? 1.792 -15.939 3.981 1.00 98.81 339 TYR A C 1
ATOM 2619 O O . TYR A 1 339 ? 1.433 -15.693 5.126 1.00 98.81 339 TYR A O 1
ATOM 2627 N N . LEU A 1 340 ? 1.417 -15.187 2.942 1.00 98.81 340 LEU A N 1
ATOM 2628 C CA . LEU A 1 340 ? 0.541 -14.024 3.100 1.00 98.81 340 LEU A CA 1
ATOM 2629 C C . LEU A 1 340 ? -0.868 -14.449 3.521 1.00 98.81 340 LEU A C 1
ATOM 2631 O O . LEU A 1 340 ? -1.438 -13.872 4.446 1.00 98.81 340 LEU A O 1
ATOM 2635 N N . SER A 1 341 ? -1.406 -15.492 2.878 1.00 98.44 341 SER A N 1
ATOM 2636 C CA . SER A 1 341 ? -2.766 -15.963 3.146 1.00 98.44 341 SER A CA 1
ATOM 2637 C C . SER A 1 341 ? -2.951 -16.509 4.565 1.00 98.44 341 SER A C 1
ATOM 2639 O O . SER A 1 341 ? -4.079 -16.600 5.040 1.00 98.44 341 SER A O 1
ATOM 2641 N N . GLU A 1 342 ? -1.865 -16.885 5.246 1.00 98.25 342 GLU A N 1
ATOM 2642 C CA . GLU A 1 342 ? -1.896 -17.402 6.615 1.00 98.25 342 GLU A CA 1
ATOM 2643 C C . GLU A 1 342 ? -2.419 -16.365 7.617 1.00 98.25 342 GLU A C 1
ATOM 2645 O O . GLU A 1 342 ? -3.193 -16.723 8.504 1.00 98.25 342 GLU A O 1
ATOM 2650 N N . PHE A 1 343 ? -2.071 -15.085 7.440 1.00 98.00 343 PHE A N 1
ATOM 2651 C CA . PHE A 1 343 ? -2.416 -14.023 8.392 1.00 98.00 343 PHE A CA 1
ATOM 2652 C C . PHE A 1 343 ? -3.327 -12.923 7.831 1.00 98.00 343 PHE A C 1
ATOM 2654 O O . PHE A 1 343 ? -3.860 -12.131 8.612 1.00 98.00 343 PHE A O 1
ATOM 2661 N N . MET A 1 344 ? -3.511 -12.839 6.513 1.00 97.56 344 MET A N 1
ATOM 2662 C CA . MET A 1 344 ? -4.412 -11.880 5.870 1.00 97.56 344 MET A CA 1
ATOM 2663 C C . MET A 1 344 ? -5.100 -12.495 4.653 1.00 97.56 344 MET A C 1
ATOM 2665 O O . MET A 1 344 ? -4.568 -13.401 4.023 1.00 97.56 344 MET A O 1
ATOM 2669 N N . THR A 1 345 ? -6.284 -12.012 4.294 1.00 96.94 345 THR A N 1
ATOM 2670 C CA . THR A 1 345 ? -6.962 -12.437 3.068 1.00 96.94 345 THR A CA 1
ATOM 2671 C C . THR A 1 345 ? -6.354 -11.735 1.852 1.00 96.94 345 THR A C 1
ATOM 2673 O O . THR A 1 345 ? -6.302 -10.508 1.806 1.00 96.94 345 THR A O 1
ATOM 2676 N N . LEU A 1 346 ? -5.951 -12.511 0.842 1.00 97.44 346 LEU A N 1
ATOM 2677 C CA . LEU A 1 346 ? -5.641 -12.002 -0.498 1.00 97.44 346 LEU A CA 1
ATOM 2678 C C . LEU A 1 346 ? -6.908 -12.014 -1.350 1.00 97.44 346 LEU A C 1
ATOM 2680 O O . LEU A 1 346 ? -7.664 -12.988 -1.318 1.00 97.44 346 LEU A O 1
ATOM 2684 N N . GLN A 1 347 ? -7.135 -10.972 -2.140 1.00 96.25 347 GLN A N 1
ATOM 2685 C CA . GLN A 1 347 ? -8.334 -10.819 -2.962 1.00 96.25 347 GLN A CA 1
ATOM 2686 C C . GLN A 1 347 ? -8.014 -10.791 -4.464 1.00 96.25 347 GLN A C 1
ATOM 2688 O O . GLN A 1 347 ? -6.893 -10.471 -4.858 1.00 96.25 347 GLN A O 1
ATOM 2693 N N . PRO A 1 348 ? -8.981 -11.137 -5.340 1.00 96.69 348 PRO A N 1
ATOM 2694 C CA . PRO A 1 348 ? -8.792 -11.013 -6.780 1.00 96.69 348 PRO A CA 1
ATOM 2695 C C . PRO A 1 348 ? -8.366 -9.595 -7.170 1.00 96.69 348 PRO A C 1
ATOM 2697 O O . PRO A 1 348 ? -9.019 -8.625 -6.793 1.00 96.69 348 PRO A O 1
ATOM 2700 N N . GLY A 1 349 ? -7.293 -9.496 -7.951 1.00 96.50 349 GLY A N 1
ATOM 2701 C CA . GLY A 1 349 ? -6.662 -8.237 -8.336 1.00 96.50 349 GLY A CA 1
ATOM 2702 C C . GLY A 1 349 ? -5.399 -7.913 -7.542 1.00 96.50 349 GLY A C 1
ATOM 2703 O O . GLY A 1 349 ? -4.559 -7.192 -8.075 1.00 96.50 349 GLY A O 1
ATOM 2704 N N . ASP A 1 350 ? -5.222 -8.470 -6.339 1.00 98.50 350 ASP A N 1
ATOM 2705 C CA . ASP A 1 350 ? -3.997 -8.282 -5.556 1.00 98.50 350 ASP A CA 1
ATOM 2706 C C . ASP A 1 350 ? -2.765 -8.757 -6.319 1.00 98.50 350 ASP A C 1
ATOM 2708 O O . ASP A 1 350 ? -2.811 -9.719 -7.091 1.00 98.50 350 ASP A O 1
ATOM 2712 N N . MET A 1 351 ? -1.653 -8.065 -6.096 1.00 98.81 351 MET A N 1
ATOM 2713 C CA . MET A 1 351 ? -0.426 -8.236 -6.860 1.00 98.81 351 MET A CA 1
ATOM 2714 C C . MET A 1 351 ? 0.757 -8.488 -5.937 1.00 98.81 351 MET A C 1
ATOM 2716 O O . MET A 1 351 ? 0.889 -7.830 -4.908 1.00 98.81 351 MET A O 1
ATOM 2720 N N . ILE A 1 352 ? 1.637 -9.409 -6.322 1.00 98.94 352 ILE A N 1
ATOM 2721 C CA . ILE A 1 352 ? 2.870 -9.727 -5.597 1.00 98.94 352 ILE A CA 1
ATOM 2722 C C . ILE A 1 352 ? 4.046 -9.525 -6.551 1.00 98.94 352 ILE A C 1
ATOM 2724 O O . ILE A 1 352 ? 4.278 -10.363 -7.423 1.00 98.94 352 ILE A O 1
ATOM 2728 N N . ALA A 1 353 ? 4.775 -8.421 -6.392 1.00 98.94 353 ALA A N 1
ATOM 2729 C CA . ALA A 1 353 ? 6.052 -8.179 -7.054 1.00 98.94 353 ALA A CA 1
ATOM 2730 C C . ALA A 1 353 ? 7.134 -9.011 -6.343 1.00 98.94 353 ALA A C 1
ATOM 2732 O O . ALA A 1 353 ? 7.344 -8.886 -5.133 1.00 98.94 353 ALA A O 1
ATOM 2733 N N . THR A 1 354 ? 7.704 -9.979 -7.060 1.00 98.75 354 THR A N 1
ATOM 2734 C CA . THR A 1 354 ? 8.415 -11.121 -6.454 1.00 98.75 354 THR A CA 1
ATOM 2735 C C . THR A 1 354 ? 9.879 -10.852 -6.111 1.00 98.75 354 THR A C 1
ATOM 2737 O O . THR A 1 354 ? 10.551 -11.751 -5.602 1.00 98.75 354 THR A O 1
ATOM 2740 N N . GLY A 1 355 ? 10.358 -9.627 -6.306 1.00 97.69 355 GLY A N 1
ATOM 2741 C CA . GLY A 1 355 ? 11.747 -9.226 -6.139 1.00 97.69 355 GLY A CA 1
ATOM 2742 C C . GLY A 1 355 ? 12.493 -9.126 -7.470 1.00 97.69 355 GLY A C 1
ATOM 2743 O O . GLY A 1 355 ? 12.003 -9.519 -8.530 1.00 97.69 355 GLY A O 1
ATOM 2744 N N . THR A 1 356 ? 13.728 -8.636 -7.385 1.00 97.81 356 THR A N 1
ATOM 2745 C CA . THR A 1 356 ? 14.614 -8.391 -8.529 1.00 97.81 356 THR A CA 1
ATOM 2746 C C . THR A 1 356 ? 15.942 -9.158 -8.401 1.00 97.81 356 THR A C 1
ATOM 2748 O O . THR A 1 356 ? 16.464 -9.299 -7.286 1.00 97.81 356 THR A O 1
ATOM 2751 N N . PRO A 1 357 ? 16.555 -9.610 -9.515 1.00 95.19 357 PRO A N 1
ATOM 2752 C CA . PRO A 1 357 ? 17.910 -10.167 -9.511 1.00 95.19 357 PRO A CA 1
ATOM 2753 C C . PRO A 1 357 ? 18.991 -9.089 -9.293 1.00 95.19 357 PRO A C 1
ATOM 2755 O O . PRO A 1 357 ? 18.713 -7.887 -9.295 1.00 95.19 357 PRO A O 1
ATOM 2758 N N . LYS A 1 358 ? 20.254 -9.518 -9.146 1.00 92.62 358 LYS A N 1
ATOM 2759 C CA . LYS A 1 358 ? 21.434 -8.627 -9.120 1.00 92.62 358 LYS A CA 1
ATOM 2760 C C . LYS A 1 358 ? 21.596 -7.841 -10.429 1.00 92.62 358 LYS A C 1
ATOM 2762 O O . LYS A 1 358 ? 20.993 -8.190 -11.441 1.00 92.62 358 LYS A O 1
ATOM 2767 N N . GLY A 1 359 ? 22.480 -6.842 -10.432 1.00 93.31 359 GLY A N 1
ATOM 2768 C CA . GLY A 1 359 ? 22.765 -6.019 -11.618 1.00 93.31 359 GLY A CA 1
ATOM 2769 C C . GLY A 1 359 ? 21.994 -4.702 -11.633 1.00 93.31 359 GLY A C 1
ATOM 2770 O O . GLY A 1 359 ? 21.514 -4.270 -12.675 1.00 93.31 359 GLY A O 1
ATOM 2771 N N . LEU A 1 360 ? 21.846 -4.083 -10.461 1.00 95.44 360 LEU A N 1
ATOM 2772 C CA . LEU A 1 360 ? 21.264 -2.752 -10.332 1.00 95.44 360 LEU A CA 1
ATOM 2773 C C . LEU A 1 360 ? 22.277 -1.710 -10.818 1.00 95.44 360 LEU A C 1
ATOM 2775 O O . LEU A 1 360 ? 23.467 -1.790 -10.506 1.00 95.44 360 LEU A O 1
ATOM 2779 N N . SER A 1 361 ? 21.812 -0.711 -11.560 1.00 96.94 361 SER A N 1
ATOM 2780 C CA . SER A 1 361 ? 22.646 0.412 -11.985 1.00 96.94 361 SER A CA 1
ATOM 2781 C C . SER A 1 361 ? 21.877 1.720 -11.916 1.00 96.94 361 SER A C 1
ATOM 2783 O O . SER A 1 361 ? 20.658 1.735 -12.082 1.00 96.94 361 SER A O 1
ATOM 2785 N N . ASP A 1 362 ? 22.614 2.813 -11.755 1.00 98.69 362 ASP A N 1
ATOM 2786 C CA . ASP A 1 362 ? 22.055 4.159 -11.771 1.00 98.69 362 ASP A CA 1
ATOM 2787 C C . ASP A 1 362 ? 21.406 4.501 -13.131 1.00 98.69 362 ASP A C 1
ATOM 2789 O O . ASP A 1 362 ? 21.914 4.077 -14.176 1.00 98.69 362 ASP A O 1
ATOM 2793 N N . VAL A 1 363 ? 20.302 5.260 -13.111 1.00 98.75 363 VAL A N 1
ATOM 2794 C CA . VAL A 1 363 ? 19.590 5.765 -14.304 1.00 98.75 363 VAL A CA 1
ATOM 2795 C C . VAL A 1 363 ? 19.317 7.264 -14.233 1.00 98.75 363 VAL A C 1
ATOM 2797 O O . VAL A 1 363 ? 18.977 7.802 -13.180 1.00 98.75 363 VAL A O 1
ATOM 2800 N N . GLN A 1 364 ? 19.439 7.957 -15.359 1.00 98.69 364 GLN A N 1
ATOM 2801 C CA . GLN A 1 364 ? 19.454 9.417 -15.450 1.00 98.69 364 GLN A CA 1
ATOM 2802 C C . GLN A 1 364 ? 18.337 9.952 -16.360 1.00 98.69 364 GLN A C 1
ATOM 2804 O O . GLN A 1 364 ? 17.882 9.240 -17.252 1.00 98.69 364 GLN A O 1
ATOM 2809 N N . PRO A 1 365 ? 17.887 11.212 -16.185 1.00 98.81 365 PRO A N 1
ATOM 2810 C CA . PRO A 1 365 ? 16.956 11.847 -17.109 1.00 98.81 365 PRO A CA 1
ATOM 2811 C C . PRO A 1 365 ? 17.420 11.732 -18.563 1.00 98.81 365 PRO A C 1
ATOM 2813 O O . PRO A 1 365 ? 18.564 12.048 -18.881 1.00 98.81 365 PRO A O 1
ATOM 2816 N N . GLY A 1 366 ? 16.511 11.305 -19.437 1.00 98.56 366 GLY A N 1
ATOM 2817 C CA . GLY A 1 366 ? 16.792 10.980 -20.835 1.00 98.56 366 GLY A CA 1
ATOM 2818 C C . GLY A 1 366 ? 16.970 9.484 -21.104 1.00 98.56 366 GLY A C 1
ATOM 2819 O O . GLY A 1 366 ? 16.832 9.081 -22.257 1.00 98.56 366 GLY A O 1
ATOM 2820 N N . ASP A 1 367 ? 17.203 8.663 -20.075 1.00 98.88 367 ASP A N 1
ATOM 2821 C CA . ASP A 1 367 ? 17.327 7.216 -20.240 1.00 98.88 367 ASP A CA 1
ATOM 2822 C C . ASP A 1 367 ? 15.982 6.562 -20.580 1.00 98.88 367 ASP A C 1
ATOM 2824 O O . ASP A 1 367 ? 14.967 6.783 -19.912 1.00 98.88 367 ASP A O 1
ATOM 2828 N N . GLU A 1 368 ? 15.995 5.690 -21.587 1.00 98.88 368 GLU A N 1
ATOM 2829 C CA . GLU A 1 368 ? 14.949 4.694 -21.804 1.00 98.88 368 GLU A CA 1
ATOM 2830 C C . GLU A 1 368 ? 15.315 3.414 -21.053 1.00 98.88 368 GLU A C 1
ATOM 2832 O O . GLU A 1 368 ? 16.326 2.773 -21.348 1.00 98.88 368 GLU A O 1
ATOM 2837 N N . VAL A 1 369 ? 14.476 3.031 -20.095 1.00 98.94 369 VAL A N 1
ATOM 2838 C CA . VAL A 1 369 ? 14.614 1.801 -19.320 1.00 98.94 369 VAL A CA 1
ATOM 2839 C C . VAL A 1 369 ? 13.556 0.815 -19.786 1.00 98.94 369 VAL A C 1
ATOM 2841 O O . VAL A 1 369 ? 12.359 1.103 -19.766 1.00 98.94 369 VAL A O 1
ATOM 2844 N N . VAL A 1 370 ? 13.995 -0.366 -20.193 1.00 98.94 370 VAL A N 1
ATOM 2845 C CA . VAL A 1 370 ? 13.119 -1.442 -20.648 1.00 98.94 370 VAL A CA 1
ATOM 2846 C C . VAL A 1 370 ? 13.319 -2.636 -19.742 1.00 98.94 370 VAL A C 1
ATOM 2848 O O . VAL A 1 370 ? 14.416 -3.186 -19.709 1.00 98.94 370 VAL A O 1
ATOM 2851 N N . VAL A 1 371 ? 12.258 -3.071 -19.071 1.00 98.81 371 VAL A N 1
ATOM 2852 C CA . VAL A 1 371 ? 12.243 -4.346 -18.351 1.00 98.81 371 VAL A CA 1
ATOM 2853 C C . VAL A 1 371 ? 11.472 -5.379 -19.163 1.00 98.81 371 VAL A C 1
ATOM 2855 O O . VAL A 1 371 ? 10.463 -5.072 -19.800 1.00 98.81 371 VAL A O 1
ATOM 2858 N N . GLU A 1 372 ? 11.959 -6.610 -19.185 1.00 98.81 372 GLU A N 1
ATOM 2859 C CA . GLU A 1 372 ? 11.351 -7.697 -19.940 1.00 98.81 372 GLU A CA 1
ATOM 2860 C C . GLU A 1 372 ? 11.381 -8.984 -19.127 1.00 98.81 372 GLU A C 1
ATOM 2862 O O . GLU A 1 372 ? 12.419 -9.350 -18.575 1.00 98.81 372 GLU A O 1
ATOM 2867 N N . VAL A 1 373 ? 10.242 -9.670 -19.087 1.00 98.81 373 VAL A N 1
ATOM 2868 C CA . VAL A 1 373 ? 10.100 -11.005 -18.510 1.00 98.81 373 VAL A CA 1
ATOM 2869 C C . VAL A 1 373 ? 9.635 -11.940 -19.617 1.00 98.81 373 VAL A C 1
ATOM 2871 O O . VAL A 1 373 ? 8.591 -11.723 -20.239 1.00 98.81 373 VAL A O 1
ATOM 2874 N N . GLU A 1 374 ? 10.441 -12.963 -19.883 1.00 98.12 374 GLU A N 1
ATOM 2875 C CA . GLU A 1 374 ? 10.234 -13.931 -20.958 1.00 98.12 374 GLU A CA 1
ATOM 2876 C C . GLU A 1 374 ? 8.824 -14.535 -20.925 1.00 98.12 374 GLU A C 1
ATOM 2878 O O . GLU A 1 374 ? 8.343 -14.973 -19.884 1.00 98.12 374 GLU A O 1
ATOM 2883 N N . GLY A 1 375 ? 8.136 -14.522 -22.071 1.00 97.44 375 GLY A N 1
ATOM 2884 C CA . GLY A 1 375 ? 6.770 -15.043 -22.208 1.00 97.44 375 GLY A CA 1
ATOM 2885 C C . GLY A 1 375 ? 5.670 -14.203 -21.542 1.00 97.44 375 GLY A C 1
ATOM 2886 O O . GLY A 1 375 ? 4.505 -14.379 -21.888 1.00 97.44 375 GLY A O 1
ATOM 2887 N N . VAL A 1 376 ? 6.013 -13.273 -20.643 1.00 98.56 376 VAL A N 1
ATOM 2888 C CA . VAL A 1 376 ? 5.052 -12.473 -19.867 1.00 98.56 376 VAL A CA 1
ATOM 2889 C C . VAL A 1 376 ? 4.855 -11.087 -20.471 1.00 98.56 376 VAL A C 1
ATOM 2891 O O . VAL A 1 376 ? 3.724 -10.689 -20.743 1.00 98.56 376 VAL A O 1
ATOM 2894 N N . GLY A 1 377 ? 5.934 -10.336 -20.702 1.00 98.00 377 GLY A N 1
ATOM 2895 C CA . GLY A 1 377 ? 5.802 -8.990 -21.245 1.00 98.00 377 GLY A CA 1
ATOM 2896 C C . GLY A 1 377 ? 7.090 -8.181 -21.290 1.00 98.00 377 GLY A C 1
ATOM 2897 O O . GLY A 1 377 ? 8.089 -8.505 -20.651 1.00 98.00 377 GLY A O 1
ATOM 2898 N N . ARG A 1 378 ? 7.023 -7.087 -22.048 1.00 98.50 378 ARG A N 1
ATOM 2899 C CA . ARG A 1 378 ? 8.070 -6.076 -22.194 1.00 98.50 378 ARG A CA 1
ATOM 2900 C C . ARG A 1 378 ? 7.472 -4.720 -21.844 1.00 98.50 378 ARG A C 1
ATOM 2902 O O . ARG A 1 378 ? 6.430 -4.368 -22.387 1.00 98.50 378 ARG A O 1
ATOM 2909 N N . LEU A 1 379 ? 8.130 -3.985 -20.960 1.00 98.81 379 LEU A N 1
ATOM 2910 C CA . LEU A 1 379 ? 7.632 -2.749 -20.368 1.00 98.81 379 LEU A CA 1
ATOM 2911 C C . LEU A 1 379 ? 8.685 -1.651 -20.508 1.00 98.81 379 LEU A C 1
ATOM 2913 O O . LEU A 1 379 ? 9.832 -1.820 -20.096 1.00 98.81 379 LEU A O 1
ATOM 2917 N N . VAL A 1 380 ? 8.289 -0.534 -21.107 1.00 98.81 380 VAL A N 1
ATOM 2918 C CA . VAL A 1 380 ? 9.144 0.618 -21.401 1.00 98.81 380 VAL A CA 1
ATOM 2919 C C . VAL A 1 380 ? 8.809 1.762 -20.457 1.00 98.81 380 VAL A C 1
ATOM 2921 O O . VAL A 1 380 ? 7.648 2.112 -20.265 1.00 98.81 380 VAL A O 1
ATOM 2924 N N . ASN A 1 381 ? 9.835 2.403 -19.914 1.00 98.88 381 ASN A N 1
ATOM 2925 C CA . ASN A 1 381 ? 9.719 3.630 -19.142 1.00 98.88 381 ASN A CA 1
ATOM 2926 C C . ASN A 1 381 ? 10.834 4.609 -19.529 1.00 98.88 381 ASN A C 1
ATOM 2928 O O . ASN A 1 381 ? 11.909 4.194 -19.960 1.00 98.88 381 ASN A O 1
ATOM 2932 N N . ARG A 1 382 ? 10.584 5.913 -19.389 1.00 98.88 382 ARG A N 1
ATOM 2933 C CA . ARG A 1 382 ? 11.602 6.950 -19.609 1.00 98.88 382 ARG A CA 1
ATOM 2934 C C . ARG A 1 382 ? 11.841 7.761 -18.352 1.00 98.88 382 ARG A C 1
ATOM 2936 O O . ARG A 1 382 ? 10.899 8.283 -17.756 1.00 98.88 382 ARG A O 1
ATOM 2943 N N . ILE A 1 383 ? 13.105 7.918 -17.987 1.00 98.94 383 ILE A N 1
ATOM 2944 C CA . ILE A 1 383 ? 13.476 8.746 -16.847 1.00 98.94 383 ILE A CA 1
ATOM 2945 C C . ILE A 1 383 ? 13.444 10.211 -17.266 1.00 98.94 383 ILE A C 1
ATOM 2947 O O . ILE A 1 383 ? 13.992 10.593 -18.301 1.00 98.94 383 ILE A O 1
ATOM 2951 N N . VAL A 1 384 ? 12.821 11.047 -16.444 1.00 98.88 384 VAL A N 1
ATOM 2952 C CA . VAL A 1 384 ? 12.731 12.494 -16.664 1.00 98.88 384 VAL A CA 1
ATOM 2953 C C . VAL A 1 384 ? 13.176 13.259 -15.423 1.00 98.88 384 VAL A C 1
ATOM 2955 O O . VAL A 1 384 ? 13.139 12.735 -14.309 1.00 98.88 384 VAL A O 1
ATOM 2958 N N . SER A 1 385 ? 13.624 14.500 -15.608 1.00 98.62 385 SER A N 1
ATOM 2959 C CA . SER A 1 385 ? 13.900 15.406 -14.490 1.00 98.62 385 SER A CA 1
ATOM 2960 C C . SER A 1 385 ? 12.597 15.941 -13.899 1.00 98.62 385 SER A C 1
ATOM 2962 O O . SER A 1 385 ? 11.565 15.943 -14.571 1.00 98.62 385 SER A O 1
ATOM 2964 N N . GLU A 1 386 ? 12.650 16.473 -12.675 1.00 97.00 386 GLU A N 1
ATOM 2965 C CA . GLU A 1 386 ? 11.503 17.186 -12.094 1.00 97.00 386 GLU A CA 1
ATOM 2966 C C . GLU A 1 386 ? 11.012 18.323 -12.999 1.00 97.00 386 GLU A C 1
ATOM 2968 O O . GLU A 1 386 ? 9.813 18.501 -13.147 1.00 97.00 386 GLU A O 1
ATOM 2973 N N . GLU A 1 387 ? 11.919 19.063 -13.645 1.00 96.38 387 GLU A N 1
ATOM 2974 C CA . GLU A 1 387 ? 11.555 20.175 -14.534 1.00 96.38 387 GLU A CA 1
ATOM 2975 C C . GLU A 1 387 ? 10.813 19.717 -15.793 1.00 96.38 387 GLU A C 1
ATOM 2977 O O . GLU A 1 387 ? 9.939 20.420 -16.275 1.00 96.38 387 GLU A O 1
ATOM 2982 N N . THR A 1 388 ? 11.133 18.531 -16.311 1.00 95.94 388 THR A N 1
ATOM 2983 C CA . THR A 1 388 ? 10.453 17.977 -17.495 1.00 95.94 388 THR A CA 1
ATOM 2984 C C . THR A 1 388 ? 9.052 17.453 -17.158 1.00 95.94 388 THR A C 1
ATOM 2986 O O . THR A 1 388 ? 8.221 17.316 -18.050 1.00 95.94 388 THR A O 1
ATOM 2989 N N . ALA A 1 389 ? 8.810 17.107 -15.890 1.00 91.31 389 ALA A N 1
ATOM 2990 C CA . ALA A 1 389 ? 7.560 16.514 -15.422 1.00 91.31 389 ALA A CA 1
ATOM 2991 C C . ALA A 1 389 ? 6.552 17.530 -14.853 1.00 91.31 389 ALA A C 1
ATOM 2993 O O . ALA A 1 389 ? 5.404 17.152 -14.619 1.00 91.31 389 ALA A O 1
ATOM 2994 N N . LYS A 1 390 ? 6.984 18.770 -14.589 1.00 84.19 390 LYS A N 1
ATOM 2995 C CA . LYS A 1 390 ? 6.098 19.903 -14.278 1.00 84.19 390 LYS A CA 1
ATOM 2996 C C . LYS A 1 390 ? 5.342 20.335 -15.527 1.00 84.19 390 LYS A C 1
ATOM 2998 O O . LYS A 1 390 ? 4.159 20.707 -15.365 1.00 84.19 390 LYS A O 1
#

Secondary structure (DSSP, 8-state):
------GGGEE-TTS-EEE-TT--EEE-EEEEEEE-S-BSS--GGGGGGGEEEEEEEE--BS----SSS--HHHH-STT-EEB---B--S--TT-EEEEEETTEEEEEEEGGG-SS-HHHHHHHHHTTSPBPTT-EEE----S--EEE-TT-EEEEEETTSPPEEEEEEEGGGSPPP-S--SS--EEEEES-BHHHHHHTTPPPPSS-EEEEE-GGGEE-TTEEEEEPTT-S-EE--EEEEEEE-S-BSS--TTTGGGGEEEEEEEE--EEGGG--SSSSSPHHHHS-TT-EEB-S--EEGGG-S-TTS-EEEEEETTEEEEEEEGGGBSS-HHHHHHHHHHHS-B-TT-EEE----S---B--TT-EEEEEETTTEEEEEEEEEHHHH-

Sequence (390 aa):
MWFIKPHNTVIRTGDPIPFPQGETVLSGATVALVVGKTARNVPVDEAAEYIAGYALANEVSLPEESFYRPAIKAKCRDGFCPLGELVAVGHVDNLTIVTEINGREADHWNTADLQRNAAELLSALSEFATLSPGDAILLGTPHSRVPLQPGDRVRILAKGFPSLENPVVDEREVAHAQGPHPHATLFALGLNYADHASELAFTPPTEPLVFIKAPNTVTGDNQTSVRPNNIEYMHYEAELVVVIGKTAHKVSEREAMDYVAGYTVCNDYAIRDYLENYYRPNLRVKSRDGLTPLSPHIAPKEAIPDPHNLTLRTFVNGELRQQGTTADLIFSIPFLIAYLSEFMTLQPGDMIATGTPKGLSDVQPGDEVVVEVEGVGRLVNRIVSEETAK